Protein AF-A0A7C5F147-F1 (afdb_monomer)

Nearest PDB structures (foldseek):
  5com-assembly2_B  TM=8.396E-01  e=9.800E-02  Clostridioides difficile 630
  2nsf-assembly1_A  TM=7.096E-01  e=1.222E-01  Corynebacterium glutamicum
  2nsg-assembly1_A  TM=6.991E-01  e=1.395E-01  Corynebacterium glutamicum
  2p1a-assembly1_A  TM=7.253E-01  e=4.351E+00  Bacillus cereus ATCC 10987
  2p1a-assembly1_B  TM=6.935E-01  e=3.490E+00  Bacillus cereus ATCC 10987

pLDDT: mean 93.94, std 5.84, range [59.38, 98.75]

Solvent-accessible surface area (backbone atoms only — not comparable to full-atom values): 29530 Å² total; per-residue (Å²): 87,78,42,57,28,36,38,27,25,34,81,86,33,41,16,41,34,37,32,71,93,45,76,38,44,62,34,77,27,72,31,59,68,54,20,62,69,47,40,53,58,49,50,53,52,48,35,50,51,36,44,75,75,70,41,94,52,76,91,80,70,70,64,42,77,42,83,73,46,76,43,76,66,46,35,68,84,53,94,84,45,59,61,84,76,51,79,74,33,70,50,60,51,50,73,69,54,50,53,49,51,56,51,54,40,49,52,51,50,51,54,42,41,65,55,53,66,63,48,45,68,70,61,32,65,38,49,67,38,88,88,49,72,23,46,52,53,49,54,53,47,49,34,56,46,41,55,54,43,50,42,39,69,42,61,77,94,73,54,68,72,72,72,80,68,50,88,81,47,58,70,67,60,35,41,51,48,32,50,56,52,38,51,56,53,64,73,62,56,50,72,63,48,25,57,39,82,32,55,30,90,58,98,62,90,53,51,85,48,70,35,27,47,40,45,37,57,39,51,55,40,28,50,51,46,53,50,43,51,50,44,51,51,48,48,51,51,52,51,39,51,55,50,20,50,41,31,44,29,53,22,49,34,45,52,49,53,64,34,38,45,56,67,54,37,66,71,38,64,52,60,82,84,34,20,50,48,39,52,45,31,34,54,19,46,52,31,40,51,50,31,51,35,51,58,32,45,77,72,73,39,83,61,82,56,67,50,78,74,38,48,67,63,43,45,52,52,39,25,63,75,44,66,88,53,58,68,56,60,40,52,49,45,35,49,52,21,43,51,54,28,52,58,52,61,72,70,48,55,64,42,69,42,50,35,64,42,82,49,98,91,46,81,43,34,53,68,62,51,51,50,50,54,31,50,55,41,46,52,51,28,52,50,45,44,60,47,37,71,82,62,73,48,86,77,43,48,31,58,59,57,52,55,51,30,43,53,31,21,50,49,16,27,52,36,20,52,64,66,51,50,87,87,34,30,81,71,40,59,34,51,85,84,32,19,52,52,41,50,46,38,47,51,27,52,52,46,46,55,51,40,55,21,46,54,29,44,74,71,76,39,54,51,80,64,78,75,74,93,52,61,67,62,49,51,55,52,53,36,60,69,49,70,83,54,56,67,69,56,43,52,48,46,37,52,52,39,54,51,53,43,50,55,50,56,70,74,44,52,67,69,54,33,65,40,77,31,61,34,81,94,47,80,65,37,31,53,42,50,56,55,46,52,54,33,53,55,41,39,54,53,21,49,33,35,46,55,62,52,57,106

Sequence (551 aa):
MAYAVYLEVAPDGLTMAHVVDLPGCVVRAPTREEAIRRLPEAIRGYLAWLRRHGEPAPAEEEVSVEVAGESTGFGPFSSGDAAALFPPDRCPITPQEVERYLRLMAYSRADLLALAGDLPDEALDYRAFPQSRTIRQILRHIGNAEKWYVSRLLPPERLPLEWESDETLPLFEFLEMERRTAVACLRRLGEEERAGLFYPTHWTEHPEEPWTARKALRRFLEHEREHTEEIREVLSLQRRRLLAHLAAARSRLLETLLGLDEETLIGTAAVGEWTAKDVLAHVAAWDRWACEQTGRMAKGEEPDLSAAGDEDAFNALAVAAWRNRPLEEVLAELQEARAAWVGQLKRLPEEEFFRRRPLGGGEWDFPGWLKVYRRHEDEHAAALAEWRKAHLRVKSGSKALLSASLAAGREELLAAAELVSPEEQASRPVCGVWTLQDVLGHIADWEAYLLAGLRDMAAGRPPQVEYVPDEEAWNRTYALARRNQPWETVWADFQGVHQALLEVLEGMGQADLERAFPGVWEEETLPYAWFLLVLEHAREHADDLRRAYAV

Radius of gyration: 29.03 Å; Cα contacts (8 Å, |Δi|>4): 745; chains: 1; bounding box: 70×47×85 Å

Secondary structure (DSSP, 8-state):
-EEEEEEEE-TTS-EEEEETTSTT-EEEESSHHHHHHHHHHHHHHHHHHHHHTT----SS---EEEEEEEEES--S-STT------GGGGSPPPHHHHHHHHHHHHHHHHHHHHHHTT--HHHHT--SSTTSPPHHHHHHHHHHHHHHHHTTTS-GGGS-GGGGS-TTS-HHHHHHHHHHHHHHHHHT--HHHHH--B---SS-S-TT--B-HHHHHHHHHHHHHHHHHHHHHHHHHHHHHHHHHHHHHHHHHHHTTTT--HHHHHHSEEETTEEHHHHHHHHHHHHHHHHHHHHHHHTTPPP--HHHHSHHHHHHHHHHHHTTS-HHHHHHHHHHHHHHHHHHHHHS-HHHHH--EEETTEEE-HHHHHHHHHHHHHHHHHHHHHHHTTT---S---HHHHHHHHHHHHHHHHHHHTTS-TTTTTTS-SBTTB-HHHHHHHHHHHHHHHHHHHHHHHTTS---PPP-S-HHHHHHHHHHHHTTS-HHHHHHHHHHHHHHHHHHHHH--HHHHT--EE-SSSSEE-HHHHHHHHHHHHHHHHHHHHHHH--

Mean predicted aligned error: 5.36 Å

Foldseek 3Di:
DEFEKEWEAAPQAFIKIDRLVQFLQIATDSHPVVRQVCNVVSVLVSLVLCVVVPHDHDNDDDYHYDHPYYHYHFDPPDQQTFHDCDPVNLDQDDLVNLVVLLVLVVSLVVLLCLQPVQFDPCQQQDDQDPPGDGVLRLLVSLLVVLLVLLLQQDPPVPQDPVVVPLPPDDSVRSSVVSSVRSSVSSSPDDRCSRNDWGFHPPPHPGSVHIHHSSNSSRCSSNSSNVSSVVSQVSLLLVLLLLLLLLLLLQLLLLVLCFQAAQCQQLPPDQDVNDGVLLVLQLLLLVLQLLLVQLVCVLVVHHRDCVCVVCVPVSSVVSSVVCSPPGSLVSLVSSVVSNCSSVVSLNPDRSSQQRHWDDDPNRIDHNSVVSVVSSVVSNVSSVSSNVSCVVVHDPAHYDLSSLLSSLVSLLSSLVSLLVSADPVQQLPPDLFVNDGVLLLLLLLLVLLQLLLQQLVCLLVVHGRPRAQDPCVPVVSVVRSVVRSPPDSVVSVCSSVVSSVSLSVSSVSDDRVSQVDWDQDNVDRIHGSRVSSVVSSVSSNVSSVSSSVSRDD

Structure (mmCIF, N/CA/C/O backbone):
data_AF-A0A7C5F147-F1
#
_entry.id   AF-A0A7C5F147-F1
#
loop_
_atom_site.group_PDB
_atom_site.id
_atom_site.type_symbol
_atom_site.label_atom_id
_atom_site.label_alt_id
_atom_site.label_comp_id
_atom_site.label_asym_id
_atom_site.label_entity_id
_atom_site.label_seq_id
_atom_site.pdbx_PDB_ins_code
_atom_site.Cartn_x
_atom_site.Cartn_y
_atom_site.Cartn_z
_atom_site.occupancy
_atom_site.B_iso_or_equiv
_atom_site.auth_seq_id
_atom_site.auth_comp_id
_atom_site.auth_asym_id
_atom_site.auth_atom_id
_atom_site.pdbx_PDB_model_num
ATOM 1 N N . MET A 1 1 ? 16.090 -23.435 -17.910 1.00 78.50 1 MET A N 1
ATOM 2 C CA . MET A 1 1 ? 17.158 -22.850 -18.757 1.00 78.50 1 MET A CA 1
ATOM 3 C C . MET A 1 1 ? 18.065 -21.951 -17.924 1.00 78.50 1 MET A C 1
ATOM 5 O O . MET A 1 1 ? 17.563 -21.302 -17.010 1.00 78.50 1 MET A O 1
ATOM 9 N N . ALA A 1 2 ? 19.369 -21.927 -18.228 1.00 86.56 2 ALA A N 1
ATOM 10 C CA . ALA A 1 2 ? 20.329 -21.014 -17.604 1.00 86.56 2 ALA A CA 1
ATOM 11 C C . ALA A 1 2 ? 20.451 -19.730 -18.436 1.00 86.56 2 ALA A C 1
ATOM 13 O O . ALA A 1 2 ? 20.687 -19.817 -19.640 1.00 86.56 2 ALA A O 1
ATOM 14 N N . TYR A 1 3 ? 20.275 -18.570 -17.806 1.00 92.69 3 TYR A N 1
ATOM 15 C CA . TYR A 1 3 ? 20.389 -17.258 -18.447 1.00 92.69 3 TYR A CA 1
ATOM 16 C C . TYR A 1 3 ? 21.690 -16.569 -18.039 1.00 92.69 3 TYR A C 1
ATOM 18 O O . TYR A 1 3 ? 21.985 -16.458 -16.846 1.00 92.69 3 TYR A O 1
ATOM 26 N N . ALA A 1 4 ? 22.439 -16.073 -19.024 1.00 93.81 4 ALA A N 1
ATOM 27 C CA . ALA A 1 4 ? 23.618 -15.251 -18.783 1.00 93.81 4 ALA A CA 1
ATOM 28 C C . ALA A 1 4 ? 23.193 -13.850 -18.321 1.00 93.81 4 ALA A C 1
ATOM 30 O O . ALA A 1 4 ? 22.414 -13.169 -18.997 1.00 93.81 4 ALA A O 1
ATOM 31 N N . VAL A 1 5 ? 23.713 -13.414 -17.174 1.00 96.50 5 VAL A N 1
ATOM 32 C CA . VAL A 1 5 ? 23.401 -12.106 -16.587 1.00 96.50 5 VAL A CA 1
ATOM 33 C C . VAL A 1 5 ? 24.651 -11.250 -16.444 1.00 96.50 5 VAL A C 1
ATOM 35 O O . VAL A 1 5 ? 25.726 -11.748 -16.107 1.00 96.50 5 VAL A O 1
ATOM 38 N N . TYR A 1 6 ? 24.505 -9.954 -16.694 1.00 97.69 6 TYR A N 1
ATOM 39 C CA . TYR A 1 6 ? 25.565 -8.965 -16.520 1.00 97.69 6 TYR A CA 1
ATOM 40 C C . TYR A 1 6 ? 25.178 -7.980 -15.428 1.00 97.69 6 TYR A C 1
ATOM 42 O O . TYR A 1 6 ? 24.014 -7.593 -15.351 1.00 97.69 6 TYR A O 1
ATOM 50 N N . LEU A 1 7 ? 26.133 -7.585 -14.589 1.00 97.81 7 LEU A N 1
ATOM 51 C CA . LEU A 1 7 ? 25.885 -6.683 -13.464 1.00 97.81 7 LEU A CA 1
ATOM 52 C C . LEU A 1 7 ? 26.623 -5.356 -13.650 1.00 97.81 7 LEU A C 1
ATOM 54 O O . LEU A 1 7 ? 27.786 -5.342 -14.055 1.00 97.81 7 LEU A O 1
ATOM 58 N N . GLU A 1 8 ? 25.968 -4.257 -13.300 1.00 97.31 8 GLU A N 1
ATOM 59 C CA . GLU A 1 8 ? 26.579 -2.949 -13.060 1.00 97.31 8 GLU A CA 1
ATOM 60 C C . GLU A 1 8 ? 26.425 -2.639 -11.569 1.00 97.31 8 GLU A C 1
ATOM 62 O O . GLU A 1 8 ? 25.307 -2.640 -11.056 1.00 97.31 8 GLU A O 1
ATOM 67 N N . VAL A 1 9 ? 27.537 -2.435 -10.859 1.00 97.06 9 VAL A N 1
ATOM 68 C CA . VAL A 1 9 ? 27.575 -2.277 -9.397 1.00 97.06 9 VAL A CA 1
ATOM 69 C C . VAL A 1 9 ? 28.159 -0.912 -9.050 1.00 97.06 9 VAL A C 1
ATOM 71 O O . VAL A 1 9 ? 29.327 -0.636 -9.335 1.00 97.06 9 VAL A O 1
ATOM 74 N N . ALA A 1 10 ? 27.361 -0.060 -8.415 1.00 95.06 10 ALA A N 1
ATOM 75 C CA . ALA A 1 10 ? 27.766 1.243 -7.905 1.00 95.06 10 ALA A CA 1
ATOM 76 C C . ALA A 1 10 ? 28.794 1.126 -6.761 1.00 95.06 10 ALA A C 1
ATOM 78 O O . ALA A 1 10 ? 28.879 0.084 -6.105 1.00 95.06 10 ALA A O 1
ATOM 79 N N . PRO A 1 11 ? 29.547 2.200 -6.450 1.00 93.50 11 PRO A N 1
ATOM 80 C CA . PRO A 1 11 ? 30.463 2.219 -5.305 1.00 93.50 11 PRO A CA 1
ATOM 81 C C . PRO A 1 11 ? 29.802 1.934 -3.947 1.00 93.50 11 PRO A C 1
ATOM 83 O O . PRO A 1 11 ? 30.464 1.425 -3.047 1.00 93.50 11 PRO A O 1
ATOM 86 N N . ASP A 1 12 ? 28.520 2.269 -3.793 1.00 91.81 12 ASP A N 1
ATOM 87 C CA . ASP A 1 12 ? 27.727 2.041 -2.579 1.00 91.81 12 ASP A CA 1
ATOM 88 C C . ASP A 1 12 ? 27.033 0.663 -2.546 1.00 91.81 12 ASP A C 1
ATOM 90 O O . ASP A 1 12 ? 26.381 0.329 -1.559 1.00 91.81 12 ASP A O 1
ATOM 94 N N . GLY A 1 13 ? 27.211 -0.156 -3.590 1.00 92.50 13 GLY A N 1
ATOM 95 C CA . GLY A 1 13 ? 26.649 -1.502 -3.711 1.00 92.50 13 GLY A CA 1
ATOM 96 C C . GLY A 1 13 ? 25.343 -1.592 -4.503 1.00 92.50 13 GLY A C 1
ATOM 97 O O . GLY A 1 13 ? 24.954 -2.710 -4.866 1.00 92.50 13 GLY A O 1
ATOM 98 N N . LEU A 1 14 ? 24.703 -0.461 -4.841 1.00 94.62 14 LEU A N 1
ATOM 99 C CA . LEU A 1 14 ? 23.508 -0.446 -5.687 1.00 94.62 14 LEU A CA 1
ATOM 100 C C . LEU A 1 14 ? 23.806 -1.172 -7.003 1.00 94.62 14 LEU A C 1
ATOM 102 O O . LEU A 1 14 ? 24.779 -0.866 -7.688 1.00 94.62 14 LEU A O 1
ATOM 106 N N . THR A 1 15 ? 22.992 -2.166 -7.345 1.00 96.69 15 THR A N 1
ATOM 107 C CA . THR A 1 15 ? 23.271 -3.06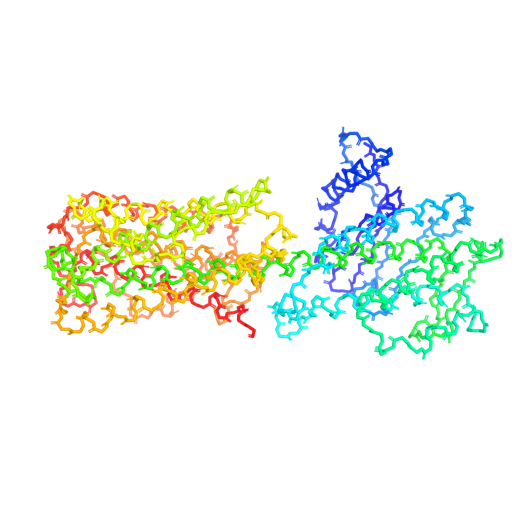5 -8.466 1.00 96.69 15 THR A CA 1
ATOM 108 C C . THR A 1 15 ? 22.125 -3.072 -9.464 1.00 96.69 15 THR A C 1
ATOM 110 O O . THR A 1 15 ? 20.961 -3.218 -9.086 1.00 96.69 15 THR A O 1
ATOM 113 N N . MET A 1 16 ? 22.469 -2.973 -10.748 1.00 96.75 16 MET A N 1
ATOM 114 C CA . MET A 1 16 ? 21.573 -3.252 -11.865 1.00 96.75 16 MET A CA 1
ATOM 115 C C . MET A 1 16 ? 22.021 -4.539 -12.564 1.00 96.75 16 MET A C 1
ATOM 117 O O . MET A 1 16 ? 23.162 -4.660 -13.003 1.00 96.75 16 MET A O 1
ATOM 121 N N . ALA A 1 17 ? 21.134 -5.526 -12.634 1.00 97.31 17 ALA A N 1
ATOM 122 C CA . ALA A 1 17 ? 21.351 -6.790 -13.322 1.00 97.31 17 ALA A CA 1
ATOM 123 C C . ALA A 1 17 ? 20.601 -6.802 -14.656 1.00 97.31 17 ALA A C 1
ATOM 125 O O . ALA A 1 17 ? 19.430 -6.432 -14.711 1.00 97.31 17 ALA A O 1
ATOM 126 N N . HIS A 1 18 ? 21.260 -7.277 -15.711 1.00 97.38 18 HIS A N 1
ATOM 127 C CA . HIS A 1 18 ? 20.763 -7.282 -17.085 1.00 97.38 18 HIS A CA 1
ATOM 128 C C . HIS A 1 18 ? 20.738 -8.704 -17.641 1.00 97.38 18 HIS A C 1
ATOM 130 O O . HIS A 1 18 ? 21.761 -9.393 -17.634 1.00 97.38 18 HIS A O 1
ATOM 136 N N . VAL A 1 19 ? 19.593 -9.130 -18.178 1.00 95.88 19 VAL A N 1
ATOM 137 C CA . VAL A 1 19 ? 19.451 -10.422 -18.864 1.00 95.88 19 VAL A CA 1
ATOM 138 C C . VAL A 1 19 ? 19.485 -10.182 -20.370 1.00 95.88 19 VAL A C 1
ATOM 140 O O . VAL A 1 19 ? 18.463 -9.916 -20.996 1.00 95.88 19 VAL A O 1
ATOM 143 N N . VAL A 1 20 ? 20.672 -10.242 -20.972 1.00 88.50 20 VAL A N 1
ATOM 144 C CA . VAL A 1 20 ? 20.881 -9.784 -22.361 1.00 88.50 20 VAL A CA 1
ATOM 145 C C . VAL A 1 20 ? 20.096 -10.612 -23.390 1.00 88.50 20 VAL A C 1
ATOM 147 O O . VAL A 1 20 ? 19.623 -10.060 -24.385 1.00 88.50 20 VAL A O 1
ATOM 150 N N . ASP A 1 21 ? 19.879 -11.903 -23.124 1.00 89.88 21 ASP A N 1
ATOM 151 C CA . ASP A 1 21 ? 19.065 -12.787 -23.976 1.00 89.88 21 ASP A CA 1
ATOM 152 C C . ASP A 1 21 ? 17.561 -12.449 -23.946 1.00 89.88 21 ASP A C 1
ATOM 154 O O . ASP A 1 21 ? 16.799 -12.864 -24.828 1.00 89.88 21 ASP A O 1
ATOM 158 N N . LEU A 1 22 ? 17.132 -11.662 -22.954 1.00 94.38 22 LEU A N 1
ATOM 159 C CA . LEU A 1 22 ? 15.767 -11.184 -22.750 1.00 94.38 22 LEU A CA 1
ATOM 160 C C . LEU A 1 22 ? 15.755 -9.643 -22.739 1.00 94.38 22 LEU A C 1
ATOM 162 O O . LEU A 1 22 ? 15.671 -9.032 -21.673 1.00 94.38 22 LEU A O 1
ATOM 166 N N . PRO A 1 23 ? 15.838 -8.981 -23.911 1.00 92.44 23 PRO A N 1
ATOM 167 C CA . PRO A 1 23 ? 15.999 -7.534 -23.992 1.00 92.44 23 PRO A CA 1
ATOM 168 C C . PRO A 1 23 ? 14.976 -6.739 -23.176 1.00 92.44 23 PRO A C 1
ATOM 170 O O . PRO A 1 23 ? 13.769 -6.864 -23.377 1.00 92.44 23 PRO A O 1
ATOM 173 N N . GLY A 1 24 ? 15.458 -5.884 -22.278 1.00 93.50 24 GLY A N 1
ATOM 174 C CA . GLY A 1 24 ? 14.605 -5.116 -21.373 1.00 93.50 24 GLY A CA 1
ATOM 175 C C . GLY A 1 24 ? 14.378 -5.768 -20.011 1.00 93.50 24 GLY A C 1
ATOM 176 O O . GLY A 1 24 ? 13.857 -5.094 -19.130 1.00 93.50 24 GLY A O 1
ATOM 177 N N . CYS A 1 25 ? 14.736 -7.042 -19.8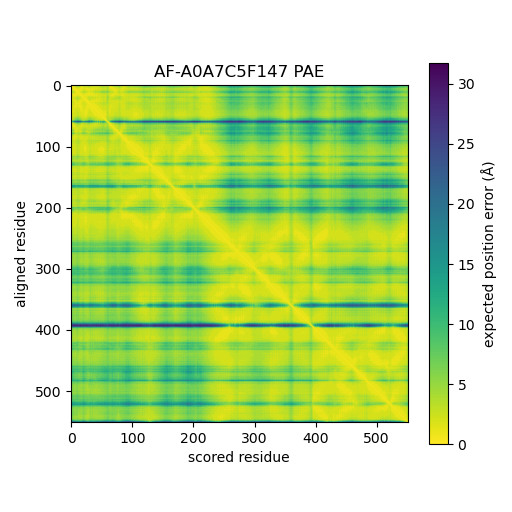09 1.00 96.25 25 CYS A N 1
ATOM 178 C CA . CYS A 1 25 ? 14.630 -7.720 -18.518 1.00 96.25 25 CYS A CA 1
ATOM 179 C C . CYS A 1 25 ? 15.796 -7.316 -17.609 1.00 96.25 25 CYS A C 1
ATOM 181 O O . CYS A 1 25 ? 16.925 -7.786 -17.776 1.00 96.25 25 CYS A O 1
ATOM 183 N N . VAL A 1 26 ? 15.500 -6.450 -16.641 1.00 96.44 26 VAL A N 1
ATOM 184 C CA . VAL A 1 26 ? 16.466 -5.917 -15.678 1.00 96.44 26 VAL A CA 1
ATOM 185 C C . VAL A 1 26 ? 15.947 -6.023 -14.254 1.00 96.44 26 VAL A C 1
ATOM 187 O O . VAL A 1 26 ? 14.740 -6.074 -14.026 1.00 96.44 26 VAL A O 1
ATOM 190 N N . VAL A 1 27 ? 16.872 -6.043 -13.302 1.00 95.94 27 VAL A N 1
ATOM 191 C CA . VAL A 1 27 ? 16.589 -5.938 -11.869 1.00 95.94 27 VAL A CA 1
ATOM 192 C C . VAL A 1 27 ? 17.485 -4.862 -11.290 1.00 95.94 27 VAL A C 1
ATOM 194 O O . VAL A 1 27 ? 18.700 -4.939 -11.437 1.00 95.94 27 VAL A O 1
ATOM 197 N N . ARG A 1 28 ? 16.899 -3.899 -10.585 1.00 93.94 28 ARG A N 1
ATOM 198 C CA . ARG A 1 28 ? 17.627 -2.936 -9.761 1.00 93.94 28 ARG A CA 1
ATOM 199 C C . ARG A 1 28 ? 17.418 -3.292 -8.294 1.00 93.94 28 ARG A C 1
ATOM 201 O O . ARG A 1 28 ? 16.283 -3.507 -7.876 1.00 93.94 28 ARG A O 1
ATOM 208 N N . ALA A 1 29 ? 18.495 -3.388 -7.522 1.00 92.94 29 ALA A N 1
ATOM 209 C CA . ALA A 1 29 ? 18.419 -3.720 -6.104 1.00 92.94 29 ALA A CA 1
ATOM 210 C C . ALA A 1 29 ? 19.545 -3.059 -5.294 1.00 92.94 29 ALA A C 1
ATOM 212 O O . ALA A 1 29 ? 20.617 -2.815 -5.852 1.00 92.94 29 ALA A O 1
ATOM 213 N N . PRO A 1 30 ? 19.352 -2.816 -3.981 1.00 91.12 30 PRO A N 1
ATOM 214 C CA . PRO A 1 30 ? 20.354 -2.161 -3.135 1.00 91.12 30 PRO A CA 1
ATOM 215 C C . PRO A 1 30 ? 21.698 -2.893 -3.045 1.00 91.12 30 PRO A C 1
ATOM 217 O O . PRO A 1 30 ? 22.702 -2.269 -2.724 1.00 91.12 30 PRO A O 1
ATOM 220 N N . THR A 1 31 ? 21.723 -4.206 -3.301 1.00 93.69 31 THR A N 1
ATOM 221 C CA . THR A 1 31 ? 22.944 -5.017 -3.266 1.00 93.69 31 THR A CA 1
ATOM 222 C C . THR A 1 31 ? 23.011 -5.992 -4.434 1.00 93.69 31 THR A C 1
ATOM 224 O O . THR A 1 31 ? 21.998 -6.366 -5.038 1.00 93.69 31 THR A O 1
ATOM 227 N N . ARG A 1 32 ? 24.230 -6.456 -4.711 1.00 95.19 32 ARG A N 1
ATOM 228 C CA . ARG A 1 32 ? 24.525 -7.472 -5.722 1.00 95.19 32 ARG A CA 1
ATOM 229 C C . ARG A 1 32 ? 23.773 -8.777 -5.462 1.00 95.19 32 ARG A C 1
ATOM 231 O O . ARG A 1 32 ? 23.162 -9.342 -6.367 1.00 95.19 32 ARG A O 1
ATOM 238 N N . GLU A 1 33 ? 23.808 -9.254 -4.225 1.00 94.81 33 GLU A N 1
ATOM 239 C CA . GLU A 1 33 ? 23.178 -10.507 -3.806 1.00 94.81 33 GLU A CA 1
ATOM 240 C C . GLU A 1 33 ? 21.659 -10.434 -3.969 1.00 94.81 33 GLU A C 1
ATOM 242 O O . GLU A 1 33 ? 21.036 -11.378 -4.457 1.00 94.81 33 GLU A O 1
ATOM 247 N N . GLU A 1 34 ? 21.074 -9.288 -3.624 1.00 93.38 34 GLU A N 1
ATOM 248 C CA . GLU A 1 34 ? 19.646 -9.043 -3.762 1.00 93.38 34 GLU A CA 1
ATOM 249 C C . GLU A 1 34 ? 19.217 -8.982 -5.232 1.00 93.38 34 GLU A C 1
ATOM 251 O O . GLU A 1 34 ? 18.204 -9.580 -5.604 1.00 93.38 34 GLU A O 1
ATOM 256 N N . ALA A 1 35 ? 20.015 -8.338 -6.092 1.00 95.56 35 ALA A N 1
ATOM 257 C CA . ALA A 1 35 ? 19.762 -8.315 -7.529 1.00 95.56 35 ALA A CA 1
ATOM 258 C C . ALA A 1 35 ? 19.733 -9.741 -8.106 1.00 95.56 35 ALA A C 1
ATOM 260 O O . ALA A 1 35 ? 18.783 -10.116 -8.794 1.00 95.56 35 ALA A O 1
ATOM 261 N N . ILE A 1 36 ? 20.724 -10.572 -7.763 1.00 95.88 36 ILE A N 1
ATOM 262 C CA . ILE A 1 36 ? 20.798 -11.976 -8.201 1.00 95.88 36 ILE A CA 1
ATOM 263 C C . ILE A 1 36 ? 19.607 -12.786 -7.678 1.00 95.88 36 ILE A C 1
ATOM 265 O O . ILE A 1 36 ? 19.020 -13.569 -8.427 1.00 95.88 36 ILE A O 1
ATOM 269 N N . ARG A 1 37 ? 19.211 -12.582 -6.417 1.00 95.06 37 ARG A N 1
ATOM 270 C CA . ARG A 1 37 ? 18.081 -13.284 -5.794 1.00 95.06 37 ARG A CA 1
ATOM 271 C C . ARG A 1 37 ? 16.746 -12.991 -6.487 1.00 95.06 37 ARG A C 1
ATOM 273 O O . ARG A 1 37 ? 15.915 -13.891 -6.589 1.00 95.06 37 ARG A O 1
ATOM 280 N N . ARG A 1 38 ? 16.546 -11.761 -6.974 1.00 94.88 38 ARG A N 1
ATOM 281 C CA . ARG A 1 38 ? 15.313 -11.314 -7.655 1.00 94.88 38 ARG A CA 1
ATOM 282 C C . ARG A 1 38 ? 15.239 -11.716 -9.136 1.00 94.88 38 ARG A C 1
ATOM 284 O O . ARG A 1 38 ? 14.143 -11.800 -9.690 1.00 94.88 38 ARG A O 1
ATOM 291 N N . LEU A 1 39 ? 16.371 -12.001 -9.790 1.00 95.25 39 LEU A N 1
ATOM 292 C CA . LEU A 1 39 ? 16.419 -12.312 -11.229 1.00 95.25 39 LEU A CA 1
ATOM 293 C C . LEU A 1 39 ? 15.493 -13.461 -11.675 1.00 95.25 39 LEU A C 1
ATOM 295 O O . LEU A 1 39 ? 14.816 -13.287 -12.689 1.00 95.25 39 LEU A O 1
ATOM 299 N N . PRO A 1 40 ? 15.395 -14.610 -10.973 1.00 94.38 40 PRO A N 1
ATOM 300 C CA . PRO A 1 40 ? 14.513 -15.693 -11.407 1.00 94.38 40 PRO A CA 1
ATOM 301 C C . PRO A 1 40 ? 13.041 -15.283 -11.516 1.00 94.38 40 PRO A C 1
ATOM 303 O O . PRO A 1 40 ? 12.341 -15.727 -12.426 1.00 94.38 40 PRO A O 1
ATOM 306 N N . GLU A 1 41 ? 12.564 -14.432 -10.607 1.00 93.44 41 GLU A N 1
ATOM 307 C CA . GLU A 1 41 ? 11.198 -13.910 -10.645 1.00 93.44 41 GLU A CA 1
ATOM 308 C C . GLU A 1 41 ? 11.019 -12.878 -11.760 1.00 93.44 41 GLU A C 1
ATOM 310 O O . GLU A 1 41 ? 10.068 -12.987 -12.535 1.00 93.44 41 GLU A O 1
ATOM 315 N N . ALA A 1 42 ? 11.976 -11.958 -11.923 1.00 94.62 42 ALA A N 1
ATOM 316 C CA . ALA A 1 42 ? 11.962 -10.981 -13.011 1.00 94.62 42 ALA A CA 1
ATOM 317 C C . ALA A 1 42 ? 11.941 -11.652 -14.397 1.00 94.62 42 ALA A C 1
ATOM 319 O O . ALA A 1 42 ? 11.169 -11.254 -15.271 1.00 94.62 42 ALA A O 1
ATOM 320 N N . ILE A 1 43 ? 12.717 -12.726 -14.581 1.00 95.56 43 ILE A N 1
ATOM 321 C CA . ILE A 1 43 ? 12.727 -13.530 -15.810 1.00 95.56 43 ILE A CA 1
ATOM 322 C C . ILE A 1 43 ? 11.361 -14.186 -16.034 1.00 95.56 43 ILE A C 1
ATOM 324 O O . ILE A 1 43 ? 10.812 -14.087 -17.130 1.00 95.56 43 ILE A O 1
ATOM 328 N N . ARG A 1 44 ? 10.765 -14.818 -15.011 1.00 94.06 44 ARG A N 1
ATOM 329 C CA . ARG A 1 44 ? 9.417 -15.407 -15.131 1.00 94.06 44 ARG A CA 1
ATOM 330 C C . ARG A 1 44 ? 8.371 -14.357 -15.510 1.00 94.06 44 ARG A C 1
ATOM 332 O O . ARG A 1 44 ? 7.571 -14.605 -16.414 1.00 94.06 44 ARG A O 1
ATOM 339 N N . GLY A 1 45 ? 8.419 -13.184 -14.878 1.00 93.81 45 GLY A N 1
ATOM 340 C CA . GLY A 1 45 ? 7.560 -12.046 -15.203 1.00 93.81 45 GLY A CA 1
ATOM 341 C C . GLY A 1 45 ? 7.743 -11.571 -16.647 1.00 93.81 45 GLY A C 1
ATOM 342 O O . GLY A 1 45 ? 6.761 -11.376 -17.361 1.00 93.81 45 GLY A O 1
ATOM 343 N N . TYR A 1 46 ? 8.985 -11.475 -17.124 1.00 95.62 46 TYR A N 1
ATOM 344 C CA . TYR A 1 46 ? 9.287 -11.096 -18.506 1.00 95.62 46 TYR A CA 1
ATOM 345 C C . TYR A 1 46 ? 8.794 -12.130 -19.531 1.00 95.62 46 TYR A C 1
ATOM 347 O O . TYR A 1 46 ? 8.225 -11.772 -20.560 1.00 95.62 46 TYR A O 1
ATOM 355 N N . LEU A 1 47 ? 8.956 -13.426 -19.258 1.00 95.38 47 LEU A N 1
ATOM 356 C CA . LEU A 1 47 ? 8.446 -14.483 -20.136 1.00 95.38 47 LEU A CA 1
ATOM 357 C C . LEU A 1 47 ? 6.911 -14.466 -20.203 1.00 95.38 47 LEU A C 1
ATOM 359 O O . LEU A 1 47 ? 6.341 -14.646 -21.279 1.00 95.38 47 LEU A O 1
ATOM 363 N N . ALA A 1 48 ? 6.235 -14.206 -19.081 1.00 94.62 48 ALA A N 1
ATOM 364 C CA . ALA A 1 48 ? 4.789 -14.002 -19.061 1.00 94.62 48 ALA A CA 1
ATOM 365 C C . ALA A 1 48 ? 4.372 -12.749 -19.848 1.00 94.62 48 ALA A C 1
ATOM 367 O O . ALA A 1 48 ? 3.398 -12.798 -20.601 1.00 94.62 48 ALA A O 1
ATOM 368 N N . TRP A 1 49 ? 5.137 -11.659 -19.731 1.00 95.94 49 TRP A N 1
ATOM 369 C CA . TRP A 1 49 ? 4.944 -10.427 -20.496 1.00 95.94 49 TRP A CA 1
ATOM 370 C C . TRP A 1 49 ? 5.036 -10.665 -22.010 1.00 95.94 49 TRP A C 1
ATOM 372 O O . TRP A 1 49 ? 4.138 -10.256 -22.746 1.00 95.94 49 TRP A O 1
ATOM 382 N N . LEU A 1 50 ? 6.047 -11.412 -22.467 1.00 96.31 50 LEU A N 1
ATOM 383 C CA . LEU A 1 50 ? 6.167 -11.828 -23.867 1.00 96.31 50 LEU A CA 1
ATOM 384 C C . LEU A 1 50 ? 4.920 -12.591 -24.337 1.00 96.31 50 LEU A C 1
ATOM 386 O O . LEU A 1 50 ? 4.321 -12.227 -25.348 1.00 96.31 50 LEU A O 1
ATOM 390 N N . ARG A 1 51 ? 4.472 -13.601 -23.577 1.00 95.25 51 ARG A N 1
ATOM 391 C CA . ARG A 1 51 ? 3.275 -14.388 -23.929 1.00 95.25 51 ARG A CA 1
ATOM 392 C C . ARG A 1 51 ? 2.007 -13.541 -23.986 1.00 95.25 51 ARG A C 1
ATOM 394 O O . ARG A 1 51 ? 1.191 -13.750 -24.879 1.00 95.25 51 ARG A O 1
ATOM 401 N N . ARG A 1 52 ? 1.838 -12.589 -23.060 1.00 95.44 52 ARG A N 1
ATOM 402 C CA . ARG A 1 52 ? 0.682 -11.674 -23.026 1.00 95.44 52 ARG A CA 1
ATOM 403 C C . ARG A 1 52 ? 0.573 -10.846 -24.306 1.00 95.44 52 ARG A C 1
ATOM 405 O O . ARG A 1 52 ? -0.531 -10.633 -24.791 1.00 95.44 52 ARG A O 1
ATOM 412 N N . HIS A 1 53 ? 1.710 -10.442 -24.867 1.00 96.50 53 HIS A N 1
ATOM 413 C CA . HIS A 1 53 ? 1.794 -9.725 -26.144 1.00 96.50 53 HIS A CA 1
ATOM 414 C C . HIS A 1 53 ? 1.849 -10.650 -27.372 1.00 96.50 53 HIS A C 1
ATOM 416 O O . HIS A 1 53 ? 1.992 -10.182 -28.498 1.00 96.50 53 HIS A O 1
ATOM 422 N N . GLY A 1 54 ? 1.711 -11.968 -27.183 1.00 94.94 54 GLY A N 1
ATOM 423 C CA . GLY A 1 54 ? 1.711 -12.956 -28.264 1.00 94.94 54 GLY A CA 1
ATOM 424 C C . GLY A 1 54 ? 3.099 -13.340 -28.790 1.00 94.94 54 GLY A C 1
ATOM 425 O O . GLY A 1 54 ? 3.189 -14.006 -29.822 1.00 94.94 54 GLY A O 1
ATOM 426 N N . GLU A 1 55 ? 4.182 -12.958 -28.107 1.00 94.38 55 GLU A N 1
ATOM 427 C CA . GLU A 1 55 ? 5.532 -13.406 -28.456 1.00 94.38 55 GLU A CA 1
ATOM 428 C C . GLU A 1 55 ? 5.770 -14.861 -28.013 1.00 94.38 55 GLU A C 1
ATOM 430 O O . GLU A 1 55 ? 5.329 -15.275 -26.933 1.00 94.38 55 GLU A O 1
ATOM 435 N N . PRO A 1 56 ? 6.525 -15.648 -28.800 1.00 91.19 56 PRO A N 1
ATOM 436 C CA . PRO A 1 56 ? 6.957 -16.973 -28.381 1.00 91.19 56 PRO A CA 1
ATOM 437 C C . PRO A 1 56 ? 7.846 -16.894 -27.133 1.00 91.19 56 PRO A C 1
ATOM 439 O O . PRO A 1 56 ? 8.939 -16.328 -27.170 1.00 91.19 56 PRO A O 1
ATOM 442 N N . ALA A 1 57 ? 7.400 -17.510 -26.040 1.00 91.19 57 ALA A N 1
ATOM 443 C CA . ALA A 1 57 ? 8.180 -17.663 -24.818 1.00 91.19 57 ALA A CA 1
ATOM 444 C C . ALA A 1 57 ? 7.814 -18.979 -24.105 1.00 91.19 57 ALA A C 1
ATOM 446 O O . ALA A 1 57 ? 6.639 -19.363 -24.109 1.00 91.19 57 ALA A O 1
ATOM 447 N N . PRO A 1 58 ? 8.789 -19.679 -23.493 1.00 86.94 58 PRO A N 1
ATOM 448 C CA . PRO A 1 58 ? 8.541 -20.926 -22.769 1.00 86.94 58 PRO A CA 1
ATOM 449 C C . PRO A 1 58 ? 7.552 -20.702 -21.619 1.00 86.94 58 PRO A C 1
ATOM 451 O O . PRO A 1 58 ? 7.610 -19.671 -20.951 1.00 86.94 58 PRO A O 1
ATOM 454 N N . ALA A 1 59 ? 6.627 -21.647 -21.412 1.00 75.25 59 ALA A N 1
ATOM 455 C CA . ALA A 1 59 ? 5.489 -21.472 -20.507 1.00 75.25 59 ALA A CA 1
ATOM 456 C C . ALA A 1 59 ? 5.907 -21.376 -19.032 1.00 75.25 59 ALA A C 1
ATOM 458 O O . ALA A 1 59 ? 5.438 -20.473 -18.353 1.00 75.25 59 ALA A O 1
ATOM 459 N N . GLU A 1 60 ? 6.821 -22.232 -18.574 1.00 66.62 60 GLU A N 1
ATOM 460 C CA . GLU A 1 60 ? 7.312 -22.298 -17.193 1.00 66.62 60 GLU A CA 1
ATOM 461 C C . GLU A 1 60 ? 8.515 -23.250 -17.157 1.00 66.62 60 GLU A C 1
ATOM 463 O O . GLU A 1 60 ? 8.376 -24.447 -17.398 1.00 66.62 60 GLU A O 1
ATOM 468 N N . GLU A 1 61 ? 9.705 -22.718 -16.885 1.00 66.44 61 GLU A N 1
ATOM 469 C CA . GLU A 1 61 ? 10.918 -23.513 -16.700 1.00 66.44 61 GLU A CA 1
ATOM 470 C C . GLU A 1 61 ? 11.557 -23.209 -15.348 1.00 66.44 61 GLU A C 1
ATOM 472 O O . GLU A 1 61 ? 11.406 -22.117 -14.796 1.00 66.44 61 GLU A O 1
ATOM 477 N N . GLU A 1 62 ? 12.344 -24.162 -14.854 1.00 81.25 62 GLU A N 1
ATOM 478 C CA . GLU A 1 62 ? 13.338 -23.906 -13.820 1.00 81.25 62 GLU A CA 1
ATOM 479 C C . GLU A 1 62 ? 14.343 -22.873 -14.363 1.00 81.25 62 GLU A C 1
ATOM 481 O O . GLU A 1 62 ? 15.116 -23.140 -15.292 1.00 81.25 62 GLU A O 1
ATOM 486 N N . VAL A 1 63 ? 14.249 -21.646 -13.846 1.00 88.88 63 VAL A N 1
ATOM 487 C CA . VAL A 1 63 ? 15.120 -20.526 -14.212 1.00 88.88 63 VAL A CA 1
ATOM 488 C C . VAL A 1 63 ? 16.362 -20.587 -13.337 1.00 88.88 63 VAL A C 1
ATOM 490 O O . VAL A 1 63 ? 16.267 -20.430 -12.120 1.00 88.88 63 VAL A O 1
ATOM 493 N N . SER A 1 64 ? 17.522 -20.766 -13.960 1.00 89.44 64 SER A N 1
ATOM 494 C CA . SER A 1 64 ? 18.816 -20.550 -13.320 1.00 89.44 64 SER A CA 1
ATOM 495 C C . SER A 1 64 ? 19.524 -19.365 -13.969 1.00 89.44 64 SER A C 1
ATOM 497 O O . SER A 1 64 ? 19.272 -19.022 -15.125 1.00 89.44 64 SER A O 1
ATOM 499 N N . VAL A 1 65 ? 20.386 -18.704 -13.203 1.00 92.88 65 VAL A N 1
ATOM 500 C CA . VAL A 1 65 ? 21.138 -17.530 -13.654 1.00 92.88 65 VAL A CA 1
ATOM 501 C C . VAL A 1 65 ? 22.627 -17.779 -13.480 1.00 92.88 65 VAL A C 1
ATOM 503 O O . VAL A 1 65 ? 23.051 -18.350 -12.476 1.00 92.88 65 VAL A O 1
ATOM 506 N N . GLU A 1 66 ? 23.412 -17.350 -14.461 1.00 94.94 66 GLU A N 1
ATOM 507 C CA . GLU A 1 66 ? 24.871 -17.406 -14.437 1.00 94.94 66 GLU A CA 1
ATOM 508 C C . GLU A 1 66 ? 25.420 -15.999 -14.663 1.00 94.94 66 GLU A C 1
ATOM 510 O O . GLU A 1 66 ? 25.135 -15.371 -15.683 1.00 94.94 66 GLU A O 1
ATOM 515 N N . VAL A 1 67 ? 26.199 -15.485 -13.708 1.00 96.31 67 VAL A N 1
ATOM 516 C CA . VAL A 1 67 ? 26.821 -14.163 -13.842 1.00 96.31 67 VAL A CA 1
ATOM 517 C C . VAL A 1 67 ? 27.961 -14.248 -14.855 1.00 96.31 67 VAL A C 1
ATOM 519 O O . VAL A 1 67 ? 29.028 -14.784 -14.564 1.00 96.31 67 VAL A O 1
ATOM 522 N N . ALA A 1 68 ? 27.722 -13.712 -16.049 1.00 96.12 68 ALA A N 1
ATOM 523 C CA . ALA A 1 68 ? 28.636 -13.755 -17.186 1.00 96.12 68 ALA A CA 1
ATOM 524 C C . ALA A 1 68 ? 29.633 -12.583 -17.210 1.00 96.12 68 ALA A C 1
ATOM 526 O O . ALA A 1 68 ? 30.652 -12.648 -17.901 1.00 96.12 68 ALA A O 1
ATOM 527 N N . GLY A 1 69 ? 29.360 -11.502 -16.477 1.00 95.25 69 GLY A N 1
ATOM 528 C CA . GLY A 1 69 ? 30.280 -10.376 -16.342 1.00 95.25 69 GLY A CA 1
ATOM 529 C C . GLY A 1 69 ? 29.768 -9.294 -15.398 1.00 95.25 69 GLY A C 1
ATOM 530 O O . GLY A 1 69 ? 28.566 -9.154 -15.191 1.00 95.25 69 GLY A O 1
ATOM 531 N N . GLU A 1 70 ? 30.691 -8.513 -14.845 1.00 95.75 70 GLU A N 1
ATOM 532 C CA . GLU A 1 70 ? 30.388 -7.434 -13.903 1.00 95.75 70 GLU A CA 1
ATOM 533 C C . GLU A 1 70 ? 31.194 -6.177 -14.260 1.00 95.75 70 GLU A C 1
ATOM 535 O O . GLU A 1 70 ? 32.371 -6.263 -14.614 1.00 95.75 70 GLU A O 1
ATOM 540 N N . SER A 1 71 ? 30.554 -5.011 -14.177 1.00 95.12 71 SER A N 1
ATOM 541 C CA . SER A 1 71 ? 31.177 -3.685 -14.228 1.00 95.12 71 SER A CA 1
ATOM 542 C C . SER A 1 71 ? 31.002 -3.019 -12.868 1.00 95.12 71 SER A C 1
ATOM 544 O O . SER A 1 71 ? 29.897 -2.985 -12.339 1.00 95.12 71 SER A O 1
ATOM 546 N N . THR A 1 72 ? 32.087 -2.519 -12.278 1.00 94.56 72 THR A N 1
ATOM 547 C CA . THR A 1 72 ? 32.088 -1.990 -10.904 1.00 94.56 72 THR A CA 1
ATOM 548 C C . THR A 1 72 ? 32.483 -0.520 -10.868 1.00 94.56 72 THR A C 1
ATOM 550 O O . THR A 1 72 ? 33.404 -0.111 -11.575 1.00 94.56 72 THR A O 1
ATOM 553 N N . GLY A 1 73 ? 31.864 0.246 -9.975 1.00 92.31 73 GLY A N 1
ATOM 554 C CA . GLY A 1 73 ? 32.173 1.650 -9.704 1.00 92.31 73 GLY A CA 1
ATOM 555 C C . GLY A 1 73 ? 31.368 2.657 -10.528 1.00 92.31 73 GLY A C 1
ATOM 556 O O . GLY A 1 73 ? 31.494 3.853 -10.282 1.00 92.31 73 GLY A O 1
ATOM 557 N N . PHE A 1 74 ? 30.543 2.198 -11.469 1.00 92.00 74 PHE A N 1
ATOM 558 C CA . PHE A 1 74 ? 29.646 3.023 -12.277 1.00 92.00 74 PHE A CA 1
ATOM 559 C C . PHE A 1 74 ? 28.468 2.181 -12.784 1.00 92.00 74 PHE A C 1
ATOM 561 O O . PHE A 1 74 ? 28.498 0.952 -12.704 1.00 92.00 74 PHE A O 1
ATOM 568 N N . GLY A 1 75 ? 27.444 2.852 -13.299 1.00 90.94 75 GLY A N 1
ATOM 569 C CA . GLY A 1 75 ? 26.275 2.238 -13.915 1.00 90.94 75 GLY A CA 1
ATOM 570 C C . GLY A 1 75 ? 25.137 3.251 -14.040 1.00 90.94 75 GLY A C 1
ATOM 571 O O . GLY A 1 75 ? 25.247 4.354 -13.501 1.00 90.94 75 GLY A O 1
ATOM 572 N N . PRO A 1 76 ? 24.040 2.902 -14.727 1.00 90.12 76 PRO A N 1
ATOM 573 C CA . PRO A 1 76 ? 22.987 3.842 -15.088 1.00 90.12 76 PRO A CA 1
ATOM 574 C C . PRO A 1 76 ? 21.984 4.054 -13.942 1.00 90.12 76 PRO A C 1
ATOM 576 O O . PRO A 1 76 ? 20.805 3.723 -14.062 1.00 90.12 76 PRO A O 1
ATOM 579 N N . PHE A 1 77 ? 22.450 4.572 -12.806 1.00 89.62 77 PHE A N 1
ATOM 580 C CA . PHE A 1 77 ? 21.641 4.699 -11.588 1.00 89.62 77 PHE A CA 1
ATOM 581 C C . PHE A 1 77 ? 20.850 6.010 -11.526 1.00 89.62 77 PHE A C 1
ATOM 583 O O . PHE A 1 77 ? 19.793 6.067 -10.884 1.00 89.62 77 PHE A O 1
ATOM 590 N N . SER A 1 78 ? 21.344 7.034 -12.217 1.00 86.31 78 SER A N 1
ATOM 591 C CA . SER A 1 78 ? 20.774 8.371 -12.336 1.00 86.31 78 SER A CA 1
ATOM 592 C C . SER A 1 78 ? 20.650 8.793 -13.800 1.00 86.31 78 SER A C 1
ATOM 594 O O . SER A 1 78 ? 21.219 8.201 -14.718 1.00 86.31 78 SER A O 1
ATOM 596 N N . SER A 1 79 ? 19.860 9.840 -14.040 1.00 83.69 79 SER A N 1
ATOM 597 C CA . SER A 1 79 ? 19.684 10.401 -15.381 1.00 83.69 79 SER A CA 1
ATOM 598 C C . SER A 1 79 ?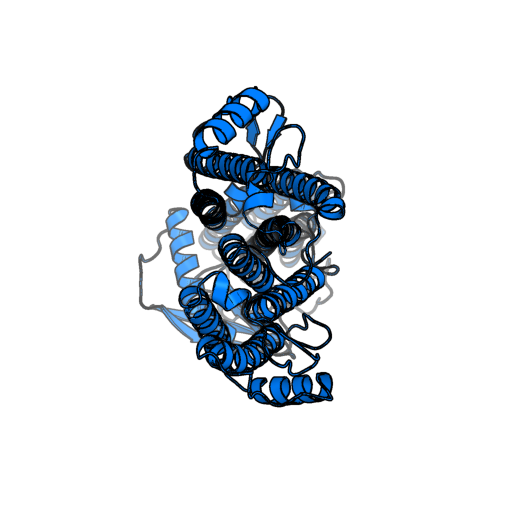 21.011 10.924 -15.932 1.00 83.69 79 SER A C 1
ATOM 600 O O . SER A 1 79 ? 21.569 11.860 -15.374 1.00 83.69 79 SER A O 1
ATOM 602 N N . GLY A 1 80 ? 21.462 10.363 -17.055 1.00 82.69 80 GLY A N 1
ATOM 603 C CA . GLY A 1 80 ? 22.693 10.782 -17.732 1.00 82.69 80 GLY A CA 1
ATOM 604 C C . GLY A 1 80 ? 23.948 10.000 -17.339 1.00 82.69 80 GLY A C 1
ATOM 605 O O . GLY A 1 80 ? 24.970 10.186 -17.996 1.00 82.69 80 GLY A O 1
ATOM 606 N N . ASP A 1 81 ? 23.862 9.105 -16.350 1.00 88.31 81 ASP A N 1
ATOM 607 C CA . ASP A 1 81 ? 24.983 8.254 -15.944 1.00 88.31 81 ASP A CA 1
ATOM 608 C C . ASP A 1 81 ? 25.466 7.353 -17.094 1.00 88.31 81 ASP A C 1
ATOM 610 O O . ASP A 1 81 ? 24.679 6.862 -17.915 1.00 88.31 81 ASP A O 1
ATOM 614 N N . ALA A 1 82 ? 26.773 7.086 -17.111 1.00 90.19 82 ALA A N 1
ATOM 615 C CA . ALA A 1 82 ? 27.374 6.109 -18.011 1.00 90.19 82 ALA A CA 1
ATOM 616 C C . ALA A 1 82 ? 26.830 4.689 -17.763 1.00 90.19 82 ALA A C 1
ATOM 618 O O . ALA A 1 82 ? 26.599 4.276 -16.626 1.00 90.19 82 ALA A O 1
ATOM 619 N N . ALA A 1 83 ? 26.706 3.909 -18.837 1.00 93.06 83 ALA A N 1
ATOM 620 C CA . ALA A 1 83 ? 26.295 2.510 -18.804 1.00 93.06 83 ALA A CA 1
ATOM 621 C C . ALA A 1 83 ? 27.378 1.591 -19.385 1.00 93.06 83 ALA A C 1
ATOM 623 O O . ALA A 1 83 ? 28.102 1.929 -20.330 1.00 93.06 83 ALA A O 1
ATOM 624 N N . ALA A 1 84 ? 27.478 0.375 -18.870 1.00 94.62 84 ALA A N 1
ATOM 625 C CA . ALA A 1 84 ? 28.453 -0.597 -19.326 1.00 94.62 84 ALA A CA 1
ATOM 626 C C . ALA A 1 84 ? 28.202 -1.028 -20.782 1.00 94.62 84 ALA A C 1
ATOM 628 O O . ALA A 1 84 ? 27.067 -1.168 -21.250 1.00 94.62 84 ALA A O 1
ATOM 629 N N . LEU A 1 85 ? 29.298 -1.258 -21.512 1.00 96.12 85 LEU A N 1
ATOM 630 C CA . LEU A 1 85 ? 29.288 -1.913 -22.820 1.00 96.12 85 LEU A CA 1
ATOM 631 C C . LEU A 1 85 ? 29.659 -3.386 -22.634 1.00 96.12 85 LEU A C 1
ATOM 633 O O . LEU A 1 85 ? 30.845 -3.727 -22.550 1.00 96.12 85 LEU A O 1
ATOM 637 N N . PHE A 1 86 ? 28.655 -4.260 -22.578 1.00 95.75 86 PHE A N 1
ATOM 638 C CA . PHE A 1 86 ? 28.880 -5.685 -22.348 1.00 95.75 86 PHE A CA 1
ATOM 639 C C . PHE A 1 86 ? 29.453 -6.381 -23.592 1.00 95.75 86 PHE A C 1
ATOM 641 O O . PHE A 1 86 ? 29.275 -5.900 -24.713 1.00 95.75 86 PHE A O 1
ATOM 648 N N . PRO A 1 87 ? 30.133 -7.535 -23.449 1.00 95.62 87 PRO A N 1
ATOM 649 C CA . PRO A 1 87 ? 30.649 -8.278 -24.596 1.00 95.62 87 PRO A CA 1
ATOM 650 C C . PRO A 1 87 ? 29.608 -8.546 -25.704 1.00 95.62 87 PRO A C 1
ATOM 652 O O . PRO A 1 87 ? 29.948 -8.300 -26.863 1.00 95.62 87 PRO A O 1
ATOM 655 N N . PRO A 1 88 ? 28.347 -8.938 -25.409 1.00 94.62 88 PRO A N 1
ATOM 656 C CA . PRO A 1 88 ? 27.331 -9.115 -26.448 1.00 94.62 88 PRO A CA 1
ATOM 657 C C . PRO A 1 88 ? 26.957 -7.816 -27.171 1.00 94.62 88 PRO A C 1
ATOM 659 O O . PRO A 1 88 ? 26.649 -7.858 -28.359 1.00 94.62 88 PRO A O 1
ATOM 662 N N . ASP A 1 89 ? 27.035 -6.657 -26.501 1.00 96.44 89 ASP A N 1
ATOM 663 C CA . ASP A 1 89 ? 26.711 -5.346 -27.085 1.00 96.44 89 ASP A CA 1
ATOM 664 C C . ASP A 1 89 ? 27.654 -4.968 -28.245 1.00 96.44 89 ASP A C 1
ATOM 666 O O . ASP A 1 89 ? 27.330 -4.099 -29.056 1.00 96.44 89 ASP A O 1
ATOM 670 N N . ARG A 1 90 ? 28.824 -5.615 -28.346 1.00 95.88 90 ARG A N 1
ATOM 671 C CA . ARG A 1 90 ? 29.821 -5.373 -29.403 1.00 95.88 90 ARG A CA 1
ATOM 672 C C . ARG A 1 90 ? 29.499 -6.089 -30.712 1.00 95.88 90 ARG A C 1
ATOM 674 O O . ARG A 1 90 ? 30.090 -5.761 -31.738 1.00 95.88 90 ARG A O 1
ATOM 681 N N . CYS A 1 91 ? 28.599 -7.069 -30.695 1.00 95.62 91 CYS A N 1
ATOM 682 C CA . CYS A 1 91 ? 28.185 -7.759 -31.909 1.00 95.62 91 CYS A CA 1
ATOM 683 C C . CYS A 1 91 ? 27.311 -6.828 -32.765 1.00 95.62 91 CYS A C 1
ATOM 685 O O . CYS A 1 91 ? 26.301 -6.331 -32.248 1.00 95.62 91 CYS A O 1
ATOM 687 N N . PRO A 1 92 ? 27.626 -6.636 -34.064 1.00 96.69 92 PRO A N 1
ATOM 688 C CA . PRO A 1 92 ? 26.777 -5.866 -34.966 1.00 96.69 92 PRO A CA 1
ATOM 689 C C . PRO A 1 92 ? 25.328 -6.341 -34.901 1.00 96.69 92 PRO A C 1
ATOM 691 O O . PRO A 1 92 ? 25.063 -7.546 -34.833 1.00 96.69 92 PRO A O 1
ATOM 694 N N . ILE A 1 93 ? 24.385 -5.404 -34.887 1.00 97.38 93 ILE A N 1
ATOM 695 C CA . ILE A 1 93 ? 22.965 -5.750 -34.830 1.00 97.38 93 ILE A CA 1
ATOM 696 C C . ILE A 1 93 ? 22.395 -5.941 -36.234 1.00 97.38 93 ILE A C 1
ATOM 698 O O . ILE A 1 93 ? 22.587 -5.116 -37.129 1.00 97.38 93 ILE A O 1
ATOM 702 N N . THR A 1 94 ? 21.701 -7.052 -36.466 1.00 97.75 94 THR A N 1
ATOM 703 C CA . THR A 1 94 ? 21.058 -7.338 -37.757 1.00 97.75 94 THR A CA 1
ATOM 704 C C . THR A 1 94 ? 19.769 -6.526 -37.928 1.00 97.75 94 THR A C 1
ATOM 706 O O . THR A 1 94 ? 19.166 -6.122 -36.932 1.00 97.75 94 THR A O 1
ATOM 709 N N . PRO A 1 95 ? 19.277 -6.296 -39.162 1.00 97.75 95 PRO A N 1
ATOM 710 C CA . PRO A 1 95 ? 18.011 -5.588 -39.357 1.00 97.75 95 PRO A CA 1
ATOM 711 C C . PRO A 1 95 ? 16.827 -6.326 -38.713 1.00 97.75 95 PRO A C 1
ATOM 713 O O . PRO A 1 95 ? 15.913 -5.695 -38.191 1.00 97.75 95 PRO A O 1
ATOM 716 N N . GLN A 1 96 ? 16.856 -7.665 -38.699 1.00 97.12 96 GLN A N 1
ATOM 717 C CA . GLN A 1 96 ? 15.824 -8.481 -38.055 1.00 97.12 96 GLN A CA 1
ATOM 718 C C . GLN A 1 96 ? 15.823 -8.307 -36.532 1.00 97.12 96 GLN A C 1
ATOM 720 O O . GLN A 1 96 ? 14.755 -8.244 -35.924 1.00 97.12 96 GLN A O 1
ATOM 725 N N . GLU A 1 97 ? 17.001 -8.213 -35.912 1.00 97.00 97 GLU A N 1
ATOM 726 C CA . GLU A 1 97 ? 17.105 -7.907 -34.485 1.00 97.00 97 GLU A CA 1
ATOM 727 C C . GLU A 1 97 ? 16.614 -6.492 -34.183 1.00 97.00 97 GLU A C 1
ATOM 729 O O . GLU A 1 97 ? 15.857 -6.331 -33.231 1.00 97.00 97 GLU A O 1
ATOM 734 N N . VAL A 1 98 ? 16.956 -5.490 -35.006 1.00 98.19 98 VAL A N 1
ATOM 735 C CA . VAL A 1 98 ? 16.414 -4.127 -34.852 1.00 98.19 98 VAL A CA 1
ATOM 736 C C . VAL A 1 98 ? 14.884 -4.159 -34.852 1.00 98.19 98 VAL A C 1
ATOM 738 O O . VAL A 1 98 ? 14.275 -3.674 -33.905 1.00 98.19 98 VAL A O 1
ATOM 741 N N . GLU A 1 99 ? 14.244 -4.800 -35.835 1.00 98.00 99 GLU A N 1
ATOM 742 C CA . GLU A 1 99 ? 12.775 -4.904 -35.864 1.00 98.00 99 GLU A CA 1
ATOM 743 C C . GLU A 1 99 ? 12.200 -5.678 -34.666 1.00 98.00 99 GLU A C 1
ATOM 745 O O . GLU A 1 99 ? 11.105 -5.361 -34.197 1.00 98.00 99 GLU A O 1
ATOM 750 N N . ARG A 1 100 ? 12.927 -6.663 -34.119 1.00 96.88 100 ARG A N 1
ATOM 751 C CA . ARG A 1 100 ? 12.534 -7.317 -32.861 1.00 96.88 100 ARG A CA 1
ATOM 752 C C . ARG A 1 100 ? 12.554 -6.324 -31.697 1.00 96.88 100 ARG A C 1
ATOM 754 O O . ARG A 1 100 ? 11.562 -6.253 -30.982 1.00 96.88 100 ARG A O 1
ATOM 761 N N . TYR A 1 101 ? 13.622 -5.545 -31.522 1.00 97.88 101 TYR A N 1
ATOM 762 C CA . TYR A 1 101 ? 13.684 -4.512 -30.480 1.00 97.88 101 TYR A CA 1
ATOM 763 C C . TYR A 1 101 ? 12.568 -3.477 -30.639 1.00 97.88 101 TYR A C 1
ATOM 765 O O . TYR A 1 101 ? 11.871 -3.196 -29.670 1.00 97.88 101 TYR A O 1
ATOM 773 N N . LEU A 1 102 ? 12.341 -2.967 -31.855 1.00 98.38 102 LEU A N 1
ATOM 774 C CA . LEU A 1 102 ? 11.282 -1.987 -32.123 1.00 98.38 102 LEU A CA 1
ATOM 775 C C . LEU A 1 102 ? 9.887 -2.533 -31.784 1.00 98.38 102 LEU A C 1
ATOM 777 O O . LEU A 1 102 ? 9.042 -1.799 -31.274 1.00 98.38 102 LEU A O 1
ATOM 781 N N . ARG A 1 103 ? 9.646 -3.828 -32.018 1.00 98.12 103 ARG A N 1
ATOM 782 C CA . ARG A 1 103 ? 8.394 -4.487 -31.634 1.00 98.12 103 ARG A CA 1
ATOM 783 C C . ARG A 1 103 ? 8.243 -4.611 -30.115 1.00 98.12 103 ARG A C 1
ATOM 785 O O . ARG A 1 103 ? 7.189 -4.270 -29.591 1.00 98.12 103 ARG A O 1
ATOM 792 N N . LEU A 1 104 ? 9.298 -5.010 -29.402 1.00 98.38 104 LEU A N 1
ATOM 793 C CA . LEU A 1 104 ? 9.291 -5.049 -27.933 1.00 98.38 104 LEU A CA 1
ATOM 794 C C . LEU A 1 104 ? 9.109 -3.651 -27.319 1.00 98.38 104 LEU A C 1
ATOM 796 O O . LEU A 1 104 ? 8.377 -3.497 -26.345 1.00 98.38 104 LEU A O 1
ATOM 800 N N . MET A 1 105 ? 9.715 -2.622 -27.918 1.00 98.19 105 MET A N 1
ATOM 801 C CA . MET A 1 105 ? 9.494 -1.224 -27.541 1.00 98.19 105 MET A CA 1
ATOM 802 C C . MET A 1 105 ? 8.030 -0.821 -27.739 1.00 98.19 105 MET A C 1
ATOM 804 O O . MET A 1 105 ? 7.469 -0.144 -26.881 1.00 98.19 105 MET A O 1
ATOM 808 N N . ALA A 1 106 ? 7.386 -1.242 -28.832 1.00 98.38 106 ALA A N 1
ATOM 809 C CA . ALA A 1 106 ? 5.967 -0.970 -29.055 1.00 98.38 106 ALA A CA 1
ATOM 810 C C . ALA A 1 106 ? 5.082 -1.587 -27.959 1.00 98.38 106 ALA A C 1
ATOM 812 O O . ALA A 1 106 ? 4.199 -0.900 -27.450 1.00 98.38 106 ALA A O 1
ATOM 813 N N . TYR A 1 107 ? 5.356 -2.828 -27.540 1.00 98.38 107 TYR A N 1
ATOM 814 C CA . TYR A 1 107 ? 4.660 -3.450 -26.406 1.00 98.38 107 TYR A CA 1
ATOM 815 C C . TYR A 1 107 ? 4.900 -2.699 -25.092 1.00 98.38 107 TYR A C 1
ATOM 817 O O . TYR A 1 107 ? 3.955 -2.433 -24.357 1.00 98.38 107 TYR A O 1
ATOM 825 N N . SER A 1 108 ? 6.151 -2.310 -24.823 1.00 98.12 108 SER A N 1
ATOM 826 C CA . SER A 1 108 ? 6.520 -1.527 -23.636 1.00 98.12 108 SER A CA 1
ATOM 827 C C . SER A 1 108 ? 5.752 -0.200 -23.574 1.00 98.12 108 SER A C 1
ATOM 829 O O . SER A 1 108 ? 5.159 0.126 -22.548 1.00 98.12 108 SER A O 1
ATOM 831 N N . ARG A 1 109 ? 5.649 0.522 -24.697 1.00 98.19 109 ARG A N 1
ATOM 832 C CA . ARG A 1 109 ? 4.884 1.776 -24.760 1.00 98.19 109 ARG A CA 1
ATOM 833 C C . ARG A 1 109 ? 3.384 1.558 -24.631 1.00 98.19 109 ARG A C 1
ATOM 835 O O . ARG A 1 109 ? 2.721 2.381 -24.009 1.00 98.19 109 ARG A O 1
ATOM 842 N N . ALA A 1 110 ? 2.848 0.487 -25.210 1.00 97.94 110 ALA A N 1
ATOM 843 C CA . ALA A 1 110 ? 1.439 0.147 -25.044 1.00 97.94 110 ALA A CA 1
ATOM 844 C C . ALA A 1 110 ? 1.103 -0.093 -23.564 1.00 97.94 110 ALA A C 1
ATOM 846 O O . ALA A 1 110 ? 0.113 0.443 -23.078 1.00 97.94 110 ALA A O 1
ATOM 847 N N . ASP A 1 111 ? 1.962 -0.810 -22.835 1.00 97.25 111 ASP A N 1
ATOM 848 C CA . ASP A 1 111 ? 1.784 -1.055 -21.401 1.00 97.25 111 ASP A CA 1
ATOM 849 C C . ASP A 1 111 ? 1.946 0.224 -20.563 1.00 97.25 111 ASP A C 1
ATOM 851 O O . ASP A 1 111 ? 1.140 0.470 -19.665 1.00 97.25 111 ASP A O 1
ATOM 855 N N . LEU A 1 112 ? 2.931 1.076 -20.880 1.00 98.19 112 LEU A N 1
ATOM 856 C CA . LEU A 1 112 ? 3.103 2.381 -20.230 1.00 98.19 112 LEU A CA 1
ATOM 857 C C . LEU A 1 112 ? 1.856 3.262 -20.397 1.00 98.19 112 LEU A C 1
ATOM 859 O O . LEU A 1 112 ? 1.394 3.873 -19.436 1.00 98.19 112 LEU A O 1
ATOM 863 N N . LEU A 1 113 ? 1.299 3.329 -21.610 1.00 97.25 113 LEU A N 1
ATOM 864 C CA . LEU A 1 113 ? 0.100 4.121 -21.886 1.00 97.25 113 LEU A CA 1
ATOM 865 C C . LEU A 1 113 ? -1.161 3.495 -21.286 1.00 97.25 113 LEU A C 1
ATOM 867 O O . LEU A 1 113 ? -2.024 4.234 -20.832 1.00 97.25 113 LEU A O 1
ATOM 871 N N . ALA A 1 114 ? -1.260 2.166 -21.217 1.00 95.19 114 ALA A N 1
ATOM 872 C CA . ALA A 1 114 ? -2.351 1.506 -20.502 1.00 95.19 114 ALA A CA 1
ATOM 873 C C . ALA A 1 114 ? -2.327 1.822 -18.995 1.00 95.19 114 ALA A C 1
ATOM 875 O O . ALA A 1 114 ? -3.380 1.933 -18.376 1.00 95.19 114 ALA A O 1
ATOM 876 N N . LEU A 1 115 ? -1.134 1.999 -18.416 1.00 96.62 115 LEU A N 1
ATOM 877 C CA . LEU A 1 115 ? -0.964 2.377 -17.013 1.00 96.62 115 LEU A CA 1
ATOM 878 C C . LEU A 1 115 ? -1.198 3.874 -16.764 1.00 96.62 115 LEU A C 1
ATOM 880 O O . LEU A 1 115 ? -1.797 4.237 -15.755 1.00 96.62 115 LEU A O 1
ATOM 884 N N . ALA A 1 116 ? -0.689 4.739 -17.649 1.00 96.25 116 ALA A N 1
ATOM 885 C CA . ALA A 1 116 ? -0.555 6.169 -17.373 1.00 96.25 116 ALA A CA 1
ATOM 886 C C . ALA A 1 116 ? -1.397 7.101 -18.261 1.00 96.25 116 ALA A C 1
ATOM 888 O O . ALA A 1 116 ? -1.562 8.269 -17.917 1.00 96.25 116 ALA A O 1
ATOM 889 N N . GLY A 1 117 ? -1.899 6.616 -19.400 1.00 93.56 117 GLY A N 1
ATOM 890 C CA . GLY A 1 117 ? -2.511 7.434 -20.453 1.00 93.56 117 GLY A CA 1
ATOM 891 C C . GLY A 1 117 ? -3.794 8.148 -20.034 1.00 93.56 117 GLY A C 1
ATOM 892 O O . GLY A 1 117 ? -4.001 9.292 -20.426 1.00 93.56 117 GLY A O 1
ATOM 893 N N . ASP A 1 118 ? -4.598 7.501 -19.189 1.00 89.62 118 ASP A N 1
ATOM 894 C CA . ASP A 1 118 ? -5.895 8.010 -18.719 1.00 89.62 118 ASP A CA 1
ATOM 895 C C . ASP A 1 118 ? -5.861 8.447 -17.241 1.00 89.62 118 ASP A C 1
ATOM 897 O O . ASP A 1 118 ? -6.905 8.579 -16.592 1.00 89.62 118 ASP A O 1
ATOM 901 N N . LEU A 1 119 ? -4.664 8.638 -16.672 1.00 92.75 119 LEU A N 1
ATOM 902 C CA . LEU A 1 119 ? -4.539 9.053 -15.279 1.00 92.75 119 LEU A CA 1
ATOM 903 C C . LEU A 1 119 ? -5.048 10.490 -15.073 1.00 92.75 119 LEU A C 1
ATOM 905 O O . LEU A 1 119 ? -4.749 11.376 -15.879 1.00 92.75 119 LEU A O 1
ATOM 909 N N . PRO A 1 120 ? -5.746 10.765 -13.955 1.00 90.31 120 PRO A N 1
ATOM 910 C CA . PRO A 1 120 ? -6.074 12.128 -13.557 1.00 90.31 120 PRO A CA 1
ATOM 911 C C . PRO A 1 120 ? -4.808 12.965 -13.332 1.00 90.31 120 PRO A C 1
ATOM 913 O O . PRO A 1 120 ? -3.811 12.447 -12.828 1.00 90.31 120 PRO A O 1
ATOM 916 N N . ASP A 1 121 ? -4.882 14.282 -13.567 1.00 91.81 121 ASP A N 1
ATOM 917 C CA . ASP A 1 121 ? -3.781 15.213 -13.253 1.00 91.81 121 ASP A CA 1
ATOM 918 C C . ASP A 1 121 ? -3.297 15.075 -11.805 1.00 91.81 121 ASP A C 1
ATOM 920 O O . ASP A 1 121 ? -2.101 15.103 -11.542 1.00 91.81 121 ASP A O 1
ATOM 924 N N . GLU A 1 122 ? -4.213 14.835 -10.865 1.00 90.56 122 GLU A N 1
ATOM 925 C CA . GLU A 1 122 ? -3.850 14.606 -9.470 1.00 90.56 122 GLU A CA 1
ATOM 926 C C . GLU A 1 122 ? -2.964 13.363 -9.269 1.00 90.56 122 GLU A C 1
ATOM 928 O O . GLU A 1 122 ? -2.064 13.397 -8.435 1.00 90.56 122 GLU A O 1
ATOM 933 N N . ALA A 1 123 ? -3.177 12.276 -10.020 1.00 93.19 123 ALA A N 1
ATOM 934 C CA . ALA A 1 123 ? -2.283 11.116 -9.977 1.00 93.19 123 ALA A CA 1
ATOM 935 C C . ALA A 1 123 ? -0.977 11.398 -10.732 1.00 93.19 123 ALA A C 1
ATOM 937 O O . ALA A 1 123 ? 0.096 11.046 -10.250 1.00 93.19 123 ALA A O 1
ATOM 938 N N . LEU A 1 124 ? -1.038 12.093 -11.875 1.00 95.62 124 LEU A N 1
ATOM 939 C CA . LEU A 1 124 ? 0.158 12.477 -12.634 1.00 95.62 124 LEU A CA 1
ATOM 940 C C . LEU A 1 124 ? 1.109 13.367 -11.822 1.00 95.62 124 LEU A C 1
ATOM 942 O O . LEU A 1 124 ? 2.330 13.229 -11.932 1.00 95.62 124 LEU A O 1
ATOM 946 N N . ASP A 1 125 ? 0.554 14.260 -11.006 1.00 95.31 125 ASP A N 1
ATOM 947 C CA . ASP A 1 125 ? 1.286 15.217 -10.177 1.00 95.31 125 ASP A CA 1
ATOM 948 C C . ASP A 1 125 ? 1.471 14.751 -8.728 1.00 95.31 125 ASP A C 1
ATOM 950 O O . ASP A 1 125 ? 2.127 15.436 -7.935 1.00 95.31 125 ASP A O 1
ATOM 954 N N . TYR A 1 126 ? 0.966 13.560 -8.389 1.00 93.00 126 TYR A N 1
ATOM 955 C CA . TYR A 1 126 ? 1.204 12.949 -7.092 1.00 93.00 126 TYR A CA 1
ATOM 956 C C . TYR A 1 126 ? 2.702 12.727 -6.873 1.00 93.00 126 TYR A C 1
ATOM 958 O O . TYR A 1 126 ? 3.458 12.293 -7.749 1.00 93.00 126 TYR A O 1
ATOM 966 N N . ARG A 1 127 ? 3.127 13.038 -5.652 1.00 91.38 127 ARG A N 1
ATOM 967 C CA . ARG A 1 127 ? 4.508 12.967 -5.205 1.00 91.38 127 ARG A CA 1
ATOM 968 C C . ARG A 1 127 ? 4.561 12.016 -4.014 1.00 91.38 127 ARG A C 1
ATOM 970 O O . ARG A 1 127 ? 3.909 12.252 -3.002 1.00 91.38 127 ARG A O 1
ATOM 977 N N . ALA A 1 128 ? 5.314 10.927 -4.159 1.00 85.62 128 ALA A N 1
ATOM 978 C CA . ALA A 1 128 ? 5.459 9.902 -3.128 1.00 85.62 128 ALA A CA 1
ATOM 979 C C . ALA A 1 128 ? 6.230 10.424 -1.907 1.00 85.62 128 ALA A C 1
ATOM 981 O O . ALA A 1 128 ? 5.810 10.186 -0.778 1.00 85.62 128 ALA A O 1
ATOM 982 N N . PHE A 1 129 ? 7.298 11.190 -2.151 1.00 82.06 129 PHE A N 1
ATOM 983 C CA . PHE A 1 129 ? 8.142 11.841 -1.145 1.00 82.06 129 PHE A CA 1
ATOM 984 C C . PHE A 1 129 ? 8.584 13.222 -1.640 1.00 82.06 129 PHE A C 1
ATOM 986 O O . PHE A 1 129 ? 8.675 13.413 -2.852 1.00 82.06 129 PHE A O 1
ATOM 993 N N . PRO A 1 130 ? 8.951 14.181 -0.772 1.00 81.00 130 PRO A N 1
ATOM 994 C CA . PRO A 1 130 ? 9.310 15.535 -1.207 1.00 81.00 130 PRO A CA 1
ATOM 995 C C . PRO A 1 130 ? 10.334 15.588 -2.360 1.00 81.00 130 PRO A C 1
ATOM 997 O O . PRO A 1 130 ? 10.178 16.387 -3.286 1.00 81.00 130 PRO A O 1
ATOM 1000 N N . GLN A 1 131 ? 11.328 14.692 -2.372 1.00 84.38 131 GLN A N 1
ATOM 1001 C CA . GLN A 1 131 ? 12.359 14.629 -3.417 1.00 84.38 131 GLN A CA 1
ATOM 1002 C C . GLN A 1 131 ? 12.036 13.685 -4.594 1.00 84.38 131 GLN A C 1
ATOM 1004 O O . GLN A 1 131 ? 12.785 13.674 -5.569 1.00 84.38 131 GLN A O 1
ATOM 1009 N N . SER A 1 132 ? 10.953 12.898 -4.551 1.00 88.06 132 SER A N 1
ATOM 1010 C CA . SER A 1 132 ? 10.627 11.948 -5.627 1.00 88.06 132 SER A CA 1
ATOM 1011 C C . SER A 1 132 ? 10.132 12.663 -6.887 1.00 88.06 132 SER A C 1
ATOM 1013 O O . SER A 1 132 ? 9.477 13.705 -6.807 1.00 88.06 132 SER A O 1
ATOM 1015 N N . ARG A 1 133 ? 10.369 12.082 -8.066 1.00 93.19 133 ARG A N 1
ATOM 1016 C CA . ARG A 1 133 ? 9.719 12.542 -9.303 1.00 93.19 133 ARG A CA 1
ATOM 1017 C C . ARG A 1 133 ? 8.216 12.252 -9.244 1.00 93.19 133 ARG A C 1
ATOM 1019 O O . ARG A 1 133 ? 7.805 11.252 -8.661 1.00 93.19 133 ARG A O 1
ATOM 1026 N N . THR A 1 134 ? 7.402 13.126 -9.829 1.00 96.75 134 THR A N 1
ATOM 1027 C CA . THR A 1 134 ? 5.994 12.802 -10.115 1.00 96.75 134 THR A CA 1
ATOM 1028 C C . THR A 1 134 ? 5.907 11.899 -11.343 1.00 96.75 134 THR A C 1
ATOM 1030 O O . THR A 1 134 ? 6.839 11.861 -12.151 1.00 96.75 134 THR A O 1
ATOM 1033 N N . ILE A 1 135 ? 4.776 11.220 -11.542 1.00 97.50 135 ILE A N 1
ATOM 1034 C CA . ILE A 1 135 ? 4.544 10.409 -12.750 1.00 97.50 135 ILE A CA 1
ATOM 1035 C C . ILE A 1 135 ? 4.698 11.272 -14.009 1.00 97.50 135 ILE A C 1
ATOM 1037 O O . ILE A 1 135 ? 5.356 10.860 -14.962 1.00 97.50 135 ILE A O 1
ATOM 1041 N N . ARG A 1 136 ? 4.206 12.518 -13.991 1.00 97.56 136 ARG A N 1
ATOM 1042 C CA . ARG A 1 136 ? 4.396 13.492 -15.078 1.00 97.56 136 ARG A CA 1
ATOM 1043 C C . ARG A 1 136 ? 5.874 13.711 -15.410 1.00 97.56 136 ARG A C 1
ATOM 1045 O O . ARG A 1 136 ? 6.257 13.741 -16.580 1.00 97.56 136 ARG A O 1
ATOM 1052 N N . GLN A 1 137 ? 6.709 13.863 -14.383 1.00 97.12 137 GLN A N 1
ATOM 1053 C CA . GLN A 1 137 ? 8.152 14.053 -14.537 1.00 97.12 137 GLN A CA 1
ATOM 1054 C C . GLN A 1 137 ? 8.844 12.780 -15.040 1.00 97.12 137 GLN A C 1
ATOM 1056 O O . GLN A 1 137 ? 9.742 12.881 -15.874 1.00 97.12 137 GLN A O 1
ATOM 1061 N N . ILE A 1 138 ? 8.412 11.598 -14.586 1.00 97.50 138 ILE A N 1
ATOM 1062 C CA . ILE A 1 138 ? 8.917 10.304 -15.070 1.00 97.50 138 ILE A CA 1
ATOM 1063 C C . ILE A 1 138 ? 8.586 10.128 -16.557 1.00 97.50 138 ILE A C 1
ATOM 1065 O O . ILE A 1 138 ? 9.476 9.852 -17.354 1.00 97.50 138 ILE A O 1
ATOM 1069 N N . LEU A 1 139 ? 7.342 10.379 -16.967 1.00 98.12 139 LEU A N 1
ATOM 1070 C CA . LEU A 1 139 ? 6.917 10.305 -18.368 1.00 98.12 139 LEU A CA 1
ATOM 1071 C C . LEU A 1 139 ? 7.713 11.264 -19.265 1.00 98.12 139 LEU A C 1
ATOM 1073 O O . LEU A 1 139 ? 8.210 10.873 -20.321 1.00 98.12 139 LEU A O 1
ATOM 1077 N N . ARG A 1 140 ? 7.911 12.513 -18.826 1.00 96.75 140 ARG A N 1
ATOM 1078 C CA . ARG A 1 140 ? 8.757 13.474 -19.551 1.00 96.75 140 ARG A CA 1
ATOM 1079 C C . ARG A 1 140 ? 10.204 12.985 -19.656 1.00 96.75 140 ARG A C 1
ATOM 1081 O O . ARG A 1 140 ? 10.835 13.154 -20.697 1.00 96.75 140 ARG A O 1
ATOM 1088 N N . HIS A 1 141 ? 10.723 12.377 -18.593 1.00 96.56 141 HIS A N 1
ATOM 1089 C CA . HIS A 1 141 ? 12.060 11.798 -18.575 1.00 96.56 141 HIS A CA 1
ATOM 1090 C C . HIS A 1 141 ? 12.207 10.627 -19.559 1.00 96.56 141 HIS A C 1
ATOM 1092 O O . HIS A 1 141 ? 13.205 10.589 -20.274 1.00 96.56 141 HIS A O 1
ATOM 1098 N N . ILE A 1 142 ? 11.211 9.736 -19.652 1.00 97.38 142 ILE A N 1
ATOM 1099 C CA . ILE A 1 142 ? 11.182 8.647 -20.642 1.00 97.38 142 ILE A CA 1
ATOM 1100 C C . ILE A 1 142 ? 11.320 9.217 -22.054 1.00 97.38 142 ILE A C 1
ATOM 1102 O O . ILE A 1 142 ? 12.251 8.842 -22.757 1.00 97.38 142 ILE A O 1
ATOM 1106 N N . GLY A 1 143 ? 10.463 10.166 -22.450 1.00 95.75 143 GLY A N 1
ATOM 1107 C CA . GLY A 1 143 ? 10.529 10.755 -23.794 1.00 95.75 143 GLY A CA 1
ATOM 1108 C C . GLY A 1 143 ? 11.877 11.426 -24.085 1.00 95.75 143 GLY A C 1
ATOM 1109 O O . GLY A 1 143 ? 12.485 11.169 -25.118 1.00 95.75 143 GLY A O 1
ATOM 1110 N N . ASN A 1 144 ? 12.418 12.191 -23.130 1.00 94.56 144 ASN A N 1
ATOM 1111 C CA . ASN A 1 144 ? 13.738 12.812 -23.284 1.00 94.56 144 ASN A CA 1
ATOM 1112 C C . ASN A 1 144 ? 14.877 11.793 -23.464 1.00 94.56 144 ASN A C 1
ATOM 1114 O O . ASN A 1 144 ? 15.867 12.089 -24.138 1.00 94.56 144 ASN A O 1
ATOM 1118 N N . ALA A 1 145 ? 14.766 10.607 -22.863 1.00 94.62 145 ALA A N 1
ATOM 1119 C CA . ALA A 1 145 ? 15.758 9.555 -23.031 1.00 94.62 145 ALA A CA 1
ATOM 1120 C C . ALA A 1 145 ? 15.736 8.956 -24.449 1.00 94.62 145 ALA A C 1
ATOM 1122 O O . ALA A 1 145 ? 16.780 8.538 -24.948 1.00 94.62 145 ALA A O 1
ATOM 1123 N N . GLU A 1 146 ? 14.591 8.962 -25.140 1.00 94.56 146 GLU A N 1
ATOM 1124 C CA . GLU A 1 146 ? 14.464 8.377 -26.482 1.00 94.56 146 GLU A CA 1
ATOM 1125 C C . GLU A 1 146 ? 15.333 9.119 -27.505 1.00 94.56 146 GLU A C 1
ATOM 1127 O O . GLU A 1 146 ? 16.167 8.496 -28.175 1.00 94.56 146 GLU A O 1
ATOM 1132 N N . LYS A 1 147 ? 15.231 10.454 -27.558 1.00 93.19 147 LYS A N 1
ATOM 1133 C CA . LYS A 1 147 ? 16.146 11.287 -28.356 1.00 93.19 147 LYS A CA 1
ATOM 1134 C C . LYS A 1 147 ? 17.600 11.173 -27.897 1.00 93.19 147 LYS A C 1
ATOM 1136 O O . LYS A 1 147 ? 18.509 11.134 -28.730 1.00 93.19 147 LYS A O 1
ATOM 1141 N N . TRP A 1 148 ? 17.835 11.058 -26.588 1.00 93.88 148 TRP A N 1
ATOM 1142 C CA . TRP A 1 148 ? 19.181 10.936 -26.023 1.00 93.88 148 TRP A CA 1
ATOM 1143 C C . TRP A 1 148 ? 19.890 9.651 -26.474 1.00 93.88 148 TRP A C 1
ATOM 1145 O O . TRP A 1 148 ? 21.076 9.697 -26.806 1.00 93.88 148 TRP A O 1
ATOM 1155 N N . TYR A 1 149 ? 19.184 8.517 -26.544 1.00 95.75 149 TYR A N 1
ATOM 1156 C CA . TYR A 1 149 ? 19.749 7.255 -27.034 1.00 95.75 149 TYR A CA 1
ATOM 1157 C C . TYR A 1 149 ? 20.034 7.294 -28.537 1.00 95.75 149 TYR A C 1
ATOM 1159 O O . TYR A 1 149 ? 21.059 6.773 -28.979 1.00 95.75 149 TYR A O 1
ATOM 1167 N N . VAL A 1 150 ? 19.177 7.941 -29.333 1.00 95.94 150 VAL A N 1
ATOM 1168 C CA . VAL A 1 150 ? 19.428 8.109 -30.774 1.00 95.94 150 VAL A CA 1
ATOM 1169 C C . VAL A 1 150 ? 20.638 9.011 -31.026 1.00 95.94 150 VAL A C 1
ATOM 1171 O O . VAL A 1 150 ? 21.443 8.707 -31.910 1.00 95.94 150 VAL A O 1
ATOM 1174 N N . SER A 1 151 ? 20.839 10.058 -30.217 1.00 94.38 151 SER A N 1
ATOM 1175 C CA . SER A 1 151 ? 22.017 10.931 -30.335 1.00 94.38 151 SER A CA 1
ATOM 1176 C C . SER A 1 151 ? 23.345 10.238 -30.011 1.00 94.38 151 SER A C 1
ATOM 1178 O O . SER A 1 151 ? 24.401 10.751 -30.373 1.00 94.38 151 SER A O 1
ATOM 1180 N N . ARG A 1 152 ? 23.321 9.045 -29.393 1.00 95.06 152 ARG A N 1
ATOM 1181 C CA . ARG A 1 152 ? 24.522 8.207 -29.222 1.00 95.06 152 ARG A CA 1
ATOM 1182 C C . ARG A 1 152 ? 24.984 7.547 -30.523 1.00 95.06 152 ARG A C 1
ATOM 1184 O O . ARG A 1 152 ? 26.126 7.107 -30.598 1.00 95.06 152 ARG A O 1
ATOM 1191 N N . LEU A 1 153 ? 24.095 7.420 -31.511 1.00 95.50 153 LEU A N 1
ATOM 1192 C CA . LEU A 1 153 ? 24.335 6.673 -32.753 1.00 95.50 153 LEU A CA 1
ATOM 1193 C C . LEU A 1 153 ? 24.479 7.574 -33.978 1.00 95.50 153 LEU A C 1
ATOM 1195 O O . LEU A 1 153 ? 25.090 7.172 -34.966 1.00 95.50 153 LEU A O 1
ATOM 1199 N N . LEU A 1 154 ? 23.879 8.764 -33.941 1.00 94.00 154 LEU A N 1
ATOM 1200 C CA . LEU A 1 154 ? 23.824 9.681 -35.073 1.00 94.00 154 LEU A CA 1
ATOM 1201 C C . LEU A 1 154 ? 24.526 11.002 -34.741 1.00 94.00 154 LEU A C 1
ATOM 1203 O O . LEU A 1 154 ? 24.373 11.508 -33.629 1.00 94.00 154 LEU A O 1
ATOM 1207 N N . PRO A 1 155 ? 25.254 11.596 -35.702 1.00 91.31 155 PRO A N 1
ATOM 1208 C CA . PRO A 1 155 ? 25.824 12.921 -35.521 1.00 91.31 155 PRO A CA 1
ATOM 1209 C C . PRO A 1 155 ? 24.715 13.995 -35.497 1.00 91.31 155 PRO A C 1
ATOM 1211 O O . PRO A 1 155 ? 23.646 13.769 -36.080 1.00 91.31 155 PRO A O 1
ATOM 1214 N N . PRO A 1 156 ? 24.953 15.166 -34.870 1.00 89.62 156 PRO A N 1
ATOM 1215 C CA . PRO A 1 156 ? 23.939 16.208 -34.681 1.00 89.62 156 PRO A CA 1
ATOM 1216 C C . PRO A 1 156 ? 23.214 16.634 -35.962 1.00 89.62 156 PRO A C 1
ATOM 1218 O O . PRO A 1 156 ? 22.005 16.828 -35.949 1.00 89.62 156 PRO A O 1
ATOM 1221 N N . GLU A 1 157 ? 23.916 16.697 -37.095 1.00 91.25 157 GLU A N 1
ATOM 1222 C CA . GLU A 1 157 ? 23.365 17.139 -38.384 1.00 91.25 157 GLU A CA 1
ATOM 1223 C C . GLU A 1 157 ? 22.335 16.158 -38.969 1.00 91.25 157 GLU A C 1
ATOM 1225 O O . GLU A 1 157 ? 21.635 16.481 -39.929 1.00 91.25 157 GLU A O 1
ATOM 1230 N N . ARG A 1 158 ? 22.268 14.939 -38.424 1.00 91.69 158 ARG A N 1
ATOM 1231 C CA . ARG A 1 158 ? 21.322 13.891 -38.822 1.00 91.69 158 ARG A CA 1
ATOM 1232 C C . ARG A 1 158 ? 20.197 13.693 -37.811 1.00 91.69 158 ARG A C 1
ATOM 1234 O O . ARG A 1 158 ? 19.327 12.856 -38.060 1.00 91.69 158 ARG A O 1
ATOM 1241 N N 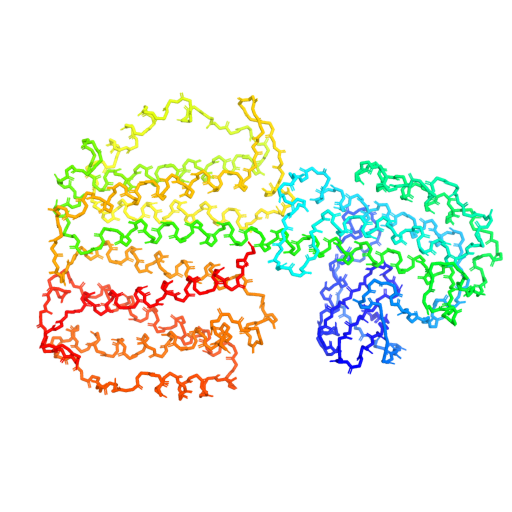. LEU A 1 159 ? 20.207 14.426 -36.697 1.00 92.75 159 LEU A N 1
ATOM 1242 C CA . LEU A 1 159 ? 19.114 14.388 -35.733 1.00 92.75 159 LEU A CA 1
ATOM 1243 C C . LEU A 1 159 ? 17.894 15.146 -36.299 1.00 92.75 159 LEU A C 1
ATOM 1245 O O . LEU A 1 159 ? 18.055 16.175 -36.956 1.00 92.75 159 LEU A O 1
ATOM 1249 N N . PRO A 1 160 ? 16.670 14.634 -36.098 1.00 93.31 160 PRO A N 1
ATOM 1250 C CA . PRO A 1 160 ? 15.440 15.309 -36.503 1.00 93.31 160 PRO A CA 1
ATOM 1251 C C . PRO A 1 160 ? 15.266 16.694 -35.867 1.00 93.31 160 PRO A C 1
ATOM 1253 O O . PRO A 1 160 ? 15.318 16.835 -34.649 1.00 93.31 160 PRO A O 1
ATOM 1256 N N . LEU A 1 161 ? 14.957 17.696 -36.698 1.00 89.75 161 LEU A N 1
ATOM 1257 C CA . LEU A 1 161 ? 14.697 19.075 -36.257 1.00 89.75 161 LEU A CA 1
ATOM 1258 C C . LEU A 1 161 ? 13.498 19.188 -35.302 1.00 89.75 161 LEU A C 1
ATOM 1260 O O . LEU A 1 161 ? 13.423 20.130 -34.524 1.00 89.75 161 LEU A O 1
ATOM 1264 N N . GLU A 1 162 ? 12.551 18.244 -35.346 1.00 90.38 162 GLU A N 1
ATOM 1265 C CA . GLU A 1 162 ? 11.376 18.264 -34.460 1.00 90.38 162 GLU A CA 1
ATOM 1266 C C . GLU A 1 162 ? 11.736 18.125 -32.966 1.00 90.38 162 GLU A C 1
ATOM 1268 O O . GLU A 1 162 ? 10.966 18.576 -32.122 1.00 90.38 162 GLU A O 1
ATOM 1273 N N . TRP A 1 163 ? 12.934 17.622 -32.635 1.00 89.31 163 TRP A N 1
ATOM 1274 C CA . TRP A 1 163 ? 13.466 17.575 -31.264 1.00 89.31 163 TRP A CA 1
ATOM 1275 C C . TRP A 1 163 ? 14.038 18.907 -30.752 1.00 89.31 163 TRP A C 1
ATOM 1277 O O . TRP A 1 163 ? 14.384 19.013 -29.579 1.00 89.31 163 TRP A O 1
ATOM 1287 N N . GLU A 1 164 ? 14.141 19.941 -31.592 1.00 83.19 164 GLU A N 1
ATOM 1288 C CA . GLU A 1 164 ? 14.605 21.269 -31.161 1.00 83.19 164 GLU A CA 1
ATOM 1289 C C . GLU A 1 164 ? 13.492 22.106 -30.501 1.00 83.19 164 GLU A C 1
ATOM 1291 O O . GLU A 1 164 ? 13.757 23.189 -29.982 1.00 83.19 164 GLU A O 1
ATOM 1296 N N . SER A 1 165 ? 12.228 21.670 -30.550 1.00 79.00 165 SER A N 1
ATOM 1297 C CA . SER A 1 165 ? 11.066 22.465 -30.105 1.00 79.00 165 SER A CA 1
ATOM 1298 C C . SER A 1 165 ? 9.992 21.632 -29.397 1.00 79.00 165 SER A C 1
ATOM 1300 O O . SER A 1 165 ? 8.798 21.879 -29.548 1.00 79.00 165 SER A O 1
ATOM 1302 N N . ASP A 1 166 ? 10.407 20.638 -28.618 1.00 82.19 166 ASP A N 1
ATOM 1303 C CA . ASP A 1 166 ? 9.507 19.686 -27.957 1.00 82.19 166 ASP A CA 1
ATOM 1304 C C . ASP A 1 166 ? 9.007 20.132 -26.564 1.00 82.19 166 ASP A C 1
ATOM 1306 O O . ASP A 1 166 ? 8.041 19.579 -26.025 1.00 82.19 166 ASP A O 1
ATOM 1310 N N . GLU A 1 167 ? 9.614 21.177 -25.993 1.00 80.81 167 GLU A N 1
ATOM 1311 C CA . GLU A 1 167 ? 9.355 21.630 -24.623 1.00 80.81 167 GLU A CA 1
ATOM 1312 C C . GLU A 1 167 ? 7.915 22.117 -24.401 1.00 80.81 167 GLU A C 1
ATOM 1314 O O . GLU A 1 167 ? 7.392 22.017 -23.289 1.00 80.81 167 GLU A O 1
ATOM 1319 N N . THR A 1 168 ? 7.249 22.617 -25.442 1.00 85.56 168 THR A N 1
ATOM 1320 C CA . THR A 1 168 ? 5.895 23.190 -25.350 1.00 85.56 168 THR A CA 1
ATOM 1321 C C . THR A 1 168 ? 4.781 22.194 -25.662 1.00 85.56 168 THR A C 1
ATOM 1323 O O . THR A 1 168 ? 3.610 22.518 -25.460 1.00 85.56 168 THR A O 1
ATOM 1326 N N . LEU A 1 169 ? 5.119 20.988 -26.129 1.00 92.62 169 LEU A N 1
ATOM 1327 C CA . LEU A 1 169 ? 4.128 19.978 -26.485 1.00 92.62 169 LEU A CA 1
ATOM 1328 C C . LEU A 1 169 ? 3.400 19.441 -25.240 1.00 92.62 169 LEU A C 1
ATOM 1330 O O . LEU A 1 169 ? 4.055 19.166 -24.222 1.00 92.62 169 LEU A O 1
ATOM 1334 N N . PRO A 1 170 ? 2.070 19.222 -25.318 1.00 95.31 170 PRO A N 1
ATOM 1335 C CA . PRO A 1 170 ? 1.336 18.447 -24.323 1.00 95.31 170 PRO A CA 1
ATOM 1336 C C . PRO A 1 170 ? 2.008 17.093 -24.078 1.00 95.31 170 PRO A C 1
ATOM 1338 O O . PRO A 1 170 ? 2.497 16.465 -25.011 1.00 95.31 170 PRO A O 1
ATOM 1341 N N . LEU A 1 171 ? 2.031 16.619 -22.828 1.00 95.69 171 LEU A N 1
ATOM 1342 C CA . LEU A 1 171 ? 2.865 15.476 -22.421 1.00 95.69 171 LEU A CA 1
ATOM 1343 C C . LEU A 1 171 ? 2.693 14.226 -23.297 1.00 95.69 171 LEU A C 1
ATOM 1345 O O . LEU A 1 171 ? 3.682 13.597 -23.667 1.00 95.69 171 LEU A O 1
ATOM 1349 N N . PHE A 1 172 ? 1.456 13.847 -23.612 1.00 96.25 172 PHE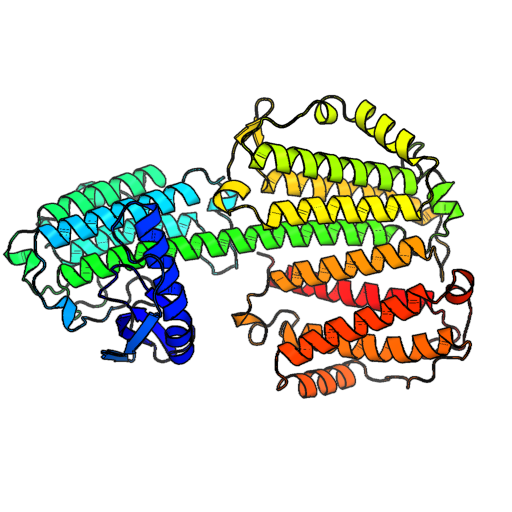 A N 1
ATOM 1350 C CA . PHE A 1 172 ? 1.198 12.636 -24.392 1.00 96.25 172 PHE A CA 1
ATOM 1351 C C . PHE A 1 172 ? 1.450 12.833 -25.892 1.00 96.25 172 PHE A C 1
ATOM 1353 O O . PHE A 1 172 ? 1.887 11.893 -26.552 1.00 96.25 172 PHE A O 1
ATOM 1360 N N . GLU A 1 173 ? 1.276 14.052 -26.413 1.00 96.62 173 GLU A N 1
ATOM 1361 C CA . GLU A 1 173 ? 1.708 14.407 -27.773 1.00 96.62 173 GLU A CA 1
ATOM 1362 C C . GLU A 1 173 ? 3.238 14.387 -27.880 1.00 96.62 173 GLU A C 1
ATOM 1364 O O . GLU A 1 173 ? 3.788 13.850 -28.836 1.00 96.62 173 GLU A O 1
ATOM 1369 N N . PHE A 1 174 ? 3.931 14.895 -26.856 1.00 96.75 174 PHE A N 1
ATOM 1370 C CA . PHE A 1 174 ? 5.381 14.799 -26.716 1.00 96.75 174 PHE A CA 1
ATOM 1371 C C . PHE A 1 174 ? 5.849 13.339 -26.720 1.00 96.75 174 PHE A C 1
ATOM 1373 O O . PHE A 1 174 ? 6.732 12.984 -27.492 1.00 96.75 174 PHE A O 1
ATOM 1380 N N . LEU A 1 175 ? 5.236 12.477 -25.903 1.00 97.06 175 LEU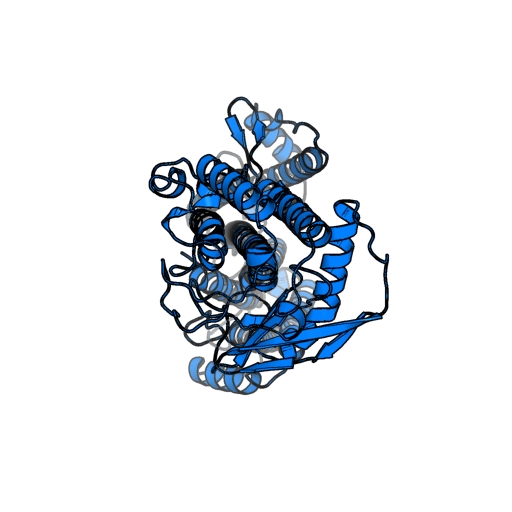 A N 1
ATOM 1381 C CA . LEU A 1 175 ? 5.581 11.056 -25.854 1.00 97.06 175 LEU A CA 1
ATOM 1382 C C . LEU A 1 175 ? 5.359 10.349 -27.197 1.00 97.06 175 LEU A C 1
ATOM 1384 O O . LEU A 1 175 ? 6.197 9.538 -27.597 1.00 97.06 175 LEU A O 1
ATOM 1388 N N . GLU A 1 176 ? 4.238 10.611 -27.874 1.00 97.19 176 GLU A N 1
ATOM 1389 C CA . GLU A 1 176 ? 3.960 10.056 -29.206 1.00 97.19 176 GLU A CA 1
ATOM 1390 C C . GLU A 1 176 ? 5.034 10.482 -30.206 1.00 97.19 176 GLU A C 1
ATOM 1392 O O . GLU A 1 176 ? 5.627 9.624 -30.868 1.00 97.19 176 GLU A O 1
ATOM 1397 N N . MET A 1 177 ? 5.324 11.785 -30.247 1.00 96.88 177 MET A N 1
ATOM 1398 C CA . MET A 1 177 ? 6.303 12.379 -31.146 1.00 96.88 177 MET A CA 1
ATOM 1399 C C . MET A 1 177 ? 7.693 11.788 -30.903 1.00 96.88 177 MET A C 1
ATOM 1401 O O . MET A 1 177 ? 8.294 11.281 -31.850 1.00 96.88 177 MET A O 1
ATOM 1405 N N . GLU A 1 178 ? 8.169 11.755 -29.653 1.00 96.81 178 GLU A N 1
ATOM 1406 C CA . GLU A 1 178 ? 9.473 11.182 -29.292 1.00 96.81 178 GLU A CA 1
ATOM 1407 C C . GLU A 1 178 ? 9.613 9.747 -29.803 1.00 96.81 178 GLU A C 1
ATOM 1409 O O . GLU A 1 178 ? 10.566 9.407 -30.518 1.00 96.81 178 GLU A O 1
ATOM 1414 N N . ARG A 1 179 ? 8.596 8.917 -29.545 1.00 97.56 179 ARG A N 1
ATOM 1415 C CA . ARG A 1 179 ? 8.627 7.507 -29.929 1.00 97.56 179 ARG A CA 1
ATOM 1416 C C . ARG A 1 179 ? 8.608 7.329 -31.436 1.00 97.56 179 ARG A C 1
ATOM 1418 O O . ARG A 1 179 ? 9.399 6.549 -31.975 1.00 97.56 179 ARG A O 1
ATOM 1425 N N . ARG A 1 180 ? 7.695 8.012 -32.129 1.00 97.69 180 ARG A N 1
ATOM 1426 C CA . ARG A 1 180 ? 7.567 7.942 -33.590 1.00 97.69 180 ARG A CA 1
ATOM 1427 C C . ARG A 1 180 ? 8.891 8.310 -34.257 1.00 97.69 180 ARG A C 1
ATOM 1429 O O . ARG A 1 180 ? 9.346 7.602 -35.160 1.00 97.69 180 ARG A O 1
ATOM 1436 N N . THR A 1 181 ? 9.509 9.390 -33.796 1.00 97.38 181 THR A N 1
ATOM 1437 C CA . THR A 1 181 ? 10.757 9.936 -34.332 1.00 97.38 181 THR A CA 1
ATOM 1438 C C . THR A 1 181 ? 11.939 9.013 -34.053 1.00 97.38 181 THR A C 1
ATOM 1440 O O . THR A 1 181 ? 12.664 8.645 -34.982 1.00 97.38 181 THR A O 1
ATOM 1443 N N . ALA A 1 182 ? 12.087 8.536 -32.813 1.00 97.75 182 ALA A N 1
ATOM 1444 C CA . ALA A 1 182 ? 13.149 7.605 -32.444 1.00 97.75 182 ALA A CA 1
ATOM 1445 C C . ALA A 1 182 ? 13.068 6.298 -33.250 1.00 97.75 182 ALA A C 1
ATOM 1447 O O . ALA A 1 182 ? 14.066 5.859 -33.826 1.00 97.75 182 ALA A O 1
ATOM 1448 N N . VAL A 1 183 ? 11.873 5.710 -33.385 1.00 98.31 183 VAL A N 1
ATOM 1449 C CA . VAL A 1 183 ? 11.649 4.495 -34.189 1.00 98.31 183 VAL A CA 1
ATOM 1450 C C . VAL A 1 183 ? 12.000 4.727 -35.661 1.00 98.31 183 VAL A C 1
ATOM 1452 O O . VAL A 1 183 ? 12.616 3.861 -36.289 1.00 98.31 183 VAL A O 1
ATOM 1455 N N . ALA A 1 184 ? 11.642 5.883 -36.228 1.00 97.81 184 ALA A N 1
ATOM 1456 C CA . ALA A 1 184 ? 11.976 6.218 -37.610 1.00 97.81 184 ALA A CA 1
ATOM 1457 C C . ALA A 1 184 ? 13.495 6.315 -37.835 1.00 97.81 184 ALA A C 1
ATOM 1459 O O . ALA A 1 184 ? 13.988 5.827 -38.855 1.00 97.81 184 ALA A O 1
ATOM 1460 N N . CYS A 1 185 ? 14.235 6.891 -36.884 1.00 97.75 185 CYS A N 1
ATOM 1461 C CA . CYS A 1 185 ? 15.698 6.945 -36.912 1.00 97.75 185 CYS A CA 1
ATOM 1462 C C . CYS A 1 185 ? 16.323 5.550 -36.785 1.00 97.75 185 CYS A C 1
ATOM 1464 O O . CYS A 1 185 ? 17.128 5.157 -37.630 1.00 97.75 185 CYS A O 1
ATOM 1466 N N . LEU A 1 186 ? 15.910 4.771 -35.781 1.00 97.75 186 LEU A N 1
ATOM 1467 C CA . LEU A 1 186 ? 16.455 3.439 -35.494 1.00 97.75 186 LEU A CA 1
ATOM 1468 C C . LEU A 1 186 ? 16.213 2.441 -36.637 1.00 97.75 186 LEU A C 1
ATOM 1470 O O . LEU A 1 186 ? 17.091 1.647 -36.970 1.00 97.75 186 LEU A O 1
ATOM 1474 N N . ARG A 1 187 ? 15.054 2.512 -37.302 1.00 97.31 187 ARG A N 1
ATOM 1475 C CA . ARG A 1 187 ? 14.750 1.677 -38.477 1.00 97.31 187 ARG A CA 1
ATOM 1476 C C . ARG A 1 187 ? 15.613 2.020 -39.699 1.00 97.31 187 ARG A C 1
ATOM 1478 O O . ARG A 1 187 ? 15.791 1.181 -40.578 1.00 97.31 187 ARG A O 1
ATOM 1485 N N . ARG A 1 188 ? 16.139 3.247 -39.776 1.00 96.94 188 ARG A N 1
ATOM 1486 C CA . ARG A 1 188 ? 16.963 3.739 -40.895 1.00 96.94 188 ARG A CA 1
ATOM 1487 C C . ARG A 1 188 ? 18.467 3.549 -40.687 1.00 96.94 188 ARG A C 1
ATOM 1489 O O . ARG A 1 188 ? 19.228 3.975 -41.552 1.00 96.94 188 ARG A O 1
ATOM 1496 N N . LEU A 1 189 ? 18.898 2.929 -39.585 1.00 96.94 189 LEU A N 1
ATOM 1497 C CA . LEU A 1 189 ? 20.315 2.647 -39.351 1.00 96.94 189 LEU A CA 1
ATOM 1498 C C . LEU A 1 189 ? 20.878 1.768 -40.479 1.00 96.94 189 LEU A C 1
ATOM 1500 O O . LEU A 1 189 ? 20.404 0.656 -40.736 1.00 96.94 189 LEU A O 1
ATOM 1504 N N . GLY A 1 190 ? 21.901 2.282 -41.153 1.00 96.25 190 GLY A N 1
ATOM 1505 C CA . GLY A 1 190 ? 22.655 1.591 -42.183 1.00 96.25 190 GLY A CA 1
ATOM 1506 C C . GLY A 1 190 ? 23.598 0.543 -41.598 1.00 96.25 190 GLY A C 1
ATOM 1507 O O . GLY A 1 190 ? 23.560 0.196 -40.419 1.00 96.25 190 GLY A O 1
ATOM 1508 N N . GLU A 1 191 ? 24.435 -0.036 -42.453 1.00 97.06 191 GLU A N 1
ATOM 1509 C CA . GLU A 1 191 ? 25.414 -1.041 -42.026 1.00 97.06 191 GLU A CA 1
ATOM 1510 C C . GLU A 1 191 ? 26.482 -0.445 -41.100 1.00 97.06 191 GLU A C 1
ATOM 1512 O O . GLU A 1 191 ? 26.820 -1.059 -40.089 1.00 97.06 191 GLU A O 1
ATOM 1517 N N . GLU A 1 192 ? 26.939 0.773 -41.400 1.00 95.81 192 GLU A N 1
ATOM 1518 C CA . GLU A 1 192 ? 27.925 1.490 -40.591 1.00 95.81 192 GLU A CA 1
ATOM 1519 C C . GLU A 1 192 ? 27.392 1.783 -39.185 1.00 95.81 192 GLU A C 1
ATOM 1521 O O . GLU A 1 192 ? 28.059 1.447 -38.210 1.00 95.81 192 GLU A O 1
ATOM 1526 N N . GLU A 1 193 ? 26.169 2.312 -39.040 1.00 97.06 193 GLU A N 1
ATOM 1527 C CA . GLU A 1 193 ? 25.626 2.577 -37.702 1.00 97.06 193 GLU A CA 1
ATOM 1528 C C . GLU A 1 193 ? 25.332 1.300 -36.909 1.00 97.06 193 GLU A C 1
ATOM 1530 O O . GLU A 1 193 ? 25.471 1.280 -35.686 1.00 97.06 193 GLU A O 1
ATOM 1535 N N . ARG A 1 194 ? 24.957 0.205 -37.580 1.00 97.75 194 ARG A N 1
ATOM 1536 C CA . ARG A 1 194 ? 24.670 -1.073 -36.906 1.00 97.75 194 ARG A CA 1
ATOM 1537 C C . ARG A 1 194 ? 25.919 -1.830 -36.452 1.00 97.75 194 ARG A C 1
ATOM 1539 O O . ARG A 1 194 ? 25.806 -2.651 -35.538 1.00 97.75 194 ARG A O 1
ATOM 1546 N N . ALA A 1 195 ? 27.070 -1.590 -37.079 1.00 97.25 195 ALA A N 1
ATOM 1547 C CA . ALA A 1 195 ? 28.345 -2.236 -36.755 1.00 97.25 195 ALA A CA 1
ATOM 1548 C C . ALA A 1 195 ? 29.347 -1.310 -36.040 1.00 97.25 195 ALA A C 1
ATOM 1550 O O . ALA A 1 195 ? 30.364 -1.786 -35.534 1.00 97.25 195 ALA A O 1
ATOM 1551 N N . GLY A 1 196 ? 29.082 -0.003 -36.024 1.00 96.62 196 GLY A N 1
ATOM 1552 C CA . GLY A 1 196 ? 30.002 1.015 -35.539 1.00 96.62 196 GLY A CA 1
ATOM 1553 C C . GLY A 1 196 ? 30.125 1.101 -34.018 1.00 96.62 196 GLY A C 1
ATOM 1554 O O . GLY A 1 196 ? 29.277 0.630 -33.255 1.00 96.62 196 GLY A O 1
ATOM 1555 N N . LEU A 1 197 ? 31.213 1.751 -33.603 1.00 97.12 197 LEU A N 1
ATOM 1556 C CA . LEU A 1 197 ? 31.491 2.154 -32.231 1.00 97.12 197 LEU A CA 1
ATOM 1557 C C . LEU A 1 197 ? 31.535 3.683 -32.190 1.00 97.12 197 LEU A C 1
ATOM 1559 O O . LEU A 1 197 ? 32.386 4.294 -32.837 1.00 97.12 197 LEU A O 1
ATOM 1563 N N . PHE A 1 198 ? 30.618 4.280 -31.441 1.00 96.50 198 PHE A N 1
ATOM 1564 C CA . PHE A 1 198 ? 30.388 5.718 -31.404 1.00 96.50 198 PHE A CA 1
ATOM 1565 C C . PHE A 1 198 ? 30.738 6.292 -30.037 1.00 96.50 198 PHE A C 1
ATOM 1567 O O . PHE A 1 198 ? 30.637 5.609 -29.018 1.00 96.50 198 PHE A O 1
ATOM 1574 N N . TYR A 1 199 ? 31.132 7.559 -30.036 1.00 94.56 199 TYR A N 1
ATOM 1575 C CA . TYR A 1 199 ? 31.439 8.334 -28.842 1.00 94.56 199 TYR A CA 1
ATOM 1576 C C . TYR A 1 199 ? 30.585 9.598 -28.887 1.00 94.56 199 TYR A C 1
ATOM 1578 O O . TYR A 1 199 ? 30.622 10.307 -29.900 1.00 94.56 199 TYR A O 1
ATOM 1586 N N . PRO A 1 200 ? 29.765 9.864 -27.861 1.00 88.75 200 PRO A N 1
ATOM 1587 C CA . PRO A 1 200 ? 28.805 10.945 -27.925 1.00 88.75 200 PRO A CA 1
ATOM 1588 C C . PRO A 1 200 ? 29.509 12.300 -27.921 1.00 88.75 200 PRO A C 1
ATOM 1590 O O . PRO A 1 200 ? 30.434 12.546 -27.152 1.00 88.75 200 PRO A O 1
ATOM 1593 N N . THR A 1 201 ? 29.028 13.205 -28.766 1.00 83.31 201 THR A N 1
ATOM 1594 C CA . THR A 1 201 ? 29.525 14.588 -28.866 1.00 83.31 201 THR A CA 1
ATOM 1595 C C . THR A 1 201 ? 28.473 15.621 -28.468 1.00 83.31 201 THR A C 1
ATOM 1597 O O . THR A 1 201 ? 28.782 16.804 -28.338 1.00 83.31 201 THR A O 1
ATOM 1600 N N . HIS A 1 202 ? 27.230 15.185 -28.255 1.00 83.69 202 HIS A N 1
ATOM 1601 C CA . HIS A 1 202 ? 26.078 16.034 -27.977 1.00 83.69 202 HIS A CA 1
ATOM 1602 C C . HIS A 1 202 ? 25.307 15.515 -26.758 1.00 83.69 202 HIS A C 1
ATOM 1604 O O . HIS A 1 202 ? 25.164 14.303 -26.594 1.00 83.69 202 HIS A O 1
ATOM 1610 N N . TRP A 1 203 ? 24.826 16.425 -25.901 1.00 85.75 203 TRP A N 1
ATOM 1611 C CA . TRP A 1 203 ? 24.081 16.118 -24.666 1.00 85.75 203 TRP A CA 1
ATOM 1612 C C . TRP A 1 203 ? 24.731 15.017 -23.810 1.00 85.75 203 TRP A C 1
ATOM 1614 O O . TRP A 1 203 ? 24.087 14.028 -23.453 1.00 85.75 203 TRP A O 1
ATOM 1624 N N . THR A 1 204 ? 26.033 15.133 -23.542 1.00 86.50 204 THR A N 1
ATOM 1625 C CA . THR A 1 204 ? 26.788 14.120 -22.798 1.00 86.50 204 THR A CA 1
ATOM 1626 C C . THR A 1 204 ? 27.721 14.745 -21.776 1.00 86.50 204 THR A C 1
ATOM 1628 O O . THR A 1 204 ? 28.382 15.740 -22.070 1.00 86.50 204 THR A O 1
ATOM 1631 N N . GLU A 1 205 ? 27.805 14.115 -20.610 1.00 87.69 205 GLU A N 1
ATOM 1632 C CA . GLU A 1 205 ? 28.854 14.361 -19.614 1.00 87.69 205 GLU A CA 1
ATOM 1633 C C . GLU A 1 205 ? 29.982 13.317 -19.715 1.00 87.69 205 GLU A C 1
ATOM 1635 O O . GLU A 1 205 ? 31.057 13.518 -19.158 1.00 87.69 205 GLU A O 1
ATOM 1640 N N . HIS A 1 206 ? 29.764 12.257 -20.506 1.00 89.75 206 HIS A N 1
ATOM 1641 C CA . HIS A 1 206 ? 30.678 11.131 -20.714 1.00 89.75 206 HIS A CA 1
ATOM 1642 C C . HIS A 1 206 ? 31.062 10.981 -22.200 1.00 89.75 206 HIS A C 1
ATOM 1644 O O . HIS A 1 206 ? 30.607 10.050 -22.872 1.00 89.75 206 HIS A O 1
ATOM 1650 N N . PRO A 1 207 ? 31.831 11.916 -22.790 1.00 92.25 207 PRO A N 1
ATOM 1651 C CA . PRO A 1 207 ? 32.257 11.825 -24.193 1.00 92.25 207 PRO A CA 1
ATOM 1652 C C . PRO A 1 207 ? 33.175 10.623 -24.478 1.00 92.25 207 PRO A C 1
ATOM 1654 O O . PRO A 1 207 ? 33.324 10.209 -25.625 1.00 92.25 207 PRO A O 1
ATOM 1657 N N . GLU A 1 208 ? 33.797 10.053 -23.448 1.00 93.12 208 GLU A N 1
ATOM 1658 C CA . GLU A 1 208 ? 34.637 8.857 -23.513 1.00 93.12 208 GLU A CA 1
ATOM 1659 C C . GLU A 1 208 ? 33.846 7.544 -23.562 1.00 93.12 208 GLU A C 1
ATOM 1661 O O . GLU A 1 208 ? 34.419 6.492 -23.857 1.00 93.12 208 GLU A O 1
ATOM 1666 N N . GLU A 1 209 ? 32.547 7.579 -23.261 1.00 94.31 209 GLU A N 1
ATOM 1667 C CA . GLU A 1 209 ? 31.727 6.380 -23.163 1.00 94.31 209 GLU A CA 1
ATOM 1668 C C . GLU A 1 209 ? 31.450 5.786 -24.555 1.00 94.31 209 GLU A C 1
ATOM 1670 O O . GLU A 1 209 ? 30.892 6.466 -25.420 1.00 94.31 209 GLU A O 1
ATOM 1675 N N . PRO A 1 210 ? 31.778 4.503 -24.795 1.00 96.38 210 PRO A N 1
ATOM 1676 C CA . PRO A 1 210 ? 31.503 3.872 -26.074 1.00 96.38 210 PRO A CA 1
ATOM 1677 C C . PRO A 1 210 ? 30.040 3.419 -26.194 1.00 96.38 210 PRO A C 1
ATOM 1679 O O . PRO A 1 210 ? 29.472 2.786 -25.292 1.00 96.38 210 PRO A O 1
ATOM 1682 N N . TRP A 1 211 ? 29.464 3.659 -27.370 1.00 97.69 211 TRP A N 1
ATOM 1683 C CA . TRP A 1 211 ? 28.103 3.281 -27.738 1.00 97.69 211 TRP A CA 1
ATOM 1684 C C . TRP A 1 211 ? 28.067 2.449 -29.019 1.00 97.69 211 TRP A C 1
ATOM 1686 O O . TRP A 1 211 ? 28.750 2.733 -29.998 1.00 97.69 211 TRP A O 1
ATOM 1696 N N . THR A 1 212 ? 27.236 1.409 -29.011 1.00 98.31 212 THR A N 1
ATOM 1697 C CA . THR A 1 212 ? 26.877 0.611 -30.190 1.00 98.31 212 THR A CA 1
ATOM 1698 C C . THR A 1 212 ? 25.363 0.650 -30.364 1.00 98.31 212 THR A C 1
ATOM 1700 O O . THR A 1 212 ? 24.627 0.876 -29.397 1.00 98.31 212 THR A O 1
ATOM 1703 N N . ALA A 1 213 ? 24.868 0.368 -31.573 1.00 98.06 213 ALA A N 1
ATOM 1704 C CA . ALA A 1 213 ? 23.426 0.282 -31.818 1.00 98.06 213 ALA A CA 1
ATOM 1705 C C . ALA A 1 213 ? 22.733 -0.741 -30.898 1.00 98.06 213 ALA A C 1
ATOM 1707 O O . ALA A 1 213 ? 21.632 -0.490 -30.411 1.00 98.06 213 ALA A O 1
ATOM 1708 N N . ARG A 1 214 ? 23.395 -1.869 -30.602 1.00 97.88 214 ARG A N 1
ATOM 1709 C CA . ARG A 1 214 ? 22.867 -2.902 -29.701 1.00 97.88 214 ARG A CA 1
ATOM 1710 C C . ARG A 1 214 ? 22.751 -2.407 -28.257 1.00 97.88 214 ARG A C 1
ATOM 1712 O O . ARG A 1 214 ? 21.691 -2.582 -27.662 1.00 97.88 214 ARG A O 1
ATOM 1719 N N . LYS A 1 215 ? 23.780 -1.726 -27.730 1.00 97.19 215 LYS A N 1
ATOM 1720 C CA . LYS A 1 215 ? 23.734 -1.103 -26.395 1.00 97.19 215 LYS A CA 1
ATOM 1721 C C . LYS A 1 215 ? 22.617 -0.060 -26.305 1.00 97.19 215 LYS A C 1
ATOM 1723 O O . LYS A 1 215 ? 21.859 -0.067 -25.340 1.00 97.19 215 LYS A O 1
ATOM 1728 N N . ALA A 1 216 ? 22.493 0.806 -27.314 1.00 97.44 216 ALA A N 1
ATOM 1729 C CA . ALA A 1 216 ? 21.454 1.835 -27.354 1.00 97.44 216 ALA A CA 1
ATOM 1730 C C . ALA A 1 216 ? 20.042 1.229 -27.344 1.00 97.44 216 ALA A C 1
ATOM 1732 O O . ALA A 1 216 ? 19.227 1.607 -26.510 1.00 97.44 216 ALA A O 1
ATOM 1733 N N . LEU A 1 217 ? 19.766 0.236 -28.199 1.00 97.94 217 LEU A N 1
ATOM 1734 C CA . LEU A 1 217 ? 18.467 -0.449 -28.243 1.00 97.94 217 LEU A CA 1
ATOM 1735 C C . LEU A 1 217 ? 18.161 -1.225 -26.952 1.00 97.94 217 LEU A C 1
ATOM 1737 O O . LEU A 1 217 ? 17.015 -1.230 -26.501 1.00 97.94 217 LEU A O 1
ATOM 1741 N N . ARG A 1 218 ? 19.177 -1.851 -26.341 1.00 96.56 218 ARG A N 1
ATOM 1742 C CA . ARG A 1 218 ? 19.067 -2.498 -25.028 1.00 96.56 218 ARG A CA 1
ATOM 1743 C C . ARG A 1 218 ? 18.667 -1.490 -23.954 1.00 96.56 218 ARG A C 1
ATOM 1745 O O . ARG A 1 218 ? 17.613 -1.662 -23.351 1.00 96.56 218 ARG A O 1
ATOM 1752 N N . ARG A 1 219 ? 19.458 -0.431 -23.752 1.00 96.50 219 ARG A N 1
ATOM 1753 C CA . ARG A 1 219 ? 19.197 0.578 -22.713 1.00 96.50 219 ARG A CA 1
ATOM 1754 C C . ARG A 1 219 ? 17.866 1.288 -22.914 1.00 96.50 219 ARG A C 1
ATOM 1756 O O . ARG A 1 219 ? 17.152 1.463 -21.941 1.00 96.50 219 ARG A O 1
ATOM 1763 N N . PHE A 1 220 ? 17.501 1.610 -24.152 1.00 96.62 220 PHE A N 1
ATOM 1764 C CA . PHE A 1 220 ? 16.210 2.220 -24.470 1.00 96.62 220 PHE A CA 1
ATOM 1765 C C . PHE A 1 220 ? 15.039 1.380 -23.944 1.00 96.62 220 PHE A C 1
ATOM 1767 O O . PHE A 1 220 ? 14.153 1.895 -23.268 1.00 96.62 220 PHE A O 1
ATOM 1774 N N . LEU A 1 221 ? 15.031 0.076 -24.238 1.00 96.50 221 LEU A N 1
ATOM 1775 C CA . LEU A 1 221 ? 13.948 -0.811 -23.811 1.00 96.50 221 LEU A CA 1
ATOM 1776 C C . LEU A 1 221 ? 13.980 -1.085 -22.299 1.00 96.50 221 LEU A C 1
ATOM 1778 O O . LEU A 1 221 ? 12.929 -1.154 -21.670 1.00 96.50 221 LEU A O 1
ATOM 1782 N N . GLU A 1 222 ? 15.169 -1.251 -21.717 1.00 97.00 222 GLU A N 1
ATOM 1783 C CA . GLU A 1 222 ? 15.334 -1.418 -20.267 1.00 97.00 222 GLU A CA 1
ATOM 1784 C C . GLU A 1 222 ? 14.827 -0.193 -19.494 1.00 97.00 222 GLU A C 1
ATOM 1786 O O . GLU A 1 222 ? 14.112 -0.351 -18.511 1.00 97.00 222 GLU A O 1
ATOM 1791 N N . HIS A 1 223 ? 15.156 1.010 -19.968 1.00 97.00 223 HIS A N 1
ATOM 1792 C CA . HIS A 1 223 ? 14.835 2.289 -19.333 1.00 97.00 223 HIS A CA 1
ATOM 1793 C C . HIS A 1 223 ? 13.330 2.558 -19.259 1.00 97.00 223 HIS A C 1
ATOM 1795 O O . HIS A 1 223 ? 12.814 2.854 -18.183 1.00 97.00 223 HIS A O 1
ATOM 1801 N N . GLU A 1 224 ? 12.594 2.392 -20.364 1.00 97.81 224 GLU A N 1
ATOM 1802 C CA . GLU A 1 224 ? 11.138 2.587 -20.331 1.00 97.81 224 GLU A CA 1
ATOM 1803 C C . GLU A 1 224 ? 10.451 1.557 -19.426 1.00 97.81 224 GLU A C 1
ATOM 1805 O O . GLU A 1 224 ? 9.532 1.908 -18.684 1.00 97.81 224 GLU A O 1
ATOM 1810 N N . ARG A 1 225 ? 10.903 0.296 -19.444 1.00 96.69 225 ARG A N 1
ATOM 1811 C CA . ARG A 1 225 ? 10.335 -0.743 -18.575 1.00 96.69 225 ARG A CA 1
ATOM 1812 C C . ARG A 1 225 ? 10.627 -0.477 -17.100 1.00 96.69 225 ARG A C 1
ATOM 1814 O O . ARG A 1 225 ? 9.714 -0.612 -16.294 1.00 96.69 225 ARG A O 1
ATOM 1821 N N . GLU A 1 226 ? 11.847 -0.061 -16.755 1.00 95.31 226 GLU A N 1
ATOM 1822 C CA . GLU A 1 226 ? 12.214 0.349 -15.389 1.00 95.31 226 GLU A CA 1
ATOM 1823 C C . GLU A 1 226 ? 11.290 1.468 -14.892 1.00 95.31 226 GLU A C 1
ATOM 1825 O O . GLU A 1 226 ? 10.688 1.353 -13.828 1.00 95.31 226 GLU A O 1
ATOM 1830 N N . HIS A 1 227 ? 11.096 2.516 -15.694 1.00 96.69 227 HIS A N 1
ATOM 1831 C CA . HIS A 1 227 ? 10.240 3.636 -15.304 1.00 96.69 227 HIS A CA 1
ATOM 1832 C C . HIS A 1 227 ? 8.740 3.325 -15.346 1.00 96.69 227 HIS A C 1
ATOM 1834 O O . HIS A 1 227 ? 7.966 3.961 -14.634 1.00 96.69 227 HIS A O 1
ATOM 1840 N N . THR A 1 228 ? 8.310 2.333 -16.128 1.00 97.44 228 THR A N 1
ATOM 1841 C CA . THR A 1 228 ? 6.931 1.825 -16.064 1.00 97.44 228 THR A CA 1
ATOM 1842 C C . THR A 1 228 ? 6.662 1.162 -14.711 1.00 97.44 228 THR A C 1
ATOM 1844 O O . THR A 1 228 ? 5.610 1.398 -14.116 1.00 97.44 228 THR A O 1
ATOM 1847 N N . GLU A 1 229 ? 7.617 0.386 -14.189 1.00 94.38 229 GLU A N 1
ATOM 1848 C CA . GLU A 1 229 ? 7.512 -0.182 -12.839 1.00 94.38 229 GLU A CA 1
ATOM 1849 C C . GLU A 1 229 ? 7.625 0.900 -11.751 1.00 94.38 229 GLU A C 1
ATOM 1851 O O . GLU A 1 229 ? 6.826 0.887 -10.819 1.00 94.38 229 GLU A O 1
ATOM 1856 N N . GLU A 1 230 ? 8.492 1.911 -11.909 1.00 94.50 230 GLU A N 1
ATOM 1857 C CA . GLU A 1 230 ? 8.544 3.072 -10.994 1.00 94.50 230 GLU A CA 1
ATOM 1858 C C . GLU A 1 230 ? 7.178 3.782 -10.903 1.00 94.50 230 GLU A C 1
ATOM 1860 O O . GLU A 1 230 ? 6.706 4.101 -9.812 1.00 94.50 230 GLU A O 1
ATOM 1865 N N . ILE A 1 231 ? 6.488 3.988 -12.033 1.00 97.12 231 ILE A N 1
ATOM 1866 C CA . ILE A 1 231 ? 5.131 4.563 -12.045 1.00 97.12 231 ILE A CA 1
ATOM 1867 C C . ILE A 1 231 ? 4.150 3.663 -11.281 1.00 97.12 231 ILE A C 1
ATOM 1869 O O . ILE A 1 231 ? 3.342 4.163 -10.494 1.00 97.12 231 ILE A O 1
ATOM 1873 N N . ARG A 1 232 ? 4.224 2.341 -11.472 1.00 95.94 232 ARG A N 1
ATOM 1874 C CA . ARG A 1 232 ? 3.368 1.377 -10.767 1.00 95.94 232 ARG A CA 1
ATOM 1875 C C . ARG A 1 232 ? 3.603 1.408 -9.254 1.00 95.94 232 ARG A C 1
ATOM 1877 O O . ARG A 1 232 ? 2.640 1.370 -8.490 1.00 95.94 232 ARG A O 1
ATOM 1884 N N . GLU A 1 233 ? 4.852 1.535 -8.813 1.00 93.38 233 GLU A N 1
ATOM 1885 C CA . GLU A 1 233 ? 5.210 1.684 -7.398 1.00 93.38 233 GLU A CA 1
ATOM 1886 C C . GLU A 1 233 ? 4.657 2.985 -6.796 1.00 93.38 233 GLU A C 1
ATOM 1888 O O . GLU A 1 233 ? 4.096 2.967 -5.694 1.00 93.38 233 GLU A O 1
ATOM 1893 N N . VAL A 1 234 ? 4.744 4.099 -7.535 1.00 95.12 234 VAL A N 1
ATOM 1894 C CA . VAL A 1 234 ? 4.187 5.398 -7.122 1.00 95.12 234 VAL A CA 1
ATOM 1895 C C . VAL A 1 234 ? 2.667 5.313 -6.937 1.00 95.12 234 VAL A C 1
ATOM 1897 O O . VAL A 1 234 ? 2.159 5.735 -5.893 1.00 95.12 234 VAL A O 1
ATOM 1900 N N . LEU A 1 235 ? 1.949 4.721 -7.897 1.00 96.12 235 LEU A N 1
ATOM 1901 C CA . LEU A 1 235 ? 0.497 4.504 -7.818 1.00 96.12 235 LEU A CA 1
ATOM 1902 C C . LEU A 1 235 ? 0.121 3.574 -6.655 1.00 96.12 235 LEU A C 1
ATOM 1904 O O . LEU A 1 235 ? -0.751 3.905 -5.848 1.00 96.12 235 LEU A O 1
ATOM 1908 N N . SER A 1 236 ? 0.842 2.461 -6.492 1.00 95.06 236 SER A N 1
ATOM 1909 C CA . SER A 1 236 ? 0.626 1.521 -5.387 1.00 95.06 236 SER A CA 1
ATOM 1910 C C . SER A 1 236 ? 0.810 2.189 -4.020 1.00 95.06 236 SER A C 1
ATOM 1912 O O . SER A 1 236 ? 0.021 1.960 -3.096 1.00 95.06 236 SER A O 1
ATOM 1914 N N . LEU A 1 237 ? 1.819 3.055 -3.863 1.00 94.50 237 LEU A N 1
ATOM 1915 C CA . LEU A 1 237 ? 1.998 3.841 -2.640 1.00 94.50 237 LEU A CA 1
ATOM 1916 C C . LEU A 1 237 ? 0.855 4.845 -2.434 1.00 94.50 237 LEU A C 1
ATOM 1918 O O . LEU A 1 237 ? 0.349 4.962 -1.318 1.00 94.50 237 LEU A O 1
ATOM 1922 N N . GLN A 1 238 ? 0.409 5.539 -3.485 1.00 95.50 238 GLN A N 1
ATOM 1923 C CA . GLN A 1 238 ? -0.734 6.454 -3.397 1.00 95.50 238 GLN A CA 1
ATOM 1924 C C . GLN A 1 238 ? -2.006 5.726 -2.938 1.00 95.50 238 GLN A C 1
ATOM 1926 O O . GLN A 1 238 ? -2.690 6.196 -2.026 1.00 95.50 238 GLN A O 1
ATOM 1931 N N . ARG A 1 239 ? -2.294 4.546 -3.503 1.00 96.81 239 ARG A N 1
ATOM 1932 C CA . ARG A 1 239 ? -3.414 3.693 -3.080 1.00 96.81 239 ARG A CA 1
ATOM 1933 C C . ARG A 1 239 ? -3.297 3.309 -1.608 1.00 96.81 239 ARG A C 1
ATOM 1935 O O . ARG A 1 239 ? -4.255 3.498 -0.860 1.00 96.81 239 ARG A O 1
ATOM 1942 N N . ARG A 1 240 ? -2.135 2.808 -1.169 1.00 96.62 240 ARG A N 1
ATOM 1943 C CA . ARG A 1 240 ? -1.905 2.438 0.240 1.00 96.62 240 ARG A CA 1
ATOM 1944 C C . ARG A 1 240 ? -2.147 3.620 1.183 1.00 96.62 240 ARG A C 1
ATOM 1946 O O . ARG A 1 240 ? -2.789 3.445 2.212 1.00 96.62 240 ARG A O 1
ATOM 1953 N N . ARG A 1 241 ? -1.749 4.840 0.802 1.00 95.81 241 ARG A N 1
ATOM 1954 C CA . ARG A 1 241 ? -2.027 6.063 1.586 1.00 95.81 241 ARG A CA 1
ATOM 1955 C C . ARG A 1 241 ? -3.511 6.383 1.675 1.00 95.81 241 ARG A C 1
ATOM 1957 O O . ARG A 1 241 ? -3.993 6.684 2.764 1.00 95.81 241 ARG A O 1
ATOM 1964 N N . LEU A 1 242 ? -4.247 6.295 0.568 1.00 96.81 242 LEU A N 1
ATOM 1965 C CA . LEU A 1 242 ? -5.699 6.501 0.575 1.00 96.81 242 LEU A CA 1
ATOM 1966 C C . LEU A 1 242 ? -6.396 5.505 1.513 1.00 96.81 242 LEU A C 1
ATOM 1968 O O . LEU A 1 242 ? -7.239 5.907 2.313 1.00 96.81 242 LEU A O 1
ATOM 1972 N N . LEU A 1 243 ? -5.996 4.231 1.470 1.00 98.06 243 LEU A N 1
ATOM 1973 C CA . LEU A 1 243 ? -6.535 3.189 2.348 1.00 98.06 243 LEU A CA 1
ATOM 1974 C C . LEU A 1 243 ? -6.139 3.395 3.820 1.00 98.06 243 LEU A C 1
ATOM 1976 O O . LEU A 1 243 ? -6.985 3.237 4.696 1.00 98.06 243 LEU A O 1
ATOM 1980 N N . ALA A 1 244 ? -4.903 3.816 4.103 1.00 98.00 244 ALA A N 1
ATOM 1981 C CA . ALA A 1 244 ? -4.461 4.142 5.461 1.00 98.00 244 ALA A CA 1
ATOM 1982 C C . ALA A 1 244 ? -5.250 5.319 6.058 1.00 98.00 244 ALA A C 1
ATOM 1984 O O . ALA A 1 244 ? -5.622 5.291 7.229 1.00 98.00 244 ALA A O 1
ATOM 1985 N N . HIS A 1 245 ? -5.561 6.342 5.255 1.00 97.31 245 HIS A N 1
ATOM 1986 C CA . HIS A 1 245 ? -6.411 7.449 5.697 1.00 97.31 245 HIS A CA 1
ATOM 1987 C C . HIS A 1 245 ? -7.872 7.035 5.908 1.00 97.31 245 HIS A C 1
ATOM 1989 O O . HIS A 1 245 ? -8.516 7.557 6.817 1.00 97.31 245 HIS A O 1
ATOM 1995 N N . LEU A 1 246 ? -8.391 6.104 5.103 1.00 97.88 246 LEU A N 1
ATOM 1996 C CA . LEU A 1 246 ? -9.727 5.542 5.298 1.00 97.88 246 LEU A CA 1
ATOM 1997 C C . LEU A 1 246 ? -9.810 4.722 6.600 1.00 97.88 246 LEU A C 1
ATOM 1999 O O . LEU A 1 246 ? -10.777 4.852 7.346 1.00 97.88 246 LEU A O 1
ATOM 2003 N N . ALA A 1 247 ? -8.789 3.914 6.905 1.00 98.44 247 ALA A N 1
ATOM 2004 C CA . ALA A 1 247 ? -8.712 3.168 8.164 1.00 98.44 247 ALA A CA 1
ATOM 2005 C C . ALA A 1 247 ? -8.619 4.108 9.382 1.00 98.44 247 ALA A C 1
ATOM 2007 O O . ALA A 1 247 ? -9.310 3.913 10.382 1.00 98.44 247 ALA A O 1
ATOM 2008 N N . ALA A 1 248 ? -7.839 5.189 9.266 1.00 98.31 248 ALA A N 1
ATOM 2009 C CA . ALA A 1 248 ? -7.726 6.213 10.303 1.00 98.31 248 ALA A CA 1
ATOM 2010 C C . ALA A 1 248 ? -9.051 6.932 10.595 1.00 98.31 248 ALA A C 1
ATOM 2012 O O . ALA A 1 248 ? -9.348 7.224 11.754 1.00 98.31 248 ALA A O 1
ATOM 2013 N N . ALA A 1 249 ? -9.855 7.215 9.564 1.00 98.25 249 ALA A N 1
ATOM 2014 C CA . ALA A 1 249 ? -11.175 7.817 9.743 1.00 98.25 249 ALA A CA 1
ATOM 2015 C C . ALA A 1 249 ? -12.110 6.892 10.541 1.00 98.25 249 ALA A C 1
ATOM 2017 O O . ALA A 1 249 ? -12.763 7.348 11.481 1.00 98.25 249 ALA A O 1
ATOM 2018 N N . ARG A 1 250 ? -12.076 5.578 10.269 1.00 98.31 250 ARG A N 1
ATOM 2019 C CA . ARG A 1 250 ? -12.920 4.591 10.965 1.00 98.31 250 ARG A CA 1
ATOM 2020 C C . ARG A 1 250 ? -12.558 4.497 12.432 1.00 98.31 250 ARG A C 1
ATOM 2022 O O . ARG A 1 250 ? -13.420 4.543 13.307 1.00 98.31 250 ARG A O 1
ATOM 2029 N N . SER A 1 251 ? -11.267 4.364 12.681 1.00 98.19 251 SER A N 1
ATOM 2030 C CA . SER A 1 251 ? -10.717 4.275 14.022 1.00 98.19 251 SER A CA 1
ATOM 2031 C C . SER A 1 251 ? -11.019 5.541 14.835 1.00 98.19 251 SER A C 1
ATOM 2033 O O . SER A 1 251 ? -11.476 5.450 15.973 1.00 98.19 251 SER A O 1
ATOM 2035 N N . ARG A 1 252 ? -10.901 6.732 14.224 1.00 97.88 252 ARG A N 1
ATOM 2036 C CA . ARG A 1 252 ? -11.308 8.009 14.836 1.00 97.88 252 ARG A CA 1
ATOM 2037 C C . ARG A 1 252 ? -12.803 8.054 15.140 1.00 97.88 252 ARG A C 1
ATOM 2039 O O . ARG A 1 252 ? -13.166 8.433 16.246 1.00 97.88 252 ARG A O 1
ATOM 2046 N N . LEU A 1 253 ? -13.666 7.652 14.205 1.00 98.38 253 LEU A N 1
ATOM 2047 C CA . LEU A 1 253 ? -15.113 7.601 14.433 1.00 98.38 253 LEU A CA 1
ATOM 2048 C C . LEU A 1 253 ? -15.448 6.770 15.680 1.00 98.38 253 LEU A C 1
ATOM 2050 O O . LEU A 1 253 ? -16.161 7.252 16.557 1.00 98.38 253 LEU A O 1
ATOM 2054 N N . LEU A 1 254 ? -14.904 5.557 15.797 1.00 98.12 254 LEU A N 1
ATOM 2055 C CA . LEU A 1 254 ? -15.187 4.679 16.936 1.00 98.12 254 LEU A CA 1
ATOM 2056 C C . LEU A 1 254 ? -14.554 5.182 18.242 1.00 98.12 254 LEU A C 1
ATOM 2058 O O . LEU A 1 254 ? -15.193 5.118 19.295 1.00 98.12 254 LEU A O 1
ATOM 2062 N N . GLU A 1 255 ? -13.353 5.763 18.183 1.00 95.06 255 GLU A N 1
ATOM 2063 C CA . GLU A 1 255 ? -12.725 6.426 19.331 1.00 95.06 255 GLU A CA 1
ATOM 2064 C C . GLU A 1 255 ? -13.632 7.509 19.928 1.00 95.06 255 GLU A C 1
ATOM 2066 O O . GLU A 1 255 ? -13.774 7.589 21.155 1.00 95.06 255 GLU A O 1
ATOM 2071 N N . THR A 1 256 ? -14.289 8.322 19.087 1.00 94.75 256 THR A N 1
ATOM 2072 C CA . THR A 1 256 ? -15.167 9.393 19.588 1.00 94.75 256 THR A CA 1
ATOM 2073 C C . THR A 1 256 ? -16.301 8.869 20.458 1.00 94.75 256 THR A C 1
ATOM 2075 O O . THR A 1 256 ? -16.819 9.632 21.264 1.00 94.75 256 THR A O 1
ATOM 2078 N N . LEU A 1 257 ? -16.647 7.585 20.384 1.00 95.56 257 LEU A N 1
ATOM 2079 C CA . LEU A 1 257 ? -17.718 6.975 21.167 1.00 95.56 257 LEU A CA 1
ATOM 2080 C C . LEU A 1 257 ? -17.219 6.237 22.424 1.00 95.56 257 LEU A C 1
ATOM 2082 O O . LEU A 1 257 ? -18.030 5.896 23.285 1.00 95.56 257 LEU A O 1
ATOM 2086 N N . LEU A 1 258 ? -15.910 5.981 22.558 1.00 93.94 258 LEU A N 1
ATOM 2087 C CA . LEU A 1 258 ? -15.353 5.235 23.694 1.00 93.94 258 LEU A CA 1
ATOM 2088 C C . LEU A 1 258 ? -15.660 5.918 25.028 1.00 93.94 258 LEU A C 1
ATOM 2090 O O . LEU A 1 258 ? -15.604 7.136 25.144 1.00 93.94 258 LEU A O 1
ATOM 2094 N N . GLY A 1 259 ? -15.941 5.130 26.063 1.00 91.00 259 GLY A N 1
ATOM 2095 C CA . GLY A 1 259 ? -16.304 5.660 27.381 1.00 91.00 259 GLY A CA 1
ATOM 2096 C C . GLY A 1 259 ? -17.789 6.022 27.526 1.00 91.00 259 GLY A C 1
ATOM 2097 O O . GLY A 1 259 ? -18.205 6.538 28.558 1.00 91.00 259 GLY A O 1
ATOM 2098 N N . LEU A 1 260 ? -18.599 5.767 26.497 1.00 92.31 260 LEU A N 1
ATOM 2099 C CA . LEU A 1 260 ? -20.054 5.795 26.597 1.00 92.31 260 LEU A CA 1
ATOM 2100 C C . LEU A 1 260 ? -20.575 4.384 26.889 1.00 92.31 260 LEU A C 1
ATOM 2102 O O . LEU A 1 260 ? -20.091 3.393 26.330 1.00 92.31 260 LEU A O 1
ATOM 2106 N N . ASP A 1 261 ? -21.563 4.295 27.778 1.00 90.94 261 ASP A N 1
ATOM 2107 C CA . ASP A 1 261 ? -22.295 3.053 28.014 1.00 90.94 261 ASP A CA 1
ATOM 2108 C C . ASP A 1 261 ? -23.259 2.741 26.862 1.00 90.94 261 ASP A C 1
ATOM 2110 O O . ASP A 1 261 ? -23.629 3.600 26.057 1.00 90.94 261 ASP A O 1
ATOM 2114 N N . GLU A 1 262 ? -23.661 1.475 26.777 1.00 92.88 262 GLU A N 1
ATOM 2115 C CA . GLU A 1 262 ? -24.520 1.000 25.696 1.00 92.88 262 GLU A CA 1
ATOM 2116 C C . GLU A 1 262 ? -25.895 1.677 25.697 1.00 92.88 262 GLU A C 1
ATOM 2118 O O . GLU A 1 262 ? -26.393 2.019 24.627 1.00 92.88 262 GLU A O 1
ATOM 2123 N N . GLU A 1 263 ? -26.474 1.951 26.871 1.00 93.19 263 GLU A N 1
ATOM 2124 C CA . GLU A 1 263 ? -27.761 2.648 26.993 1.00 93.19 263 GLU A CA 1
ATOM 2125 C C . GLU A 1 263 ? -27.711 4.021 26.309 1.00 93.19 263 GLU A C 1
ATOM 2127 O O . GLU A 1 263 ? -28.602 4.373 25.534 1.00 93.19 263 GLU A O 1
ATOM 2132 N N . THR A 1 264 ? -26.625 4.766 26.518 1.00 93.94 264 THR A N 1
ATOM 2133 C CA . THR A 1 264 ? -26.401 6.064 25.878 1.00 93.94 264 THR A CA 1
ATOM 2134 C C . THR A 1 264 ? -26.239 5.923 24.364 1.00 93.94 264 THR A C 1
ATOM 2136 O O . THR A 1 264 ? -26.843 6.689 23.612 1.00 93.94 264 THR A O 1
ATOM 2139 N N . LEU A 1 265 ? -25.467 4.934 23.900 1.00 95.50 265 LEU A N 1
ATOM 2140 C CA . LEU A 1 265 ? -25.193 4.714 22.473 1.00 95.50 265 LEU A CA 1
ATOM 2141 C C . LEU A 1 265 ? -26.447 4.339 21.666 1.00 95.50 265 LEU A C 1
ATOM 2143 O O . LEU A 1 265 ? -26.542 4.700 20.489 1.00 95.50 265 LEU A O 1
ATOM 2147 N N . ILE A 1 266 ? -27.394 3.622 22.282 1.00 96.25 266 ILE A N 1
ATOM 2148 C CA . ILE A 1 266 ? -28.597 3.106 21.607 1.00 96.25 266 ILE A CA 1
ATOM 2149 C C . ILE A 1 266 ? -29.880 3.878 21.928 1.00 96.25 266 ILE A C 1
ATOM 2151 O O . ILE A 1 266 ? -30.880 3.669 21.245 1.00 96.25 266 ILE A O 1
ATOM 2155 N N . GLY A 1 267 ? -29.888 4.695 22.984 1.00 94.38 267 GLY A N 1
ATOM 2156 C CA . GLY A 1 267 ? -31.097 5.338 23.510 1.00 94.38 267 GLY A CA 1
ATOM 2157 C C . GLY A 1 267 ? -31.109 6.861 23.410 1.00 94.38 267 GLY A C 1
ATOM 2158 O O . GLY A 1 267 ? -32.184 7.461 23.428 1.00 94.38 267 GLY A O 1
ATOM 2159 N N . THR A 1 268 ? -29.944 7.496 23.273 1.00 94.94 268 THR A N 1
ATOM 2160 C CA . THR A 1 268 ? -29.829 8.959 23.259 1.00 94.94 268 THR A CA 1
ATOM 2161 C C . THR A 1 268 ? -29.638 9.473 21.838 1.00 94.94 268 THR A C 1
ATOM 2163 O O . THR A 1 268 ? -28.742 9.033 21.118 1.00 94.94 268 THR A O 1
ATOM 2166 N N . ALA A 1 269 ? -30.470 10.436 21.436 1.00 96.31 269 ALA A N 1
ATOM 2167 C CA . ALA A 1 269 ? -30.335 11.106 20.147 1.00 96.31 269 ALA A CA 1
ATOM 2168 C C . ALA A 1 269 ? -29.004 11.874 20.072 1.00 96.31 269 ALA A C 1
ATOM 2170 O O . ALA A 1 269 ? -28.664 12.635 20.982 1.00 96.31 269 ALA A O 1
ATOM 2171 N N . ALA A 1 270 ? -28.269 11.655 18.983 1.00 95.25 270 ALA A N 1
ATOM 2172 C CA . ALA A 1 270 ? -26.936 12.183 18.732 1.00 95.25 270 ALA A CA 1
ATOM 2173 C C . ALA A 1 270 ? -26.892 13.123 17.522 1.00 95.25 270 ALA A C 1
ATOM 2175 O O . ALA A 1 270 ? -26.417 14.252 17.641 1.00 95.25 270 ALA A O 1
ATOM 2176 N N . VAL A 1 271 ? -27.435 12.694 16.377 1.00 95.00 271 VAL A N 1
ATOM 2177 C CA . VAL A 1 271 ? -27.491 13.489 15.139 1.00 95.00 271 VAL A CA 1
ATOM 2178 C C . VAL A 1 271 ? -28.942 13.584 14.679 1.00 95.00 271 VAL A C 1
ATOM 2180 O O . VAL A 1 271 ? -29.512 12.628 14.160 1.00 95.00 271 VAL A O 1
ATOM 2183 N N . GLY A 1 272 ? -29.572 14.739 14.907 1.00 94.06 272 GLY A N 1
ATOM 2184 C CA . GLY A 1 272 ? -31.015 14.877 14.706 1.00 94.06 272 GLY A CA 1
ATOM 2185 C C . GLY A 1 272 ? -31.782 13.912 15.614 1.00 94.06 272 GLY A C 1
ATOM 2186 O O . GLY A 1 272 ? -31.642 13.969 16.832 1.00 94.06 272 GLY A O 1
ATOM 2187 N N . GLU A 1 273 ? -32.577 13.019 15.024 1.00 94.88 273 GLU A N 1
ATOM 2188 C CA . GLU A 1 273 ? -33.309 11.969 15.753 1.00 94.88 273 GLU A CA 1
ATOM 2189 C C . GLU A 1 273 ? -32.525 10.651 15.872 1.00 94.88 273 GLU A C 1
ATOM 2191 O O . GLU A 1 273 ? -32.984 9.718 16.529 1.00 94.88 273 GLU A O 1
ATOM 2196 N N . TRP A 1 274 ? -31.365 10.540 15.220 1.00 97.81 274 TRP A N 1
ATOM 2197 C CA . TRP A 1 274 ? -30.589 9.304 15.187 1.00 97.81 274 TRP A CA 1
ATOM 2198 C C . TRP A 1 274 ? -29.715 9.161 16.421 1.00 97.81 274 TRP A C 1
ATOM 2200 O O . TRP A 1 274 ? -29.047 10.104 16.845 1.00 97.81 274 TRP A O 1
ATOM 2210 N N . THR A 1 275 ? -29.684 7.949 16.961 1.00 97.75 275 THR A N 1
ATOM 2211 C CA . THR A 1 275 ? -28.737 7.546 18.008 1.00 97.75 275 THR A CA 1
ATOM 2212 C C . THR A 1 275 ? -27.335 7.343 17.427 1.00 97.75 275 THR A C 1
ATOM 2214 O O . THR A 1 275 ? -27.171 7.250 16.209 1.00 97.75 275 THR A O 1
ATOM 2217 N N . ALA A 1 276 ? -26.308 7.227 18.275 1.00 97.56 276 ALA A N 1
ATOM 2218 C CA . ALA A 1 276 ? -24.967 6.885 17.796 1.00 97.56 276 ALA A CA 1
ATOM 2219 C C . ALA A 1 276 ? -24.969 5.537 17.046 1.00 97.56 276 ALA A C 1
ATOM 2221 O O . ALA A 1 276 ? -24.369 5.430 15.979 1.00 97.56 276 ALA A O 1
ATOM 2222 N N . LYS A 1 277 ? -25.717 4.536 17.540 1.00 98.25 277 LYS A N 1
ATOM 2223 C CA . LYS A 1 277 ? -25.908 3.252 16.841 1.00 98.25 277 LYS A CA 1
ATOM 2224 C C . LYS A 1 277 ? -26.546 3.428 15.457 1.00 98.25 277 LYS A C 1
ATOM 2226 O O . LYS A 1 277 ? -26.097 2.792 14.508 1.00 98.25 277 LYS A O 1
ATOM 2231 N N . ASP A 1 278 ? -27.565 4.281 15.334 1.00 98.50 278 ASP A N 1
ATOM 2232 C CA . ASP A 1 278 ? -28.218 4.552 14.045 1.00 98.50 278 ASP A CA 1
ATOM 2233 C C . ASP A 1 278 ? -27.226 5.173 13.042 1.00 98.50 278 ASP A C 1
ATOM 2235 O O . ASP A 1 278 ? -27.182 4.748 11.889 1.00 98.50 278 ASP A O 1
ATOM 2239 N N . VAL A 1 279 ? -26.373 6.108 13.485 1.00 98.38 279 VAL A N 1
ATOM 2240 C CA . VAL A 1 279 ? -25.300 6.681 12.648 1.00 98.38 279 VAL A CA 1
ATOM 2241 C C . VAL A 1 279 ? -24.328 5.592 12.182 1.00 98.38 279 VAL A C 1
ATOM 2243 O O . VAL A 1 279 ? -24.012 5.523 10.997 1.00 98.38 279 VAL A O 1
ATOM 2246 N N . LEU A 1 280 ? -23.882 4.702 13.075 1.00 98.56 280 LEU A N 1
ATOM 2247 C CA . LEU A 1 280 ? -22.980 3.603 12.704 1.00 98.56 280 LEU A CA 1
ATOM 2248 C C . LEU A 1 280 ? -23.617 2.642 11.686 1.00 98.56 280 LEU A C 1
ATOM 2250 O O . LEU A 1 280 ? -22.951 2.240 10.734 1.00 98.56 280 LEU A O 1
ATOM 2254 N N . ALA A 1 281 ? -24.905 2.316 11.837 1.00 98.38 281 ALA A N 1
ATOM 2255 C CA . ALA A 1 281 ? -25.630 1.472 10.885 1.00 98.38 281 ALA A CA 1
ATOM 2256 C C . ALA A 1 281 ? -25.739 2.116 9.493 1.00 98.38 281 ALA A C 1
ATOM 2258 O O . ALA A 1 281 ? -25.579 1.441 8.476 1.00 98.38 281 ALA A O 1
ATOM 2259 N N . HIS A 1 282 ? -25.971 3.428 9.447 1.00 97.94 282 HIS A N 1
ATOM 2260 C CA . HIS A 1 282 ? -25.962 4.216 8.213 1.00 97.94 282 HIS A CA 1
ATOM 2261 C C . HIS A 1 282 ? -24.587 4.175 7.523 1.00 97.94 282 HIS A C 1
ATOM 2263 O O . HIS A 1 282 ? -24.505 3.869 6.333 1.00 97.94 282 HIS A O 1
ATOM 2269 N N . VAL A 1 283 ? -23.495 4.398 8.267 1.00 98.25 283 VAL A N 1
ATOM 2270 C CA . VAL A 1 283 ? -22.128 4.336 7.716 1.00 98.25 283 VAL A CA 1
ATOM 2271 C C . VAL A 1 283 ? -21.831 2.942 7.156 1.00 98.25 283 VAL A C 1
ATOM 2273 O O . VAL A 1 283 ? -21.284 2.820 6.059 1.00 98.25 283 VAL A O 1
ATOM 2276 N N . ALA A 1 284 ? -22.233 1.890 7.872 1.00 98.38 284 ALA A N 1
ATOM 2277 C CA . ALA A 1 284 ? -22.052 0.514 7.425 1.00 98.38 284 ALA A CA 1
ATOM 2278 C C . ALA A 1 284 ? -22.811 0.213 6.120 1.00 98.38 284 ALA A C 1
ATOM 2280 O O . ALA A 1 284 ? -22.275 -0.437 5.221 1.00 98.38 284 ALA A O 1
ATOM 2281 N N . ALA A 1 285 ? -24.033 0.735 5.973 1.00 98.25 285 ALA A N 1
ATOM 2282 C CA . ALA A 1 285 ? -24.820 0.576 4.754 1.00 98.25 285 ALA A CA 1
ATOM 2283 C C . ALA A 1 285 ? -24.162 1.246 3.538 1.00 98.25 285 ALA A C 1
ATOM 2285 O O . ALA A 1 285 ? -24.154 0.662 2.452 1.00 98.25 285 ALA A O 1
ATOM 2286 N N . TRP A 1 286 ? -23.559 2.426 3.712 1.00 97.94 286 TRP A N 1
ATOM 2287 C CA . TRP A 1 286 ? -22.792 3.073 2.645 1.00 97.94 286 TRP A CA 1
ATOM 2288 C C . TRP A 1 286 ? -21.542 2.282 2.265 1.00 97.94 286 TRP A C 1
ATOM 2290 O O . TRP A 1 286 ? -21.288 2.098 1.077 1.00 97.94 286 TRP A O 1
ATOM 2300 N N . ASP A 1 287 ? -20.796 1.740 3.231 1.00 98.00 287 ASP A N 1
ATOM 2301 C CA . ASP A 1 287 ? -19.663 0.853 2.934 1.00 98.00 287 ASP A CA 1
ATOM 2302 C C . ASP A 1 287 ? -20.104 -0.396 2.154 1.00 98.00 287 ASP A C 1
ATOM 2304 O O . ASP A 1 287 ? -19.434 -0.815 1.205 1.00 98.00 287 ASP A O 1
ATOM 2308 N N . ARG A 1 288 ? -21.250 -0.986 2.520 1.00 97.81 288 ARG A N 1
ATOM 2309 C CA . ARG A 1 288 ? -21.815 -2.153 1.831 1.00 97.81 288 ARG A CA 1
ATOM 2310 C C . ARG A 1 288 ? -22.203 -1.806 0.397 1.00 97.81 288 ARG A C 1
ATOM 2312 O O . ARG A 1 288 ? -21.814 -2.516 -0.530 1.00 97.81 288 ARG A O 1
ATOM 2319 N N . TRP A 1 289 ? -22.887 -0.681 0.205 1.00 96.94 289 TRP A N 1
ATOM 2320 C CA . TRP A 1 289 ? -23.225 -0.177 -1.122 1.00 96.94 289 TRP A CA 1
ATOM 2321 C C . TRP A 1 289 ? -21.963 0.108 -1.950 1.00 96.94 289 TRP A C 1
ATOM 2323 O O . TRP A 1 289 ? -21.889 -0.306 -3.108 1.00 96.94 289 TRP A O 1
ATOM 2333 N N . ALA A 1 290 ? -20.932 0.725 -1.362 1.00 95.25 290 ALA A N 1
ATOM 2334 C CA . ALA A 1 290 ? -19.665 0.995 -2.038 1.00 95.25 290 ALA A CA 1
ATOM 2335 C C . ALA A 1 290 ? -18.941 -0.289 -2.458 1.00 95.25 290 ALA A C 1
ATOM 2337 O O . ALA A 1 290 ? -18.418 -0.388 -3.574 1.00 95.25 290 ALA A O 1
ATOM 2338 N N . CYS A 1 291 ? -18.949 -1.300 -1.590 1.00 97.00 291 CYS A N 1
ATOM 2339 C CA . CYS A 1 291 ? -18.429 -2.631 -1.876 1.00 97.00 291 CYS A CA 1
ATOM 2340 C C . CYS A 1 291 ? -19.138 -3.265 -3.084 1.00 97.00 291 CYS A C 1
ATOM 2342 O O . CYS A 1 291 ? -18.489 -3.826 -3.969 1.00 97.00 291 CYS A O 1
ATOM 2344 N N . GLU A 1 292 ? -20.466 -3.163 -3.147 1.00 96.25 292 GLU A N 1
ATOM 2345 C CA . GLU A 1 292 ? -21.262 -3.686 -4.258 1.00 96.25 292 GLU A CA 1
ATOM 2346 C C . GLU A 1 292 ? -20.986 -2.945 -5.568 1.00 96.25 292 GLU A C 1
ATOM 2348 O O . GLU A 1 292 ? -20.732 -3.594 -6.588 1.00 96.25 292 GLU A O 1
ATOM 2353 N N . GLN A 1 293 ? -20.963 -1.605 -5.556 1.00 92.88 293 GLN A N 1
ATOM 2354 C CA . GLN A 1 293 ? -20.697 -0.852 -6.786 1.00 92.88 293 GLN A CA 1
ATOM 2355 C C . GLN A 1 293 ? -19.258 -1.064 -7.257 1.00 92.88 293 GLN A C 1
ATOM 2357 O O . GLN A 1 293 ? -19.031 -1.230 -8.452 1.00 92.88 293 GLN A O 1
ATOM 2362 N N . THR A 1 294 ? -18.288 -1.163 -6.340 1.00 92.81 294 THR A N 1
ATOM 2363 C CA . THR A 1 294 ? -16.903 -1.538 -6.680 1.00 92.81 294 THR A CA 1
ATOM 2364 C C . THR A 1 294 ? -16.868 -2.869 -7.426 1.00 92.81 294 THR A C 1
ATOM 2366 O O . THR A 1 294 ? -16.233 -2.966 -8.476 1.00 92.81 294 THR A O 1
ATOM 2369 N N . GLY A 1 295 ? -17.607 -3.872 -6.943 1.00 92.69 295 GLY A N 1
ATOM 2370 C CA . GLY A 1 295 ? -17.686 -5.186 -7.576 1.00 92.69 295 GLY A CA 1
ATOM 2371 C C . GLY A 1 295 ? -18.342 -5.174 -8.960 1.00 92.69 295 GLY A C 1
ATOM 2372 O O . GLY A 1 295 ? -17.916 -5.928 -9.834 1.00 92.69 295 GLY A O 1
ATOM 2373 N N . ARG A 1 296 ? -19.351 -4.324 -9.185 1.00 91.62 296 ARG A N 1
ATOM 2374 C CA . ARG A 1 296 ? -19.977 -4.120 -10.508 1.00 91.62 296 ARG A CA 1
ATOM 2375 C C . ARG A 1 296 ? -19.002 -3.465 -11.479 1.00 91.62 296 ARG A C 1
ATOM 2377 O O . ARG A 1 296 ? -18.743 -3.986 -12.561 1.00 91.62 296 ARG A O 1
ATOM 2384 N N . MET A 1 297 ? -18.377 -2.380 -11.042 1.00 86.50 297 MET A N 1
ATOM 2385 C CA . MET A 1 297 ? -17.453 -1.595 -11.860 1.00 86.50 297 MET A CA 1
ATOM 2386 C C . MET A 1 297 ? -16.202 -2.400 -12.227 1.00 86.50 297 MET A C 1
ATOM 2388 O O . MET A 1 297 ? -15.757 -2.350 -13.370 1.00 86.50 297 MET A O 1
ATOM 2392 N N . ALA A 1 298 ? -15.692 -3.231 -11.313 1.00 85.69 298 ALA A N 1
ATOM 2393 C CA . ALA A 1 298 ? -14.587 -4.153 -11.586 1.00 85.69 298 ALA A CA 1
ATOM 2394 C C . ALA A 1 298 ? -14.924 -5.217 -12.654 1.00 85.69 298 ALA A C 1
ATOM 2396 O O . ALA A 1 298 ? -14.021 -5.758 -13.288 1.00 85.69 298 ALA A O 1
ATOM 2397 N N . LYS A 1 299 ? -16.212 -5.516 -12.873 1.00 88.69 299 LYS A N 1
ATOM 2398 C CA . LYS A 1 299 ? -16.699 -6.400 -13.949 1.00 88.69 299 LYS A CA 1
ATOM 2399 C C . LYS A 1 299 ? -17.022 -5.648 -15.246 1.00 88.69 299 LYS A C 1
ATOM 2401 O O . LYS A 1 299 ? -17.439 -6.276 -16.216 1.00 88.69 299 LYS A O 1
ATOM 2406 N N . GLY A 1 300 ? -16.846 -4.325 -15.272 1.00 83.56 300 GLY A N 1
ATOM 2407 C CA . GLY A 1 300 ? -17.255 -3.469 -16.386 1.00 83.56 300 GLY A CA 1
ATOM 2408 C C . GLY A 1 300 ? -18.765 -3.221 -16.456 1.00 83.56 300 GLY A C 1
ATOM 2409 O O . GLY A 1 300 ? -19.264 -2.823 -17.505 1.00 83.56 300 GLY A O 1
ATOM 2410 N N . GLU A 1 301 ? -19.500 -3.477 -15.372 1.00 89.00 301 GLU A N 1
ATOM 2411 C CA . GLU A 1 301 ? -20.927 -3.169 -15.266 1.00 89.00 301 GLU A CA 1
ATOM 2412 C C . GLU A 1 301 ? -21.126 -1.723 -14.781 1.00 89.00 301 GLU A C 1
ATOM 2414 O O . GLU A 1 301 ? -20.373 -1.231 -13.937 1.00 89.00 301 GLU A O 1
ATOM 2419 N N . GLU A 1 302 ? -22.177 -1.060 -15.269 1.00 84.81 302 GLU A N 1
ATOM 2420 C CA . GLU A 1 302 ? -22.593 0.254 -14.764 1.00 84.81 302 GLU A CA 1
ATOM 2421 C C . GLU A 1 302 ? -22.983 0.153 -13.276 1.00 84.81 302 GLU A C 1
ATOM 2423 O O . GLU A 1 302 ? -23.736 -0.767 -12.908 1.00 84.81 302 GLU A O 1
ATOM 2428 N N . PRO A 1 303 ? -22.511 1.062 -12.405 1.00 87.38 303 PRO A N 1
ATOM 2429 C CA . PRO A 1 303 ? -22.918 1.078 -11.005 1.00 87.38 303 PRO A CA 1
ATOM 2430 C C . PRO A 1 303 ? -24.371 1.550 -10.859 1.00 87.38 303 PRO A C 1
ATOM 2432 O O . PRO A 1 303 ? -24.909 2.280 -11.692 1.00 87.38 303 PRO A O 1
ATOM 2435 N N . ASP A 1 304 ? -25.024 1.135 -9.779 1.00 90.38 304 ASP A N 1
ATOM 2436 C CA . ASP A 1 304 ? -26.360 1.597 -9.414 1.00 90.38 304 ASP A CA 1
ATOM 2437 C C . ASP A 1 304 ? -26.274 2.811 -8.491 1.00 90.38 304 ASP A C 1
ATOM 2439 O O . ASP A 1 304 ? -25.965 2.699 -7.304 1.00 90.38 304 ASP A O 1
ATOM 2443 N N . LEU A 1 305 ? -26.574 3.976 -9.064 1.00 87.75 305 LEU A N 1
ATOM 2444 C CA . LEU A 1 305 ? -26.563 5.265 -8.379 1.00 87.75 305 LEU A CA 1
ATOM 2445 C C . LEU A 1 305 ? -27.906 5.655 -7.754 1.00 87.75 305 LEU A C 1
ATOM 2447 O O . LEU A 1 305 ? -28.040 6.790 -7.306 1.00 87.75 305 LEU A O 1
ATOM 2451 N N . SER A 1 306 ? -28.911 4.775 -7.730 1.00 89.69 306 SER A N 1
ATOM 2452 C CA . SER A 1 306 ? -30.226 5.120 -7.169 1.00 89.69 306 SER A CA 1
ATOM 2453 C C . SER A 1 306 ? -30.131 5.586 -5.713 1.00 89.69 306 SER A C 1
ATOM 2455 O O . SER A 1 306 ? -30.758 6.580 -5.360 1.00 89.69 306 SER A O 1
ATOM 2457 N N . ALA A 1 307 ? -29.274 4.943 -4.912 1.00 89.62 307 ALA A N 1
ATOM 2458 C CA . ALA A 1 307 ? -28.993 5.333 -3.530 1.00 89.62 307 ALA A CA 1
ATOM 2459 C C . ALA A 1 307 ? -28.383 6.741 -3.410 1.00 89.62 307 ALA A C 1
ATOM 2461 O O . ALA A 1 307 ? -28.778 7.506 -2.541 1.00 89.62 307 ALA A O 1
ATOM 2462 N N . ALA A 1 308 ? -27.464 7.113 -4.307 1.00 85.56 308 ALA A N 1
ATOM 2463 C CA . ALA A 1 308 ? -26.885 8.460 -4.352 1.00 85.56 308 ALA A CA 1
ATOM 2464 C C . ALA A 1 308 ? -27.861 9.511 -4.924 1.00 85.56 308 ALA A C 1
ATOM 2466 O O . ALA A 1 308 ? -27.686 10.706 -4.715 1.00 85.56 308 ALA A O 1
ATOM 2467 N N . GLY A 1 309 ? -28.883 9.081 -5.671 1.00 87.75 309 GLY A N 1
ATOM 2468 C CA . GLY A 1 309 ? -29.927 9.958 -6.206 1.00 87.75 309 GLY A CA 1
ATOM 2469 C C . GLY A 1 309 ? -31.000 10.351 -5.185 1.00 87.75 309 GLY A C 1
ATOM 2470 O O . GLY A 1 309 ? -31.653 11.376 -5.371 1.00 87.75 309 GLY A O 1
ATOM 2471 N N . ASP A 1 310 ? -31.176 9.556 -4.128 1.00 94.25 310 ASP A N 1
ATOM 2472 C CA . ASP A 1 310 ? -32.086 9.810 -3.004 1.00 94.25 310 ASP A CA 1
ATOM 2473 C C . ASP A 1 310 ? -31.450 9.286 -1.704 1.00 94.25 310 ASP A C 1
ATOM 2475 O O . ASP A 1 310 ? -31.827 8.242 -1.157 1.00 94.25 310 ASP A O 1
ATOM 2479 N N . GLU A 1 311 ? -30.420 10.007 -1.248 1.00 93.81 311 GLU A N 1
ATOM 2480 C CA . GLU A 1 311 ? -29.637 9.640 -0.064 1.00 93.81 311 GLU A CA 1
ATOM 2481 C C . GLU A 1 311 ? -30.522 9.546 1.185 1.00 93.81 311 GLU A C 1
ATOM 2483 O O . GLU A 1 311 ? -30.352 8.632 1.988 1.00 93.81 311 GLU A O 1
ATOM 2488 N N . ASP A 1 312 ? -31.514 10.431 1.329 1.00 94.56 312 ASP A N 1
ATOM 2489 C CA . ASP A 1 312 ? -32.433 10.444 2.470 1.00 94.56 312 ASP A CA 1
ATOM 2490 C C . ASP A 1 312 ? -33.279 9.164 2.537 1.00 94.56 312 ASP A C 1
ATOM 2492 O O . ASP A 1 312 ? -33.398 8.555 3.608 1.00 94.56 312 ASP A O 1
ATOM 2496 N N . ALA A 1 313 ? -33.843 8.715 1.409 1.00 96.19 313 ALA A N 1
ATOM 2497 C CA . ALA A 1 313 ? -34.611 7.473 1.368 1.00 96.19 313 ALA A CA 1
ATOM 2498 C C . ALA A 1 313 ? -33.730 6.247 1.644 1.00 96.19 313 ALA A C 1
ATOM 2500 O O . ALA A 1 313 ? -34.131 5.363 2.410 1.00 96.19 313 ALA A O 1
ATOM 2501 N N . PHE A 1 314 ? -32.529 6.197 1.060 1.00 97.06 314 PHE A N 1
ATOM 2502 C CA . PHE A 1 314 ? -31.567 5.122 1.309 1.00 97.06 314 PHE A CA 1
ATOM 2503 C C . PHE A 1 314 ? -31.172 5.055 2.791 1.00 97.06 314 PHE A C 1
ATOM 2505 O O . PHE A 1 314 ? -31.281 4.000 3.421 1.00 97.06 314 PHE A O 1
ATOM 2512 N N . ASN A 1 315 ? -30.805 6.197 3.369 1.00 96.88 315 ASN A N 1
ATOM 2513 C CA . ASN A 1 315 ? -30.425 6.340 4.769 1.00 96.88 315 ASN A CA 1
ATOM 2514 C C . ASN A 1 315 ? -31.551 5.910 5.719 1.00 96.88 315 ASN A C 1
ATOM 2516 O O . ASN A 1 315 ? -31.322 5.156 6.667 1.00 96.88 315 ASN A O 1
ATOM 2520 N N . ALA A 1 316 ? -32.789 6.341 5.453 1.00 95.81 316 ALA A N 1
ATOM 2521 C CA . ALA A 1 316 ? -33.946 5.967 6.259 1.00 95.81 316 ALA A CA 1
ATOM 2522 C C . ALA A 1 316 ? -34.205 4.451 6.236 1.00 95.81 316 ALA A C 1
ATOM 2524 O O . ALA A 1 316 ? -34.494 3.861 7.281 1.00 95.81 316 ALA A O 1
ATOM 2525 N N . LEU A 1 317 ? -34.074 3.809 5.068 1.00 96.31 317 LEU A N 1
ATOM 2526 C CA . LEU A 1 317 ? -34.208 2.356 4.925 1.00 96.31 317 LEU A CA 1
ATOM 2527 C C . LEU A 1 317 ? -33.090 1.607 5.656 1.00 96.31 317 LEU A C 1
ATOM 2529 O O . LEU A 1 317 ? -33.376 0.644 6.372 1.00 96.31 317 LEU A O 1
ATOM 2533 N N . ALA A 1 318 ? -31.844 2.064 5.513 1.00 94.88 318 ALA A N 1
ATOM 2534 C CA . ALA A 1 318 ? -30.690 1.491 6.193 1.00 94.88 318 ALA A CA 1
ATOM 2535 C C . ALA A 1 318 ? -30.872 1.535 7.716 1.00 94.88 318 ALA A C 1
ATOM 2537 O O . ALA A 1 318 ? -30.851 0.495 8.375 1.00 94.88 318 ALA A O 1
ATOM 2538 N N . VAL A 1 319 ? -31.156 2.710 8.281 1.00 96.75 319 VAL A N 1
ATOM 2539 C CA . VAL A 1 319 ? -31.374 2.857 9.727 1.00 96.75 319 VAL A CA 1
ATOM 2540 C C . VAL A 1 319 ? -32.562 2.015 10.196 1.00 96.75 319 VAL A C 1
ATOM 2542 O O . VAL A 1 319 ? -32.458 1.312 11.200 1.00 96.75 319 VAL A O 1
ATOM 2545 N N . ALA A 1 320 ? -33.680 2.007 9.463 1.00 96.62 320 ALA A N 1
ATOM 2546 C CA . ALA A 1 320 ? -34.849 1.207 9.830 1.00 96.62 320 ALA A CA 1
ATOM 2547 C C . ALA A 1 320 ? -34.554 -0.304 9.883 1.00 96.62 320 ALA A C 1
ATOM 2549 O O . ALA A 1 320 ? -35.058 -0.986 10.780 1.00 96.62 320 ALA A O 1
ATOM 2550 N N . ALA A 1 321 ? -33.725 -0.823 8.970 1.00 95.94 321 ALA A N 1
ATOM 2551 C CA . ALA A 1 321 ? -33.342 -2.236 8.933 1.00 95.94 321 ALA A CA 1
ATOM 2552 C C . ALA A 1 321 ? -32.513 -2.668 10.158 1.00 95.94 321 ALA A C 1
ATOM 2554 O O . ALA A 1 321 ? -32.619 -3.814 10.604 1.00 95.94 321 ALA A O 1
ATOM 2555 N N . TRP A 1 322 ? -31.731 -1.748 10.730 1.00 95.62 322 TRP A N 1
ATOM 2556 C CA . TRP A 1 322 ? -30.815 -2.020 11.843 1.00 95.62 322 TRP A CA 1
ATOM 2557 C C . TRP A 1 322 ? -31.307 -1.517 13.206 1.00 95.62 322 TRP A C 1
ATOM 2559 O O . TRP A 1 322 ? -30.780 -1.931 14.238 1.00 95.62 322 TRP A O 1
ATOM 2569 N N . ARG A 1 323 ? -32.355 -0.686 13.253 1.00 92.00 323 ARG A N 1
ATOM 2570 C CA . ARG A 1 323 ? -32.834 -0.020 14.480 1.00 92.00 323 ARG A CA 1
ATOM 2571 C C . ARG A 1 323 ? -33.090 -0.974 15.651 1.00 92.00 323 ARG A C 1
ATOM 2573 O O . ARG A 1 323 ? -32.702 -0.682 16.783 1.00 92.00 323 ARG A O 1
ATOM 2580 N N . ASN A 1 324 ? -33.685 -2.136 15.374 1.00 94.19 324 ASN A N 1
ATOM 2581 C CA . ASN A 1 324 ? -34.011 -3.151 16.386 1.00 94.19 324 ASN A CA 1
ATOM 2582 C C . ASN A 1 324 ? -32.904 -4.200 16.603 1.00 94.19 324 ASN A C 1
ATOM 2584 O O . ASN A 1 324 ? -33.108 -5.137 17.372 1.00 94.19 324 ASN A O 1
ATOM 2588 N N . ARG A 1 325 ? -31.753 -4.078 15.929 1.00 96.75 325 ARG A N 1
ATOM 2589 C CA . ARG A 1 325 ? -30.605 -4.974 16.118 1.00 96.75 325 ARG A CA 1
ATOM 2590 C C . ARG A 1 325 ? -29.749 -4.536 17.320 1.00 96.75 325 ARG A C 1
ATOM 2592 O O . ARG A 1 325 ? -29.711 -3.334 17.624 1.00 96.75 325 ARG A O 1
ATOM 2599 N N . PRO A 1 326 ? -29.069 -5.473 18.006 1.00 97.44 326 PRO A N 1
ATOM 2600 C CA . PRO A 1 326 ? -28.080 -5.162 19.041 1.00 97.44 326 PRO A CA 1
ATOM 2601 C C . PRO A 1 326 ? -26.944 -4.271 18.521 1.00 97.44 326 PRO A C 1
ATOM 2603 O O . PRO A 1 326 ? -26.616 -4.313 17.335 1.00 97.44 326 PRO A O 1
ATOM 2606 N N . LEU A 1 327 ? -26.318 -3.492 19.411 1.00 97.94 327 LEU A N 1
ATOM 2607 C CA . LEU A 1 327 ? -25.154 -2.662 19.067 1.00 97.94 327 LEU A CA 1
ATOM 2608 C C . LEU A 1 327 ? -24.011 -3.504 18.478 1.00 97.94 327 LEU A C 1
ATOM 2610 O O . LEU A 1 327 ? -23.398 -3.103 17.493 1.00 97.94 327 LEU A O 1
ATOM 2614 N N . GLU A 1 328 ? -23.765 -4.679 19.053 1.00 97.44 328 GLU A N 1
ATOM 2615 C CA . GLU A 1 328 ? -22.736 -5.619 18.599 1.00 97.44 328 GLU A CA 1
ATOM 2616 C C . GLU A 1 328 ? -22.936 -6.058 17.139 1.00 97.44 328 GLU A C 1
ATOM 2618 O O . GLU A 1 328 ? -21.981 -6.047 16.369 1.00 97.44 328 GLU A O 1
ATOM 2623 N N . GLU A 1 329 ? -24.174 -6.347 16.715 1.00 98.38 329 GLU A N 1
ATOM 2624 C CA . GLU A 1 329 ? -24.464 -6.709 15.317 1.00 98.38 329 GLU A CA 1
ATOM 2625 C C . GLU A 1 329 ? -24.206 -5.539 14.351 1.00 98.38 329 GLU A C 1
ATOM 2627 O O . GLU A 1 329 ? -23.724 -5.751 13.241 1.00 98.38 329 GLU A O 1
ATOM 2632 N N . VAL A 1 330 ? -24.491 -4.300 14.769 1.00 98.56 330 VAL A N 1
ATOM 2633 C CA . VAL A 1 330 ? -24.217 -3.100 13.956 1.00 98.56 330 VAL A CA 1
ATOM 2634 C C . VAL A 1 330 ? -22.713 -2.859 13.816 1.00 98.56 330 VAL A C 1
ATOM 2636 O O . VAL A 1 330 ? -22.243 -2.521 12.732 1.00 98.56 330 VAL A O 1
ATOM 2639 N N . LEU A 1 331 ? -21.948 -3.041 14.895 1.00 98.69 331 LEU A N 1
ATOM 2640 C CA . LEU A 1 331 ? -20.489 -2.910 14.872 1.00 98.69 331 LEU A CA 1
ATOM 2641 C C . LEU A 1 331 ? -19.832 -3.997 14.013 1.00 98.69 331 LEU A C 1
ATOM 2643 O O . LEU A 1 331 ? -18.909 -3.688 13.259 1.00 98.69 331 LEU A O 1
ATOM 2647 N N . ALA A 1 332 ? -20.330 -5.235 14.081 1.00 98.25 332 ALA A N 1
ATOM 2648 C CA . ALA A 1 332 ? -19.875 -6.323 13.220 1.00 98.25 332 ALA A CA 1
ATOM 2649 C C . ALA A 1 332 ? -20.127 -6.004 11.738 1.00 98.25 332 ALA A C 1
ATOM 2651 O O . ALA A 1 332 ? -19.198 -6.064 10.935 1.00 98.25 332 ALA A O 1
ATOM 2652 N N . GLU A 1 333 ? -21.336 -5.562 11.375 1.00 98.38 333 GLU A N 1
ATOM 2653 C CA . GLU A 1 333 ? -21.645 -5.147 9.998 1.00 98.38 333 GLU A CA 1
ATOM 2654 C C . GLU A 1 333 ? -20.746 -3.994 9.530 1.00 98.38 333 GLU A C 1
ATOM 2656 O O . GLU A 1 333 ? -20.226 -4.024 8.415 1.00 98.38 333 GLU A O 1
ATOM 2661 N N . LEU A 1 334 ? -20.519 -2.993 10.388 1.00 98.12 334 LEU A N 1
ATOM 2662 C CA . LEU A 1 334 ? -19.646 -1.854 10.098 1.00 98.12 334 LEU A CA 1
ATOM 2663 C C . LEU A 1 334 ? -18.215 -2.298 9.750 1.00 98.12 334 LEU A C 1
ATOM 2665 O O . LEU A 1 334 ? -17.602 -1.750 8.827 1.00 98.12 334 LEU A O 1
ATOM 2669 N N . GLN A 1 335 ? -17.679 -3.283 10.471 1.00 97.88 335 GLN A N 1
ATOM 2670 C CA . GLN A 1 335 ? -16.358 -3.858 10.207 1.00 97.88 335 GLN A CA 1
ATOM 2671 C C . GLN A 1 335 ? -16.355 -4.726 8.948 1.00 97.88 335 GLN A C 1
ATOM 2673 O O . GLN A 1 335 ? -15.527 -4.520 8.060 1.00 97.88 335 GLN A O 1
ATOM 2678 N N . GLU A 1 336 ? -17.301 -5.657 8.830 1.00 98.38 336 GLU A N 1
ATOM 2679 C CA . GLU A 1 336 ? -17.384 -6.588 7.704 1.00 98.38 336 GLU A CA 1
ATOM 2680 C C . GLU A 1 336 ? -17.577 -5.868 6.366 1.00 98.38 336 GLU A C 1
ATOM 2682 O O . GLU A 1 336 ? -16.940 -6.229 5.371 1.00 98.38 336 GLU A O 1
ATOM 2687 N N . ALA A 1 337 ? -18.427 -4.838 6.324 1.00 98.19 337 ALA A N 1
ATOM 2688 C CA . ALA A 1 337 ? -18.658 -4.039 5.126 1.00 98.19 337 ALA A CA 1
ATOM 2689 C C . ALA A 1 337 ? -17.377 -3.320 4.673 1.00 98.19 337 ALA A C 1
ATOM 2691 O O . ALA A 1 337 ? -16.990 -3.421 3.503 1.00 98.19 337 ALA A O 1
ATOM 2692 N N . ARG A 1 338 ? -16.663 -2.667 5.604 1.00 97.31 338 ARG A N 1
ATOM 2693 C CA . ARG A 1 338 ? -15.393 -1.977 5.317 1.00 97.31 338 ARG A CA 1
ATOM 2694 C C . ARG A 1 338 ? -14.305 -2.950 4.877 1.00 97.31 338 ARG A C 1
ATOM 2696 O O . ARG A 1 338 ? -13.648 -2.703 3.865 1.00 97.31 338 ARG A O 1
ATOM 2703 N N . ALA A 1 339 ? -14.125 -4.058 5.594 1.00 97.94 339 ALA A N 1
ATOM 2704 C CA . ALA A 1 339 ? -13.114 -5.064 5.282 1.00 97.94 339 ALA A CA 1
ATOM 2705 C C . ALA A 1 339 ? -13.359 -5.707 3.908 1.00 97.94 339 ALA A C 1
ATOM 2707 O O . ALA A 1 339 ? -12.422 -5.869 3.118 1.00 97.94 339 ALA A O 1
ATOM 2708 N N . ALA A 1 340 ? -14.619 -6.014 3.575 1.00 98.31 340 ALA A N 1
ATOM 2709 C CA . ALA A 1 340 ? -14.988 -6.527 2.260 1.00 98.31 340 ALA A CA 1
ATOM 2710 C C . ALA A 1 340 ? -14.661 -5.520 1.148 1.00 98.31 340 ALA A C 1
ATOM 2712 O O . ALA A 1 340 ? -14.048 -5.897 0.144 1.00 98.31 340 ALA A O 1
ATOM 2713 N N . TRP A 1 341 ? -15.008 -4.243 1.341 1.00 98.00 341 TRP A N 1
ATOM 2714 C CA . TRP A 1 341 ? -14.740 -3.197 0.359 1.00 98.00 341 TRP A CA 1
ATOM 2715 C C . TRP A 1 341 ? -13.240 -2.966 0.148 1.00 98.00 341 TRP A C 1
ATOM 2717 O O . TRP A 1 341 ? -12.748 -3.064 -0.979 1.00 98.00 341 TRP A O 1
ATOM 2727 N N . VAL A 1 342 ? -12.486 -2.741 1.229 1.00 98.00 342 VAL A N 1
ATOM 2728 C CA . VAL A 1 342 ? -11.027 -2.543 1.183 1.00 98.00 342 VAL A CA 1
ATOM 2729 C C . VAL A 1 342 ? -10.334 -3.761 0.574 1.00 98.00 342 VAL A C 1
ATOM 2731 O O . VAL A 1 342 ? -9.432 -3.613 -0.251 1.00 98.00 342 VAL A O 1
ATOM 2734 N N . GLY A 1 343 ? -10.788 -4.971 0.911 1.00 97.62 343 GLY A N 1
ATOM 2735 C CA . GLY A 1 343 ? -10.284 -6.207 0.324 1.00 97.62 343 GLY A CA 1
ATOM 2736 C C . GLY A 1 343 ? -10.487 -6.286 -1.192 1.00 97.62 343 GLY A C 1
ATOM 2737 O O . GLY A 1 343 ? -9.623 -6.820 -1.885 1.00 97.62 343 GLY A O 1
ATOM 2738 N N . GLN A 1 344 ? -11.587 -5.751 -1.735 1.00 97.06 344 GLN A N 1
ATOM 2739 C CA . GLN A 1 344 ? -11.764 -5.632 -3.188 1.00 97.06 344 GLN A CA 1
ATOM 2740 C C . GLN A 1 344 ? -10.816 -4.589 -3.787 1.00 97.06 344 GLN A C 1
ATOM 2742 O O . GLN A 1 344 ? -10.115 -4.897 -4.749 1.00 97.06 344 GLN A O 1
ATOM 2747 N N . LEU A 1 345 ? -10.735 -3.398 -3.189 1.00 96.94 345 LEU A N 1
ATOM 2748 C CA . LEU A 1 345 ? -9.888 -2.301 -3.671 1.00 96.94 345 LEU A CA 1
ATOM 2749 C C . LEU A 1 345 ? -8.401 -2.682 -3.734 1.00 96.94 345 LEU A C 1
ATOM 2751 O O . LEU A 1 345 ? -7.723 -2.350 -4.704 1.00 96.94 345 LEU A O 1
ATOM 2755 N N . LYS A 1 346 ? -7.899 -3.429 -2.741 1.00 96.44 346 LYS A N 1
ATOM 2756 C CA . LYS A 1 346 ? -6.511 -3.926 -2.709 1.00 96.44 346 LYS A CA 1
ATOM 2757 C C . LYS A 1 346 ? -6.177 -4.896 -3.849 1.00 96.44 346 LYS A C 1
ATOM 2759 O O . LYS A 1 346 ? -5.010 -5.029 -4.200 1.00 96.44 346 LYS A O 1
ATOM 2764 N N . ARG A 1 347 ? -7.173 -5.586 -4.417 1.00 95.25 347 ARG A N 1
ATOM 2765 C CA . ARG A 1 347 ? -6.980 -6.572 -5.498 1.00 95.25 347 ARG A CA 1
ATOM 2766 C C . ARG A 1 347 ? -7.074 -5.965 -6.897 1.00 95.25 347 ARG A C 1
ATOM 2768 O O . ARG A 1 347 ? -6.773 -6.661 -7.863 1.00 95.25 347 ARG A O 1
ATOM 2775 N N . LEU A 1 348 ? -7.514 -4.712 -7.019 1.00 94.75 348 LEU A N 1
ATOM 2776 C CA . LEU A 1 348 ? -7.592 -4.044 -8.313 1.00 94.75 348 LEU A CA 1
ATOM 2777 C C . LEU A 1 348 ? -6.181 -3.770 -8.860 1.00 94.75 348 LEU A C 1
ATOM 2779 O O . LEU A 1 348 ? -5.314 -3.329 -8.097 1.00 94.75 348 LEU A O 1
ATOM 2783 N N . PRO A 1 349 ? -5.947 -3.985 -10.170 1.00 93.25 349 PRO A N 1
ATOM 2784 C CA . PRO A 1 349 ? -4.781 -3.433 -10.854 1.00 93.25 349 PRO A CA 1
ATOM 2785 C C . PRO A 1 349 ? -4.720 -1.910 -10.684 1.00 93.25 349 PRO A C 1
ATOM 2787 O O . PRO A 1 349 ? -5.767 -1.263 -10.610 1.00 93.25 349 PRO A O 1
ATOM 2790 N N . GLU A 1 350 ? -3.515 -1.332 -10.648 1.00 94.06 350 GLU A N 1
ATOM 2791 C CA . GLU A 1 350 ? -3.346 0.120 -10.455 1.00 94.06 350 GLU A CA 1
ATOM 2792 C C . GLU A 1 350 ? -4.073 0.909 -11.543 1.00 94.06 350 GLU A C 1
ATOM 2794 O O . GLU A 1 350 ? -4.827 1.831 -11.243 1.00 94.06 350 GLU A O 1
ATOM 2799 N N . GLU A 1 351 ? -3.920 0.489 -12.799 1.00 89.56 351 GLU A N 1
ATOM 2800 C CA . GLU A 1 351 ? -4.609 1.091 -13.934 1.00 89.56 351 GLU A CA 1
ATOM 2801 C C . GLU A 1 351 ? -6.130 1.151 -13.716 1.00 89.56 351 GLU A C 1
ATOM 2803 O O . GLU A 1 351 ? -6.731 2.199 -13.911 1.00 89.56 351 GLU A O 1
ATOM 2808 N N . GLU A 1 352 ? -6.760 0.091 -13.202 1.00 90.62 352 GLU A N 1
ATOM 2809 C CA . GLU A 1 352 ? -8.204 0.068 -12.946 1.00 90.62 352 GLU A CA 1
ATOM 2810 C C . GLU A 1 352 ? -8.602 0.852 -11.686 1.00 90.62 352 GLU A C 1
ATOM 2812 O O . GLU A 1 352 ? -9.692 1.434 -11.644 1.00 90.62 352 GLU A O 1
ATOM 2817 N N . PHE A 1 353 ? -7.740 0.902 -10.667 1.00 94.44 353 PHE A N 1
ATOM 2818 C CA . PHE A 1 353 ? -7.975 1.694 -9.460 1.00 94.44 353 PHE A CA 1
ATOM 2819 C C . PHE A 1 353 ? -7.967 3.202 -9.769 1.00 94.44 353 PHE A C 1
ATOM 2821 O O . PHE A 1 353 ? -8.837 3.936 -9.300 1.00 94.44 353 PHE A O 1
ATOM 2828 N N . PHE A 1 354 ? -7.023 3.668 -10.589 1.00 93.62 354 PHE A N 1
ATOM 2829 C CA . PHE A 1 354 ? -6.860 5.089 -10.916 1.00 93.62 354 PHE A CA 1
ATOM 2830 C C . PHE A 1 354 ? -7.604 5.541 -12.178 1.00 93.62 354 PHE A C 1
ATOM 2832 O O . PHE A 1 354 ? -7.653 6.738 -12.460 1.00 93.62 354 PHE A O 1
ATOM 2839 N N . ARG A 1 355 ? -8.204 4.614 -12.931 1.00 87.38 355 ARG A N 1
ATOM 2840 C CA . ARG A 1 355 ? -8.958 4.929 -14.146 1.00 87.38 355 ARG A CA 1
ATOM 2841 C C . ARG A 1 355 ? -10.129 5.870 -13.871 1.00 87.38 355 ARG A C 1
ATOM 2843 O O . ARG A 1 355 ? -11.048 5.527 -13.119 1.00 87.38 355 ARG A O 1
ATOM 2850 N N . ARG A 1 356 ? -10.149 6.994 -14.591 1.00 86.56 356 ARG A N 1
ATOM 2851 C CA . ARG A 1 356 ? -11.323 7.861 -14.697 1.00 86.56 356 ARG A CA 1
ATOM 2852 C C . ARG A 1 356 ? -12.390 7.251 -15.587 1.00 86.56 356 ARG A C 1
ATOM 2854 O O . ARG A 1 356 ? -12.109 6.678 -16.640 1.00 86.56 356 ARG A O 1
ATOM 2861 N N . ARG A 1 357 ? -13.637 7.393 -15.163 1.00 82.00 357 ARG A N 1
ATOM 2862 C CA . ARG A 1 357 ? -14.804 6.864 -15.859 1.00 82.00 357 ARG A CA 1
ATOM 2863 C C . ARG A 1 357 ? -15.947 7.883 -15.782 1.00 82.00 357 ARG A C 1
ATOM 2865 O O . ARG A 1 357 ? -16.119 8.523 -14.743 1.00 82.00 357 ARG A O 1
ATOM 2872 N N . PRO A 1 358 ? -16.722 8.068 -16.860 1.00 80.38 358 PRO A N 1
ATOM 2873 C CA . PRO A 1 358 ? -17.875 8.956 -16.834 1.00 80.38 358 PRO A CA 1
ATOM 2874 C C . PRO A 1 358 ? -18.972 8.348 -15.956 1.00 80.38 358 PRO A C 1
ATOM 2876 O O . PRO A 1 358 ? -19.298 7.173 -16.101 1.00 80.38 358 PRO A O 1
ATOM 2879 N N . LEU A 1 359 ? -19.559 9.142 -15.062 1.00 74.81 359 LEU A N 1
ATOM 2880 C CA . LEU A 1 359 ? -20.657 8.699 -14.208 1.00 74.81 359 LEU A CA 1
ATOM 2881 C C . LEU A 1 359 ? -21.569 9.867 -13.835 1.00 74.81 359 LEU A C 1
ATOM 2883 O O . LEU A 1 359 ? -21.104 10.897 -13.355 1.00 74.81 359 LEU A O 1
ATOM 2887 N N . GLY A 1 360 ? -22.877 9.730 -14.080 1.00 64.38 360 GLY A N 1
ATOM 2888 C CA . GLY A 1 360 ? -23.873 10.731 -13.670 1.00 64.38 360 GLY A CA 1
ATOM 2889 C C . GLY A 1 360 ? -23.672 12.144 -14.248 1.00 64.38 360 GLY A C 1
ATOM 2890 O O . GLY A 1 360 ? -24.124 13.112 -13.647 1.00 64.38 360 GLY A O 1
ATOM 2891 N N . GLY A 1 361 ? -22.987 12.287 -15.391 1.00 67.38 361 GLY A N 1
ATOM 2892 C CA . GLY A 1 361 ? -22.669 13.590 -15.997 1.00 67.38 361 GLY A CA 1
ATOM 2893 C C . GLY A 1 361 ? -21.375 14.247 -15.493 1.00 67.38 361 GLY A C 1
ATOM 2894 O O . GLY A 1 361 ? -21.064 15.352 -15.934 1.00 67.38 361 GLY A O 1
ATOM 2895 N N . GLY A 1 362 ? -20.618 13.575 -14.619 1.00 75.38 362 GLY A N 1
ATOM 2896 C CA . GLY A 1 362 ? -19.265 13.950 -14.197 1.00 75.38 362 GLY A CA 1
ATOM 2897 C C . GLY A 1 362 ? -18.234 12.847 -14.466 1.00 75.38 362 GLY A C 1
ATOM 2898 O O . GLY A 1 362 ? -18.541 11.828 -15.088 1.00 75.38 362 GLY A O 1
ATOM 2899 N N . GLU A 1 363 ? -17.005 13.057 -13.993 1.00 78.44 363 GLU A N 1
ATOM 2900 C CA . GLU A 1 363 ? -15.941 12.045 -13.979 1.00 78.44 363 GLU A CA 1
ATOM 2901 C C . GLU A 1 363 ? -15.801 11.455 -12.572 1.00 78.44 363 GLU A C 1
ATOM 2903 O O . GLU A 1 363 ? -15.860 12.180 -11.578 1.00 78.44 363 GLU A O 1
ATOM 2908 N N . TRP A 1 364 ? -15.596 10.144 -12.492 1.00 82.56 364 TRP A N 1
ATOM 2909 C CA . TRP A 1 364 ? -15.393 9.401 -11.252 1.00 82.56 364 TRP A CA 1
ATOM 2910 C C . TRP A 1 364 ? -14.142 8.517 -11.348 1.00 82.56 364 TRP A C 1
ATOM 2912 O O . TRP A 1 364 ? -13.840 7.951 -12.400 1.00 82.56 364 TRP A O 1
ATOM 2922 N N . ASP A 1 365 ? -13.442 8.372 -10.223 1.00 88.62 365 ASP A N 1
ATOM 2923 C CA . ASP A 1 365 ? -12.393 7.382 -9.984 1.00 88.62 365 ASP A CA 1
ATOM 2924 C C . ASP A 1 365 ? -12.439 6.898 -8.513 1.00 88.62 365 ASP A C 1
ATOM 2926 O O . ASP A 1 365 ? -13.115 7.493 -7.662 1.00 88.62 365 ASP A O 1
ATOM 2930 N N . PHE A 1 366 ? -11.768 5.783 -8.191 1.00 92.44 366 PHE A N 1
ATOM 2931 C CA . PHE A 1 366 ? -11.736 5.277 -6.810 1.00 92.44 366 PHE A CA 1
ATOM 2932 C C . PHE A 1 366 ? -11.036 6.231 -5.825 1.00 92.44 366 PHE A C 1
ATOM 2934 O O . PHE A 1 366 ? -11.558 6.393 -4.721 1.00 92.44 366 PHE A O 1
ATOM 2941 N N . PRO A 1 367 ? -9.914 6.902 -6.164 1.00 94.00 367 PRO A N 1
ATOM 2942 C CA . PRO A 1 367 ? -9.308 7.908 -5.294 1.00 94.00 367 PRO A CA 1
ATOM 2943 C C . PRO A 1 367 ? -10.267 9.014 -4.843 1.00 94.00 367 PRO A C 1
ATOM 2945 O O . PRO A 1 367 ? -10.328 9.325 -3.652 1.00 94.00 367 PRO A O 1
ATOM 2948 N N . GLY A 1 368 ? -11.024 9.604 -5.769 1.00 91.44 368 GLY A N 1
ATOM 2949 C CA . GLY A 1 368 ? -12.028 10.622 -5.483 1.00 91.44 368 GLY A CA 1
ATOM 2950 C C . GLY A 1 368 ? -13.129 10.078 -4.583 1.00 91.44 368 GLY A C 1
ATOM 2951 O O . GLY A 1 368 ? -13.495 10.708 -3.591 1.00 91.44 368 GLY A O 1
ATOM 2952 N N . TRP A 1 369 ? -13.591 8.861 -4.861 1.00 89.81 369 TRP A N 1
ATOM 2953 C CA . TRP A 1 369 ? -14.637 8.220 -4.075 1.00 89.81 369 TRP A CA 1
ATOM 2954 C C . TRP A 1 369 ? -14.196 7.907 -2.636 1.00 89.81 369 TRP A C 1
ATOM 2956 O O . TRP A 1 369 ? -14.913 8.216 -1.685 1.00 89.81 369 TRP A O 1
ATOM 2966 N N . LEU A 1 370 ? -12.970 7.411 -2.447 1.00 95.25 370 LEU A N 1
ATOM 2967 C CA . LEU A 1 370 ? -12.381 7.186 -1.124 1.00 95.25 370 LEU A CA 1
ATOM 2968 C C . LEU A 1 370 ? -12.269 8.474 -0.301 1.00 95.25 370 LEU A C 1
ATOM 2970 O O . LEU A 1 370 ? -12.485 8.452 0.910 1.00 95.25 370 LEU A O 1
ATOM 2974 N N . LYS A 1 371 ? -11.970 9.610 -0.942 1.00 94.19 371 LYS A N 1
ATOM 2975 C CA . LYS A 1 371 ? -11.943 10.914 -0.261 1.00 94.19 371 LYS A CA 1
ATOM 2976 C C . LYS A 1 371 ? -13.327 11.357 0.194 1.00 94.19 371 LYS A C 1
ATOM 2978 O O . LYS A 1 371 ? -13.433 11.919 1.281 1.00 94.19 371 LYS A O 1
ATOM 2983 N N . VAL A 1 372 ? -14.365 11.102 -0.606 1.00 92.81 372 VAL A N 1
ATOM 2984 C CA . VAL A 1 372 ? -15.758 11.372 -0.215 1.00 92.81 372 VAL A CA 1
ATOM 2985 C C . VAL A 1 372 ? -16.123 10.550 1.019 1.00 92.81 372 VAL A C 1
ATOM 2987 O O . VAL A 1 372 ? -16.591 11.120 1.997 1.00 92.81 372 VAL A O 1
ATOM 2990 N N . TYR A 1 373 ? -15.821 9.249 1.023 1.00 94.75 373 TYR A N 1
ATOM 2991 C CA . TYR A 1 373 ? -16.118 8.363 2.157 1.00 94.75 373 TYR A CA 1
ATOM 2992 C C . TYR A 1 373 ? -15.355 8.742 3.417 1.00 94.75 373 TYR A C 1
ATOM 2994 O O . TYR A 1 373 ? -15.937 8.812 4.497 1.00 94.75 373 TYR A O 1
ATOM 3002 N N . ARG A 1 374 ? -14.064 9.052 3.274 1.00 96.75 374 ARG A N 1
ATOM 3003 C CA . ARG A 1 374 ? -13.260 9.566 4.378 1.00 96.75 374 ARG A CA 1
ATOM 3004 C C . ARG A 1 374 ? -13.875 10.840 4.960 1.00 96.75 374 ARG A C 1
ATOM 3006 O O . ARG A 1 374 ? -14.056 10.923 6.167 1.00 96.75 374 ARG A O 1
ATOM 3013 N N . ARG A 1 375 ? -14.195 11.825 4.114 1.00 96.94 375 ARG A N 1
ATOM 3014 C CA . ARG A 1 375 ? -14.783 13.097 4.552 1.00 96.94 375 ARG A CA 1
ATOM 3015 C C . ARG A 1 375 ? -16.126 12.881 5.249 1.00 96.94 375 ARG A C 1
ATOM 3017 O O . ARG A 1 375 ? -16.361 13.483 6.285 1.00 96.94 375 ARG A O 1
ATOM 3024 N N . HIS A 1 376 ? -16.977 12.031 4.686 1.00 95.19 376 HIS A N 1
ATOM 3025 C CA . HIS A 1 376 ? -18.272 11.683 5.261 1.00 95.19 376 HIS A CA 1
ATOM 3026 C C . HIS A 1 376 ? -18.120 11.080 6.668 1.00 95.19 376 HIS A C 1
ATOM 3028 O O . HIS A 1 376 ? -18.813 11.481 7.598 1.00 95.19 376 HIS A O 1
ATOM 3034 N N . GLU A 1 377 ? -17.168 10.166 6.855 1.00 96.44 377 GLU A N 1
ATOM 3035 C CA . GLU A 1 377 ? -16.879 9.570 8.162 1.00 96.44 377 GLU A CA 1
ATOM 3036 C C . GLU A 1 377 ? -16.279 10.591 9.149 1.00 96.44 377 GLU A C 1
ATOM 3038 O O . GLU A 1 377 ? -16.695 10.635 10.307 1.00 96.44 377 GLU A O 1
ATOM 3043 N N . ASP A 1 378 ? -15.379 11.468 8.682 1.00 97.19 378 ASP A N 1
ATOM 3044 C CA . ASP A 1 378 ? -14.817 12.577 9.468 1.00 97.19 378 ASP A CA 1
ATOM 3045 C C . ASP A 1 378 ? -15.916 13.574 9.921 1.00 97.19 378 ASP A C 1
ATOM 3047 O O . ASP A 1 378 ? -15.883 14.058 11.056 1.00 97.19 378 ASP A O 1
ATOM 3051 N N . GLU A 1 379 ? -16.914 13.863 9.075 1.00 97.44 379 GLU A N 1
ATOM 3052 C CA . GLU A 1 379 ? -18.068 14.716 9.406 1.00 97.44 379 GLU A CA 1
ATOM 3053 C C . GLU A 1 379 ? -18.935 14.095 10.518 1.00 97.44 379 GLU A C 1
ATOM 3055 O O . GLU A 1 379 ? -19.291 14.787 11.478 1.00 97.44 379 GLU A O 1
ATOM 3060 N N . HIS A 1 380 ? -19.210 12.785 10.454 1.00 97.50 380 HIS A N 1
ATOM 3061 C CA . HIS A 1 380 ? -19.928 12.073 11.524 1.00 97.50 380 HIS A CA 1
ATOM 3062 C C . HIS A 1 380 ? -19.120 11.997 12.815 1.00 97.50 380 HIS A C 1
ATOM 3064 O O . HIS A 1 380 ? -19.672 12.227 13.892 1.00 97.50 380 HIS A O 1
ATOM 3070 N N . ALA A 1 381 ? -17.814 11.739 12.730 1.00 97.75 381 ALA A N 1
ATOM 3071 C CA . ALA A 1 381 ? -16.935 11.745 13.895 1.00 97.75 381 ALA A CA 1
ATOM 3072 C C . ALA A 1 381 ? -16.949 13.117 14.590 1.00 97.75 381 ALA A C 1
ATOM 3074 O O . ALA A 1 381 ? -17.064 13.190 15.813 1.00 97.75 381 ALA A O 1
ATOM 3075 N N . ALA A 1 382 ? -16.907 14.216 13.829 1.00 97.25 382 ALA A N 1
ATOM 3076 C CA . ALA A 1 382 ? -16.996 15.566 14.382 1.00 97.25 382 ALA A CA 1
ATOM 3077 C C . ALA A 1 382 ? -18.354 15.834 15.059 1.00 97.25 382 ALA A C 1
ATOM 3079 O O . ALA A 1 382 ? -18.392 16.360 16.173 1.00 97.25 382 ALA A O 1
ATOM 3080 N N . ALA A 1 383 ? -19.464 15.439 14.427 1.00 96.50 383 ALA A N 1
ATOM 3081 C CA . ALA A 1 383 ? -20.800 15.597 15.003 1.00 96.50 383 ALA A CA 1
ATOM 3082 C C . ALA A 1 383 ? -20.960 14.811 16.318 1.00 96.50 383 ALA A C 1
ATOM 3084 O O . ALA A 1 383 ? -21.445 15.349 17.317 1.00 96.50 383 ALA A O 1
ATOM 3085 N N . LEU A 1 384 ? -20.496 13.558 16.345 1.00 96.75 384 LEU A N 1
ATOM 3086 C CA . LEU A 1 384 ? -20.533 12.703 17.533 1.00 96.75 384 LEU A CA 1
ATOM 3087 C C . LEU A 1 384 ? -19.595 13.202 18.636 1.00 96.75 384 LEU A C 1
ATOM 3089 O O . LEU A 1 384 ? -19.956 13.138 19.812 1.00 96.75 384 LEU A O 1
ATOM 3093 N N . ALA A 1 385 ? -18.433 13.756 18.284 1.00 94.94 385 ALA A N 1
ATOM 3094 C CA . ALA A 1 385 ? -17.525 14.370 19.246 1.00 94.94 385 ALA A CA 1
ATOM 3095 C C . ALA A 1 385 ? -18.164 15.577 19.954 1.00 94.94 385 ALA A C 1
ATOM 3097 O O . ALA A 1 385 ? -18.028 15.712 21.172 1.00 94.94 385 ALA A O 1
ATOM 3098 N N . GLU A 1 386 ? -18.896 16.433 19.232 1.00 94.00 386 GLU A N 1
ATOM 3099 C CA . GLU A 1 386 ? -19.644 17.538 19.848 1.00 94.00 386 GLU A CA 1
ATOM 3100 C C . GLU A 1 386 ? -20.777 17.031 20.744 1.00 94.00 386 GLU A C 1
ATOM 3102 O O . GLU A 1 386 ? -20.906 17.476 21.887 1.00 94.00 386 GLU A O 1
ATOM 3107 N N . TRP A 1 387 ? -21.555 16.056 20.271 1.00 94.12 387 TRP A N 1
ATOM 3108 C CA . TRP A 1 387 ? -22.628 15.441 21.055 1.00 94.12 387 TRP A CA 1
ATOM 3109 C C . TRP A 1 387 ? -22.116 14.790 22.352 1.00 94.12 387 TRP A C 1
ATOM 3111 O O . TRP 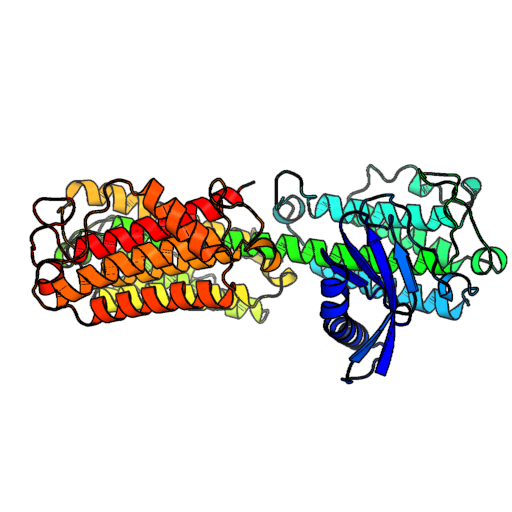A 1 387 ? -22.712 14.960 23.425 1.00 94.12 387 TRP A O 1
ATOM 3121 N N . ARG A 1 388 ? -20.977 14.091 22.286 1.00 90.75 388 ARG A N 1
ATOM 3122 C CA . ARG A 1 388 ? -20.371 13.402 23.432 1.00 90.75 388 ARG A CA 1
ATOM 3123 C C . ARG A 1 388 ? -20.020 14.348 24.575 1.00 90.75 388 ARG A C 1
ATOM 3125 O O . ARG A 1 388 ? -20.100 13.931 25.730 1.00 90.75 388 ARG A O 1
ATOM 3132 N N . LYS A 1 389 ? -19.664 15.611 24.307 1.00 88.75 389 LYS A N 1
ATOM 3133 C CA . LYS A 1 389 ? -19.288 16.575 25.363 1.00 88.75 389 LYS A CA 1
ATOM 3134 C C . LYS A 1 389 ? -20.363 16.722 26.445 1.00 88.75 389 LYS A C 1
ATOM 3136 O O . LYS A 1 389 ? -20.026 16.961 27.600 1.00 88.75 389 LYS A O 1
ATOM 3141 N N . ALA A 1 390 ? -21.636 16.543 26.089 1.00 82.81 390 ALA A N 1
ATOM 3142 C CA . ALA A 1 390 ? -22.765 16.616 27.016 1.00 82.81 390 ALA A CA 1
ATOM 3143 C C . ALA A 1 390 ? -23.052 15.303 27.781 1.00 82.81 390 ALA A C 1
ATOM 3145 O O . ALA A 1 390 ? -23.864 15.311 28.703 1.00 82.81 390 ALA A O 1
ATOM 3146 N N . HIS A 1 391 ? -22.393 14.194 27.427 1.00 76.06 391 HIS A N 1
ATOM 3147 C CA . HIS A 1 391 ? -22.722 12.835 27.884 1.00 76.06 391 HIS A CA 1
ATOM 3148 C C . HIS A 1 391 ? -21.518 12.060 28.451 1.00 76.06 391 HIS A C 1
ATOM 3150 O O . HIS A 1 391 ? -21.625 10.869 28.731 1.00 76.06 391 HIS A O 1
ATOM 3156 N N . LEU A 1 392 ? -20.367 12.719 28.630 1.00 64.69 392 LEU A N 1
ATOM 3157 C CA . LEU A 1 392 ? -19.137 12.103 29.134 1.00 64.69 392 LEU A CA 1
ATOM 3158 C C . LEU A 1 392 ? -19.337 11.465 30.517 1.00 64.69 392 LEU A C 1
ATOM 3160 O O . LEU A 1 392 ? -19.482 12.156 31.527 1.00 64.69 392 LEU A O 1
ATOM 3164 N N . ARG A 1 393 ? -19.249 10.135 30.562 1.00 59.50 393 ARG A N 1
ATOM 3165 C CA . ARG A 1 393 ? -18.968 9.362 31.772 1.00 59.50 393 ARG A CA 1
ATOM 3166 C C . ARG A 1 393 ? -17.505 8.934 31.690 1.00 59.50 393 ARG A C 1
ATOM 3168 O O . ARG A 1 393 ? -17.065 8.407 30.677 1.00 59.50 393 ARG A O 1
ATOM 3175 N N . VAL A 1 394 ? -16.707 9.250 32.706 1.00 59.38 394 VAL A N 1
ATOM 3176 C CA . VAL A 1 394 ? -15.277 8.901 32.706 1.00 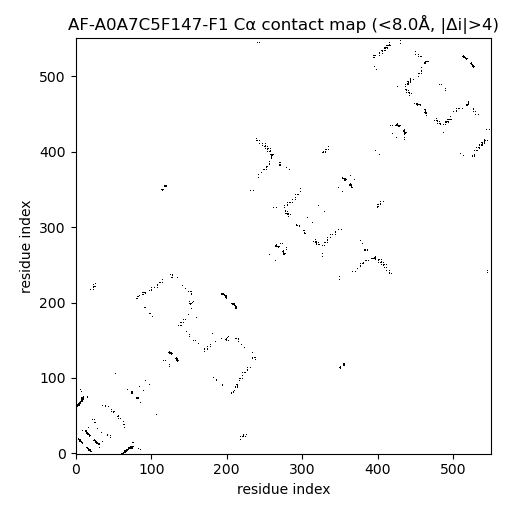59.38 394 VAL A CA 1
ATOM 3177 C C . VAL A 1 394 ? -15.092 7.573 33.438 1.00 59.38 394 VAL A C 1
ATOM 3179 O O . VAL A 1 394 ? -15.707 7.374 34.485 1.00 59.38 394 VAL A O 1
ATOM 3182 N N . LYS A 1 395 ? -14.189 6.738 32.897 1.00 65.88 395 LYS A N 1
ATOM 3183 C CA . LYS A 1 395 ? -13.586 5.497 33.433 1.00 65.88 395 LYS A CA 1
ATOM 3184 C C . LYS A 1 395 ? -14.090 4.147 32.886 1.00 65.88 395 LYS A C 1
ATOM 3186 O O . LYS A 1 395 ? -13.357 3.181 33.019 1.00 65.88 395 LYS A O 1
ATOM 3191 N N . SER A 1 396 ? -15.235 4.040 32.212 1.00 82.38 396 SER A N 1
ATOM 3192 C CA . SER A 1 396 ? -15.668 2.776 31.570 1.00 82.38 396 SER A CA 1
ATOM 3193 C C . SER A 1 396 ? -16.567 3.030 30.355 1.00 82.38 396 SER A C 1
ATOM 3195 O O . SER A 1 396 ? -16.977 4.166 30.141 1.00 82.38 396 SER A O 1
ATOM 3197 N N . GLY A 1 397 ? -16.878 2.003 29.563 1.00 91.06 397 GLY A N 1
ATOM 3198 C CA . GLY A 1 397 ? -17.776 2.066 28.409 1.00 91.06 397 GLY A CA 1
ATOM 3199 C C . GLY A 1 397 ? -18.200 0.680 27.914 1.00 91.06 397 GLY A C 1
ATOM 3200 O O . GLY A 1 397 ? -17.889 -0.337 28.530 1.00 91.06 397 GLY A O 1
ATOM 3201 N N . SER A 1 398 ? -18.919 0.630 26.791 1.00 94.88 398 SER A N 1
ATOM 3202 C CA . SER A 1 398 ? -19.385 -0.631 26.188 1.00 94.88 398 SER A CA 1
ATOM 3203 C C . SER A 1 398 ? -18.228 -1.548 25.750 1.00 94.88 398 SER A C 1
ATOM 3205 O O . SER A 1 398 ? -17.364 -1.133 24.973 1.00 94.88 398 SER A O 1
ATOM 3207 N N . LYS A 1 399 ? -18.253 -2.826 26.168 1.00 96.19 399 LYS A N 1
ATOM 3208 C CA . LYS A 1 399 ? -17.337 -3.879 25.686 1.00 96.19 399 LYS A CA 1
ATOM 3209 C C . LYS A 1 399 ? -17.397 -4.040 24.168 1.00 96.19 399 LYS A C 1
ATOM 3211 O O . LYS A 1 399 ? -16.353 -4.197 23.536 1.00 96.19 399 LYS A O 1
ATOM 3216 N N . ALA A 1 400 ? -18.600 -4.023 23.591 1.00 97.38 400 ALA A N 1
ATOM 3217 C CA . ALA A 1 400 ? -18.789 -4.209 22.154 1.00 97.38 400 ALA A CA 1
ATOM 3218 C C . ALA A 1 400 ? -18.072 -3.101 21.374 1.00 97.38 400 ALA A C 1
ATOM 3220 O O . ALA A 1 400 ? -17.303 -3.379 20.455 1.00 97.38 400 ALA A O 1
ATOM 3221 N N . LEU A 1 401 ? -18.240 -1.848 21.811 1.00 97.38 401 LEU A N 1
ATOM 3222 C CA . LEU A 1 401 ? -17.549 -0.714 21.211 1.00 97.38 401 LEU A CA 1
ATOM 3223 C C . LEU A 1 401 ? -16.032 -0.777 21.430 1.00 97.38 401 LEU A C 1
ATOM 3225 O O . LEU A 1 401 ? -15.290 -0.553 20.484 1.00 97.38 401 LEU A O 1
ATOM 3229 N N . LEU A 1 402 ? -15.562 -1.112 22.637 1.00 97.44 402 LEU A N 1
ATOM 3230 C CA . LEU A 1 402 ? -14.129 -1.268 22.912 1.00 97.44 402 LEU A CA 1
ATOM 3231 C C . LEU A 1 402 ? -13.485 -2.316 21.994 1.00 97.44 402 LEU A C 1
ATOM 3233 O O . LEU A 1 402 ? -12.444 -2.052 21.395 1.00 97.44 402 LEU A O 1
ATOM 3237 N N . SER A 1 403 ? -14.129 -3.475 21.848 1.00 98.19 403 SER A N 1
ATOM 3238 C CA . SER A 1 403 ? -13.668 -4.556 20.968 1.00 98.19 403 SER A CA 1
ATOM 3239 C C . SER A 1 403 ? -13.611 -4.082 19.515 1.00 98.19 403 SER A C 1
ATOM 3241 O O . SER A 1 403 ? -12.621 -4.312 18.819 1.00 98.19 403 SER A O 1
ATOM 3243 N N . ALA A 1 404 ? -14.639 -3.351 19.072 1.00 98.50 404 ALA A N 1
ATOM 3244 C CA . ALA A 1 404 ? -14.684 -2.824 17.718 1.00 98.50 404 ALA A CA 1
ATOM 3245 C C . ALA A 1 404 ? -13.614 -1.751 17.451 1.00 98.50 404 ALA A C 1
ATOM 3247 O O . ALA A 1 404 ? -13.008 -1.735 16.376 1.00 98.50 404 ALA A O 1
ATOM 3248 N N . SER A 1 405 ? -13.354 -0.887 18.433 1.00 98.44 405 SER A N 1
ATOM 3249 C CA . SER A 1 405 ? -12.322 0.150 18.371 1.00 98.44 405 SER A CA 1
ATOM 3250 C C . SER A 1 405 ? -10.912 -0.434 18.373 1.00 98.44 405 SER A C 1
ATOM 3252 O O . SER A 1 405 ? -10.077 0.039 17.611 1.00 98.44 405 SER A O 1
ATOM 3254 N N . LEU A 1 406 ? -10.640 -1.478 19.167 1.00 98.50 406 LEU A N 1
ATOM 3255 C CA . LEU A 1 406 ? -9.354 -2.188 19.148 1.00 98.50 406 LEU A CA 1
ATOM 3256 C C . LEU A 1 406 ? -9.067 -2.793 17.772 1.00 98.50 406 LEU A C 1
ATOM 3258 O O . LEU A 1 406 ? -7.977 -2.600 17.236 1.00 98.50 406 LEU A O 1
ATOM 3262 N N . ALA A 1 407 ? -10.059 -3.451 17.167 1.00 98.31 407 ALA A N 1
ATOM 3263 C CA . ALA A 1 407 ? -9.930 -3.980 15.813 1.00 98.31 407 ALA A CA 1
ATOM 3264 C C . ALA A 1 407 ? -9.673 -2.863 14.784 1.00 98.31 407 ALA A C 1
ATOM 3266 O O . ALA A 1 407 ? -8.736 -2.962 13.995 1.00 98.31 407 ALA A O 1
ATOM 3267 N N . ALA A 1 408 ? -10.432 -1.761 14.833 1.00 98.50 408 ALA A N 1
ATOM 3268 C CA . ALA A 1 408 ? -10.238 -0.632 13.921 1.00 98.50 408 ALA A CA 1
ATOM 3269 C C . ALA A 1 408 ? -8.880 0.071 14.109 1.00 98.50 408 ALA A C 1
ATOM 3271 O O . ALA A 1 408 ? -8.242 0.442 13.125 1.00 98.50 408 ALA A O 1
ATOM 3272 N N . GLY A 1 409 ? -8.408 0.227 15.349 1.00 98.19 409 GLY A N 1
ATOM 3273 C CA . GLY A 1 409 ? -7.085 0.777 15.647 1.00 98.19 409 GLY A CA 1
ATOM 3274 C C . GLY A 1 409 ? -5.954 -0.135 15.174 1.00 98.19 409 GLY A C 1
ATOM 3275 O O . GLY A 1 409 ? -4.950 0.340 14.639 1.00 98.19 409 GLY A O 1
ATOM 3276 N N . ARG A 1 410 ? -6.133 -1.457 15.282 1.00 98.12 410 ARG A N 1
ATOM 3277 C CA . ARG A 1 410 ? -5.187 -2.431 14.733 1.00 98.12 410 ARG A CA 1
ATOM 3278 C C . ARG A 1 410 ? -5.148 -2.379 13.207 1.00 98.12 410 ARG A C 1
ATOM 3280 O O . ARG A 1 410 ? -4.061 -2.368 12.634 1.00 98.12 410 ARG A O 1
ATOM 3287 N N . GLU A 1 411 ? -6.302 -2.310 12.546 1.00 98.19 411 GLU A N 1
ATOM 3288 C CA . GLU A 1 411 ? -6.389 -2.131 11.091 1.00 98.19 411 GLU A CA 1
ATOM 3289 C C . GLU A 1 411 ? -5.738 -0.822 10.635 1.00 98.19 411 GLU A C 1
ATOM 3291 O O . GLU A 1 411 ? -5.007 -0.810 9.645 1.00 98.19 411 GLU A O 1
ATOM 3296 N N . GLU A 1 412 ? -5.956 0.268 11.370 1.00 98.50 412 GLU A N 1
ATOM 3297 C CA . GLU A 1 412 ? -5.324 1.561 11.128 1.00 98.50 412 GLU A CA 1
ATOM 3298 C C . GLU A 1 412 ? -3.790 1.469 11.183 1.00 98.50 412 GLU A C 1
ATOM 3300 O O . GLU A 1 412 ? -3.115 1.938 10.260 1.00 98.50 412 GLU A O 1
ATOM 3305 N N . LEU A 1 413 ? -3.241 0.839 12.228 1.00 98.62 413 LEU A N 1
ATOM 3306 C CA . LEU A 1 413 ? -1.801 0.625 12.382 1.00 98.62 413 LEU A CA 1
ATOM 3307 C C . LEU A 1 413 ? -1.234 -0.244 11.255 1.00 98.62 413 LEU A C 1
ATOM 3309 O O . LEU A 1 413 ? -0.212 0.106 10.666 1.00 98.62 413 LEU A O 1
ATOM 3313 N N . LEU A 1 414 ? -1.903 -1.347 10.911 1.00 98.25 414 LEU A N 1
ATOM 3314 C CA . LEU A 1 414 ? -1.468 -2.242 9.836 1.00 98.25 414 LEU A CA 1
ATOM 3315 C C . LEU A 1 414 ? -1.512 -1.554 8.464 1.00 98.25 414 LEU A C 1
ATOM 3317 O O . LEU A 1 414 ? -0.568 -1.676 7.686 1.00 98.25 414 LEU A O 1
ATOM 3321 N N . ALA A 1 415 ? -2.562 -0.780 8.177 1.00 98.25 415 ALA A N 1
ATOM 3322 C CA . ALA A 1 415 ? -2.663 -0.016 6.936 1.00 98.25 415 ALA A CA 1
ATOM 3323 C C . ALA A 1 415 ? -1.589 1.082 6.842 1.00 98.25 415 ALA A C 1
ATOM 3325 O O . ALA A 1 415 ? -1.074 1.349 5.757 1.00 98.25 415 ALA A O 1
ATOM 3326 N N . ALA A 1 416 ? -1.216 1.704 7.966 1.00 98.12 416 ALA A N 1
ATOM 3327 C CA . ALA A 1 416 ? -0.108 2.654 8.014 1.00 98.12 416 ALA A CA 1
ATOM 3328 C C . ALA A 1 416 ? 1.263 1.963 7.873 1.00 98.12 416 ALA A C 1
ATOM 3330 O O . ALA A 1 416 ? 2.142 2.482 7.188 1.00 98.12 416 ALA A O 1
ATOM 3331 N N . ALA A 1 417 ? 1.441 0.773 8.455 1.00 97.25 417 ALA A N 1
ATOM 3332 C CA . ALA A 1 417 ? 2.656 -0.029 8.312 1.00 97.25 417 ALA A CA 1
ATOM 3333 C C . ALA A 1 417 ? 2.883 -0.481 6.861 1.00 97.25 417 ALA A C 1
ATOM 3335 O O . ALA A 1 417 ? 4.021 -0.492 6.397 1.00 97.25 417 ALA A O 1
ATOM 3336 N N . GLU A 1 418 ? 1.808 -0.765 6.114 1.00 96.06 418 GLU A N 1
ATOM 3337 C CA . GLU A 1 418 ? 1.875 -1.089 4.683 1.00 96.06 418 GLU A CA 1
ATOM 3338 C C . GLU A 1 418 ? 2.482 0.038 3.834 1.00 96.06 418 GLU A C 1
ATOM 3340 O O . GLU A 1 418 ? 2.906 -0.236 2.715 1.00 96.06 418 GLU A O 1
ATOM 3345 N N . LEU A 1 419 ? 2.563 1.285 4.318 1.00 94.81 419 LEU A N 1
ATOM 3346 C CA . LEU A 1 419 ? 3.244 2.376 3.606 1.00 94.81 419 LEU A CA 1
ATOM 3347 C C . LEU A 1 419 ? 4.747 2.128 3.454 1.00 94.81 419 LEU A C 1
ATOM 3349 O O . LEU A 1 419 ? 5.337 2.562 2.465 1.00 94.81 419 LEU A O 1
ATOM 3353 N N . VAL A 1 420 ? 5.344 1.410 4.405 1.00 93.50 420 VAL A N 1
ATOM 3354 C CA . VAL A 1 420 ? 6.766 1.074 4.408 1.00 93.50 420 VAL A CA 1
ATOM 3355 C C . VAL A 1 420 ? 6.996 -0.147 3.533 1.00 93.50 420 VAL A C 1
ATOM 3357 O O . VAL A 1 420 ? 6.395 -1.201 3.749 1.00 93.50 420 VAL A O 1
ATOM 3360 N N . SER A 1 421 ? 7.856 -0.012 2.522 1.00 89.31 421 SER A N 1
ATOM 3361 C CA . SER A 1 421 ? 8.231 -1.155 1.686 1.00 89.31 421 SER A CA 1
ATOM 3362 C C . SER A 1 421 ? 8.990 -2.208 2.508 1.00 89.31 421 SER A C 1
ATOM 3364 O O . SER A 1 421 ? 9.665 -1.840 3.474 1.00 89.31 421 SER A O 1
ATOM 3366 N N . PRO A 1 422 ? 8.917 -3.506 2.152 1.00 87.75 422 PRO A N 1
ATOM 3367 C CA . PRO A 1 422 ? 9.686 -4.566 2.810 1.00 87.75 422 PRO A CA 1
ATOM 3368 C C . PRO A 1 422 ? 11.182 -4.253 2.971 1.00 87.75 422 PRO A C 1
ATOM 3370 O O . PRO A 1 422 ? 11.782 -4.562 3.996 1.00 87.75 422 PRO A O 1
ATOM 3373 N N . GLU A 1 423 ? 11.777 -3.581 1.990 1.00 84.19 423 GLU A N 1
ATOM 3374 C CA . GLU A 1 423 ? 13.188 -3.191 1.964 1.00 84.19 423 GLU A CA 1
ATOM 3375 C C . GLU A 1 423 ? 13.535 -2.081 2.970 1.00 84.19 423 GLU A C 1
ATOM 3377 O O . GLU A 1 423 ? 14.683 -1.951 3.405 1.00 84.19 423 GLU A O 1
ATOM 3382 N N . GLU A 1 424 ? 12.549 -1.271 3.348 1.00 88.81 424 GLU A N 1
ATOM 3383 C CA . GLU A 1 424 ? 12.712 -0.117 4.230 1.00 88.81 424 GLU A CA 1
ATOM 3384 C C . GLU A 1 424 ? 12.405 -0.433 5.702 1.00 88.81 424 GLU A C 1
ATOM 3386 O O . GLU A 1 424 ? 12.760 0.361 6.576 1.00 88.81 424 GLU A O 1
ATOM 3391 N N . GLN A 1 425 ? 11.785 -1.583 6.005 1.00 92.06 425 GLN A N 1
ATOM 3392 C CA . GLN A 1 425 ? 11.226 -1.899 7.333 1.00 92.06 425 GLN A CA 1
ATOM 3393 C C . GLN A 1 425 ? 12.237 -1.773 8.482 1.00 92.06 425 GLN A C 1
ATOM 3395 O O . GLN A 1 425 ? 11.864 -1.334 9.570 1.00 92.06 425 GLN A O 1
ATOM 3400 N N . ALA A 1 426 ? 13.505 -2.112 8.231 1.00 90.69 426 ALA A N 1
ATOM 3401 C CA . ALA A 1 426 ? 14.594 -2.090 9.213 1.00 90.69 426 ALA A CA 1
ATOM 3402 C C . ALA A 1 426 ? 15.634 -0.976 8.974 1.00 90.69 426 ALA A C 1
ATOM 3404 O O . ALA A 1 426 ? 16.659 -0.934 9.654 1.00 90.69 426 ALA A O 1
ATOM 3405 N N . SER A 1 427 ? 15.417 -0.091 7.997 1.00 89.12 427 SER A N 1
ATOM 3406 C CA . SER A 1 427 ? 16.426 0.893 7.571 1.00 89.12 427 SER A CA 1
ATOM 3407 C C . SER A 1 427 ? 15.906 2.326 7.531 1.00 89.12 427 SER A C 1
ATOM 3409 O O . SER A 1 427 ? 16.651 3.256 7.845 1.00 89.12 427 SER A O 1
ATOM 3411 N N . ARG A 1 428 ? 14.630 2.526 7.188 1.00 89.88 428 ARG A N 1
ATOM 3412 C CA . ARG A 1 428 ? 14.029 3.852 7.071 1.00 89.88 428 ARG A CA 1
ATOM 3413 C C . ARG A 1 428 ? 13.474 4.326 8.414 1.00 89.88 428 ARG A C 1
ATOM 3415 O O . ARG A 1 428 ? 12.593 3.663 8.958 1.00 89.88 428 ARG A O 1
ATOM 3422 N N . PRO A 1 429 ? 13.895 5.496 8.921 1.00 92.81 429 PRO A N 1
ATOM 3423 C CA . PRO A 1 429 ? 13.250 6.113 10.071 1.00 92.81 429 PRO A CA 1
ATOM 3424 C C . PRO A 1 429 ? 11.818 6.551 9.737 1.00 92.81 429 PRO A C 1
ATOM 3426 O O . PRO A 1 429 ? 11.584 7.228 8.734 1.00 92.81 429 PRO A O 1
ATOM 3429 N N . VAL A 1 430 ? 10.868 6.170 10.588 1.00 93.94 430 VAL A N 1
ATOM 3430 C CA . VAL A 1 430 ? 9.432 6.470 10.457 1.00 93.94 430 VAL A CA 1
ATOM 3431 C C . VAL A 1 430 ? 8.826 7.098 11.716 1.00 93.94 430 VAL A C 1
ATOM 3433 O O . VAL A 1 430 ? 7.771 7.711 11.640 1.00 93.94 430 VAL A O 1
ATOM 3436 N N . CYS A 1 431 ? 9.502 7.008 12.862 1.00 93.81 431 CYS A N 1
ATOM 3437 C CA . CYS A 1 431 ? 9.124 7.703 14.092 1.00 93.81 431 CYS A CA 1
ATOM 3438 C C . CYS A 1 431 ? 10.390 8.223 14.782 1.00 93.81 431 CYS A C 1
ATOM 3440 O O . CYS A 1 431 ? 11.109 7.483 15.453 1.00 93.81 431 CYS A O 1
ATOM 3442 N N . GLY A 1 432 ? 10.732 9.494 14.551 1.00 91.56 432 GLY A N 1
ATOM 3443 C CA . GLY A 1 432 ? 12.024 10.037 14.972 1.00 91.56 432 GLY A CA 1
ATOM 3444 C C . GLY A 1 432 ? 13.182 9.250 14.347 1.00 91.56 432 GLY A C 1
ATOM 3445 O O . GLY A 1 432 ? 13.398 9.317 13.141 1.00 91.56 432 GLY A O 1
ATOM 3446 N N . VAL A 1 433 ? 13.923 8.501 15.168 1.00 92.31 433 VAL A N 1
ATOM 3447 C CA . VAL A 1 433 ? 15.035 7.636 14.723 1.00 92.31 433 VAL A CA 1
ATOM 3448 C C . VAL A 1 433 ? 14.647 6.160 14.584 1.00 92.31 433 VAL A C 1
ATOM 3450 O O . VAL A 1 433 ? 15.494 5.346 14.220 1.00 92.31 433 VAL A O 1
ATOM 3453 N N . TRP A 1 434 ? 13.406 5.800 14.912 1.00 95.19 434 TRP A N 1
ATOM 3454 C CA . TRP A 1 434 ? 12.923 4.422 14.893 1.00 95.19 434 TRP A CA 1
ATOM 3455 C C . TRP A 1 434 ? 12.445 4.016 13.509 1.00 95.19 434 TRP A C 1
ATOM 3457 O O . TRP A 1 434 ? 11.749 4.775 12.831 1.00 95.19 434 TRP A O 1
ATOM 3467 N N . THR A 1 435 ? 12.820 2.805 13.116 1.00 95.12 435 THR A N 1
ATOM 3468 C CA . THR A 1 435 ? 12.341 2.117 11.913 1.00 95.12 435 THR A CA 1
ATOM 3469 C C . THR A 1 435 ? 10.979 1.465 12.158 1.00 95.12 435 THR A C 1
ATOM 3471 O O . THR A 1 435 ? 10.511 1.429 13.297 1.00 95.12 435 THR A O 1
ATOM 3474 N N . LEU A 1 436 ? 10.322 0.931 11.119 1.00 96.06 436 LEU A N 1
ATOM 3475 C CA . LEU A 1 436 ? 9.066 0.195 11.323 1.00 96.06 436 LEU A CA 1
ATOM 3476 C C . LEU A 1 436 ? 9.280 -1.005 12.256 1.00 96.06 436 LEU A C 1
ATOM 3478 O O . LEU A 1 436 ? 8.462 -1.240 13.140 1.00 96.06 436 LEU A O 1
ATOM 3482 N N . GLN A 1 437 ? 10.390 -1.730 12.093 1.00 95.75 437 GLN A N 1
ATOM 3483 C CA . GLN A 1 437 ? 10.747 -2.841 12.975 1.00 95.75 437 GLN A CA 1
ATOM 3484 C C . GLN A 1 437 ? 10.882 -2.390 14.435 1.00 95.75 437 GLN A C 1
ATOM 3486 O O . GLN A 1 437 ? 10.363 -3.062 15.326 1.00 95.75 437 GLN A O 1
ATOM 3491 N N . ASP A 1 438 ? 11.535 -1.250 14.682 1.00 95.94 438 ASP A N 1
ATOM 3492 C CA . ASP A 1 438 ? 11.669 -0.699 16.035 1.00 95.94 438 ASP A CA 1
ATOM 3493 C C . ASP A 1 438 ? 10.293 -0.335 16.625 1.00 95.94 438 ASP A C 1
ATOM 3495 O O . ASP A 1 438 ? 10.006 -0.700 17.762 1.00 95.94 438 ASP A O 1
ATOM 3499 N N . VAL A 1 439 ? 9.425 0.325 15.844 1.00 97.00 439 VAL A N 1
ATOM 3500 C CA . VAL A 1 439 ? 8.070 0.727 16.271 1.00 97.00 439 VAL A CA 1
ATOM 3501 C C . VAL A 1 439 ? 7.203 -0.487 16.610 1.00 97.00 439 VAL A C 1
ATOM 3503 O O . VAL A 1 439 ? 6.627 -0.541 17.693 1.00 97.00 439 VAL A O 1
ATOM 3506 N N . LEU A 1 440 ? 7.117 -1.484 15.722 1.00 97.50 440 LEU A N 1
ATOM 3507 C CA . LEU A 1 440 ? 6.275 -2.663 15.964 1.00 97.50 440 LEU A CA 1
ATOM 3508 C C . LEU A 1 440 ? 6.797 -3.515 17.123 1.00 97.50 440 LEU A C 1
ATOM 3510 O O . LEU A 1 440 ? 6.005 -4.038 17.905 1.00 97.50 440 LEU A O 1
ATOM 3514 N N . GLY A 1 441 ? 8.120 -3.624 17.259 1.00 97.44 441 GLY A N 1
ATOM 3515 C CA . GLY A 1 441 ? 8.744 -4.279 18.402 1.00 97.44 441 GLY A CA 1
ATOM 3516 C C . GLY A 1 441 ? 8.427 -3.575 19.720 1.00 97.44 441 GLY A C 1
ATOM 3517 O O . GLY A 1 441 ? 8.024 -4.223 20.680 1.00 97.44 441 GLY A O 1
ATOM 3518 N N . HIS A 1 442 ? 8.537 -2.247 19.739 1.00 97.00 442 HIS A N 1
ATOM 3519 C CA . HIS A 1 442 ? 8.186 -1.423 20.892 1.00 97.00 442 HIS A CA 1
ATOM 3520 C C . HIS A 1 442 ? 6.709 -1.562 21.292 1.00 97.00 442 HIS A C 1
ATOM 3522 O O . HIS A 1 442 ? 6.415 -1.720 22.477 1.00 97.00 442 HIS A O 1
ATOM 3528 N N . ILE A 1 443 ? 5.785 -1.557 20.323 1.00 98.06 443 ILE A N 1
ATOM 3529 C CA . ILE A 1 443 ? 4.361 -1.815 20.588 1.00 98.06 443 ILE A CA 1
ATOM 3530 C C . ILE A 1 443 ? 4.185 -3.208 21.195 1.00 98.06 443 ILE A C 1
ATOM 3532 O O . ILE A 1 443 ? 3.486 -3.353 22.194 1.00 98.06 443 ILE A O 1
ATOM 3536 N N . ALA A 1 444 ? 4.857 -4.225 20.647 1.00 98.31 444 ALA A N 1
ATOM 3537 C CA . ALA A 1 444 ? 4.768 -5.587 21.164 1.00 98.31 444 ALA A CA 1
ATOM 3538 C C . ALA A 1 444 ? 5.245 -5.698 22.624 1.00 98.31 444 ALA A C 1
ATOM 3540 O O . ALA A 1 444 ? 4.647 -6.428 23.414 1.00 98.31 444 ALA A O 1
ATOM 3541 N N . ASP A 1 445 ? 6.300 -4.968 22.997 1.00 98.12 445 ASP A N 1
ATOM 3542 C CA . ASP A 1 445 ? 6.820 -4.961 24.367 1.00 98.12 445 ASP A CA 1
ATOM 3543 C C . ASP A 1 445 ? 5.832 -4.323 25.356 1.00 98.12 445 ASP A C 1
ATOM 3545 O O . ASP A 1 445 ? 5.587 -4.881 26.430 1.00 98.12 445 ASP A O 1
ATOM 3549 N N . TRP A 1 446 ? 5.233 -3.181 25.001 1.00 98.06 446 TRP A N 1
ATOM 3550 C CA . TRP A 1 446 ? 4.224 -2.529 25.843 1.00 98.06 446 TRP A CA 1
ATOM 3551 C C . TRP A 1 446 ? 2.925 -3.328 25.919 1.00 98.06 446 TRP A C 1
ATOM 3553 O O . TRP A 1 446 ? 2.380 -3.505 27.009 1.00 98.06 446 TRP A O 1
ATOM 3563 N N . GLU A 1 447 ? 2.459 -3.892 24.804 1.00 98.44 447 GLU A N 1
ATOM 3564 C CA . GLU A 1 447 ? 1.312 -4.802 24.802 1.00 98.44 447 GLU A CA 1
ATOM 3565 C C . GLU A 1 447 ? 1.580 -6.032 25.687 1.00 98.44 447 GLU A C 1
ATOM 3567 O O . GLU A 1 447 ? 0.681 -6.471 26.402 1.00 98.44 447 GLU A O 1
ATOM 3572 N N . ALA A 1 448 ? 2.811 -6.560 25.723 1.00 98.50 448 ALA A N 1
ATOM 3573 C CA . ALA A 1 448 ? 3.166 -7.696 26.579 1.00 98.50 448 ALA A CA 1
ATOM 3574 C C . ALA A 1 448 ? 3.134 -7.327 28.068 1.00 98.50 448 ALA A C 1
ATOM 3576 O O . ALA A 1 448 ? 2.649 -8.111 28.893 1.00 98.50 448 ALA A O 1
ATOM 3577 N N . TYR A 1 449 ? 3.615 -6.129 28.405 1.00 98.12 449 TYR A N 1
ATOM 3578 C CA . TYR A 1 449 ? 3.523 -5.573 29.750 1.00 98.12 449 TYR A CA 1
ATOM 3579 C C . TYR A 1 449 ? 2.055 -5.415 30.181 1.00 98.12 449 TYR A C 1
ATOM 3581 O O . TYR A 1 449 ? 1.653 -5.919 31.234 1.00 98.12 449 TYR A O 1
ATOM 3589 N N . LEU A 1 450 ? 1.223 -4.793 29.340 1.00 98.31 450 LEU A N 1
ATOM 3590 C CA . LEU A 1 450 ? -0.200 -4.585 29.621 1.00 98.31 450 LEU A CA 1
ATOM 3591 C C . LEU A 1 450 ? -0.961 -5.914 29.720 1.00 98.31 450 LEU A C 1
ATOM 3593 O O . LEU A 1 450 ? -1.763 -6.103 30.635 1.00 98.31 450 LEU A O 1
ATOM 3597 N N . LEU A 1 451 ? -0.662 -6.875 28.842 1.00 98.75 451 LEU A N 1
ATOM 3598 C CA . LEU A 1 451 ? -1.250 -8.215 28.847 1.00 98.75 451 LEU A CA 1
ATOM 3599 C C . LEU A 1 451 ? -1.023 -8.945 30.175 1.00 98.75 451 LEU A C 1
ATOM 3601 O O . LEU A 1 451 ? -1.922 -9.638 30.657 1.00 98.75 451 LEU A O 1
ATOM 3605 N N . ALA A 1 452 ? 0.160 -8.810 30.779 1.00 98.50 452 ALA A N 1
ATOM 3606 C CA . ALA A 1 452 ? 0.451 -9.438 32.064 1.00 98.50 452 ALA A CA 1
ATOM 3607 C C . ALA A 1 452 ? -0.469 -8.907 33.178 1.00 98.50 452 ALA A C 1
ATOM 3609 O O . ALA A 1 452 ? -1.091 -9.704 33.884 1.00 98.50 452 ALA A O 1
ATOM 3610 N N . GLY A 1 453 ? -0.635 -7.585 33.287 1.00 98.25 453 GLY A N 1
ATOM 3611 C CA . GLY A 1 453 ? -1.550 -6.992 34.269 1.00 98.25 453 GLY A CA 1
ATOM 3612 C C . GLY A 1 453 ? -3.027 -7.265 33.963 1.00 98.25 453 GLY A C 1
ATOM 3613 O O . GLY A 1 453 ? -3.798 -7.569 34.873 1.00 98.25 453 GLY A O 1
ATOM 3614 N N . LEU A 1 454 ? -3.419 -7.261 32.685 1.00 98.56 454 LEU A N 1
ATOM 3615 C CA . LEU A 1 454 ? -4.771 -7.634 32.253 1.00 98.56 454 LEU A CA 1
ATOM 3616 C C . LEU A 1 454 ? -5.123 -9.079 32.633 1.00 98.56 454 LEU A C 1
ATOM 3618 O O . LEU A 1 454 ? -6.236 -9.334 33.088 1.00 98.56 454 LEU A O 1
ATOM 3622 N N . ARG A 1 455 ? -4.176 -10.021 32.535 1.00 98.69 455 ARG A N 1
ATOM 3623 C CA . ARG A 1 455 ? -4.370 -11.410 32.994 1.00 98.69 455 ARG A CA 1
ATOM 3624 C C . ARG A 1 455 ? -4.574 -11.512 34.504 1.00 98.69 455 ARG A C 1
ATOM 3626 O O . ARG A 1 455 ? -5.379 -12.331 34.950 1.00 98.69 455 ARG A O 1
ATOM 3633 N N . ASP A 1 456 ? -3.873 -10.703 35.295 1.00 98.50 456 ASP A N 1
ATOM 3634 C CA . ASP A 1 456 ? -4.097 -10.650 36.742 1.00 98.50 456 ASP A CA 1
ATOM 3635 C C . ASP A 1 456 ? -5.496 -10.132 37.077 1.00 98.50 456 ASP A C 1
ATOM 3637 O O . ASP A 1 456 ? -6.211 -10.763 37.865 1.00 98.50 456 ASP A O 1
ATOM 3641 N N . MET A 1 457 ? -5.914 -9.044 36.426 1.00 98.25 457 MET A N 1
ATOM 3642 C CA . MET A 1 457 ? -7.238 -8.456 36.630 1.00 98.25 457 MET A CA 1
ATOM 3643 C C . MET A 1 457 ? -8.365 -9.378 36.157 1.00 98.25 457 MET A C 1
ATOM 3645 O O . MET A 1 457 ? -9.353 -9.543 36.875 1.00 98.25 457 MET A O 1
ATOM 3649 N N . ALA A 1 458 ? -8.194 -10.067 35.025 1.00 98.00 458 ALA A N 1
ATOM 3650 C CA . ALA A 1 458 ? -9.116 -11.106 34.561 1.00 98.00 458 ALA A CA 1
ATOM 3651 C C . ALA A 1 458 ? -9.231 -12.269 35.565 1.00 98.00 458 ALA A C 1
ATOM 3653 O O . ALA A 1 458 ? -10.298 -12.855 35.735 1.00 98.00 458 ALA A O 1
ATOM 3654 N N . ALA A 1 459 ? -8.158 -12.567 36.304 1.00 97.75 459 ALA A N 1
ATOM 3655 C CA . ALA A 1 459 ? -8.172 -13.534 37.400 1.00 97.75 459 ALA A CA 1
ATOM 3656 C C . ALA A 1 459 ? -8.657 -12.945 38.745 1.00 97.75 459 ALA A C 1
ATOM 3658 O O . ALA A 1 459 ? -8.563 -13.607 39.784 1.00 97.75 459 ALA A O 1
ATOM 3659 N N . GLY A 1 460 ? -9.162 -11.709 38.750 1.00 97.38 460 GLY A N 1
ATOM 3660 C CA . GLY A 1 460 ? -9.718 -11.035 39.919 1.00 97.38 460 GLY A CA 1
ATOM 3661 C C . GLY A 1 460 ? -8.683 -10.533 40.926 1.00 97.38 460 GLY A C 1
ATOM 3662 O O . GLY A 1 460 ? -9.056 -10.281 42.077 1.00 97.38 460 GLY A O 1
ATOM 3663 N N . ARG A 1 461 ? -7.413 -10.395 40.525 1.00 97.25 461 ARG A N 1
ATOM 3664 C CA . ARG A 1 461 ? -6.318 -9.861 41.350 1.00 97.25 461 ARG A CA 1
ATOM 3665 C C . ARG A 1 461 ? -5.848 -8.498 40.822 1.00 97.25 461 ARG A C 1
ATOM 3667 O O . ARG A 1 461 ? -5.965 -8.249 39.630 1.00 97.25 461 ARG A O 1
ATOM 3674 N N . PRO A 1 462 ? -5.286 -7.627 41.677 1.00 97.25 462 PRO A N 1
ATOM 3675 C CA . PRO A 1 462 ? -4.629 -6.410 41.207 1.00 97.25 462 PRO A CA 1
ATOM 3676 C C . PRO A 1 462 ? -3.456 -6.741 40.268 1.00 97.25 462 PRO A C 1
ATOM 3678 O O . PRO A 1 462 ? -2.794 -7.761 40.504 1.00 97.25 462 PRO A O 1
ATOM 3681 N N . PRO A 1 463 ? -3.161 -5.895 39.267 1.00 97.19 463 PRO A N 1
ATOM 3682 C CA . PRO A 1 463 ? -2.010 -6.085 38.386 1.00 97.19 463 PRO A CA 1
ATOM 3683 C C . PRO A 1 463 ? -0.706 -6.177 39.195 1.00 97.19 463 PRO A C 1
ATOM 3685 O O . PRO A 1 463 ? -0.487 -5.386 40.110 1.00 97.19 463 PRO A O 1
ATOM 3688 N N . GLN A 1 464 ? 0.144 -7.163 38.886 1.00 96.56 464 GLN A N 1
ATOM 3689 C CA . GLN A 1 464 ? 1.424 -7.388 39.585 1.00 96.56 464 GLN A CA 1
ATOM 3690 C C . GLN A 1 464 ? 2.653 -6.914 38.795 1.00 96.56 464 GLN A C 1
ATOM 3692 O O . GLN A 1 464 ? 3.786 -7.185 39.193 1.00 96.56 464 GLN A O 1
ATOM 3697 N N . VAL A 1 465 ? 2.449 -6.243 37.662 1.00 96.06 465 VAL A N 1
ATOM 3698 C CA . VAL A 1 465 ? 3.543 -5.699 36.850 1.00 96.06 465 VAL A CA 1
ATOM 3699 C C . VAL A 1 465 ? 4.271 -4.568 37.581 1.00 96.06 465 VAL A C 1
ATOM 3701 O O . VAL A 1 465 ? 3.680 -3.827 38.365 1.00 96.06 465 VAL A O 1
ATOM 3704 N N . GLU A 1 466 ? 5.575 -4.448 37.342 1.00 94.38 466 GLU A N 1
ATOM 3705 C CA . GLU A 1 466 ? 6.415 -3.456 38.018 1.00 94.38 466 GLU A CA 1
ATOM 3706 C C . GLU A 1 466 ? 6.219 -2.059 37.427 1.00 94.38 466 GLU A C 1
ATOM 3708 O O . GLU A 1 466 ? 6.236 -1.896 36.210 1.00 94.38 466 GLU A O 1
ATOM 3713 N N . TYR A 1 467 ? 6.098 -1.037 38.277 1.00 93.94 467 TYR A N 1
ATOM 3714 C CA . TYR A 1 467 ? 6.061 0.360 37.840 1.00 93.94 467 TYR A CA 1
ATOM 3715 C C . TYR A 1 467 ? 7.335 0.735 37.066 1.00 93.94 467 TYR A C 1
ATOM 3717 O O . TYR A 1 467 ? 8.448 0.505 37.546 1.00 93.94 467 TYR A O 1
ATOM 3725 N N . VAL A 1 468 ? 7.170 1.356 35.894 1.00 94.50 468 VAL A N 1
ATOM 3726 C CA . VAL A 1 468 ? 8.272 1.812 35.035 1.00 94.50 468 VAL A CA 1
ATOM 3727 C C . VAL A 1 468 ? 8.482 3.320 35.246 1.00 94.50 468 VAL A C 1
ATOM 3729 O O . VAL A 1 468 ? 7.712 4.114 34.721 1.00 94.50 468 VAL A O 1
ATOM 3732 N N . PRO A 1 469 ? 9.501 3.757 36.016 1.00 91.56 469 PRO A N 1
ATOM 3733 C CA . PRO A 1 469 ? 9.690 5.175 36.344 1.00 91.56 469 PRO A CA 1
ATOM 3734 C C . PRO A 1 469 ? 10.271 6.016 35.200 1.00 91.56 469 PRO A C 1
ATOM 3736 O O . PRO A 1 469 ? 10.103 7.232 35.199 1.00 91.56 469 PRO A O 1
ATOM 3739 N N . ASP A 1 470 ? 11.002 5.385 34.280 1.00 95.50 470 ASP A N 1
ATOM 3740 C CA . ASP A 1 470 ? 11.645 6.023 33.129 1.00 95.50 470 ASP A CA 1
ATOM 3741 C C . ASP A 1 470 ? 11.304 5.208 31.877 1.00 95.50 470 ASP A C 1
ATOM 3743 O O . ASP A 1 470 ? 12.023 4.286 31.477 1.00 95.50 470 ASP A O 1
ATOM 3747 N N . GLU A 1 471 ? 10.145 5.526 31.303 1.00 93.81 471 GLU A N 1
ATOM 3748 C CA . GLU A 1 471 ? 9.613 4.873 30.105 1.00 93.81 471 GLU A CA 1
ATOM 3749 C C . GLU A 1 471 ? 10.555 5.042 28.911 1.00 93.81 471 GLU A C 1
ATOM 3751 O O . GLU A 1 471 ? 10.724 4.120 28.119 1.00 93.81 471 GLU A O 1
ATOM 3756 N N . GLU A 1 472 ? 11.259 6.172 28.802 1.00 94.25 472 GLU A N 1
ATOM 3757 C CA . GLU A 1 472 ? 12.213 6.372 27.717 1.00 94.25 472 GLU A CA 1
ATOM 3758 C C . GLU A 1 472 ? 13.437 5.456 27.841 1.00 94.25 472 GLU A C 1
ATOM 3760 O O . GLU A 1 472 ? 13.919 4.916 26.840 1.00 94.25 472 GLU A O 1
ATOM 3765 N N . ALA A 1 473 ? 13.981 5.280 29.050 1.00 94.88 473 ALA A N 1
ATOM 3766 C CA . ALA A 1 473 ? 15.089 4.356 29.282 1.00 94.88 473 ALA A CA 1
ATOM 3767 C C . ALA A 1 473 ? 14.672 2.906 29.029 1.00 94.88 473 ALA A C 1
ATOM 3769 O O . ALA A 1 473 ? 15.451 2.136 28.454 1.00 94.88 473 ALA A O 1
ATOM 3770 N N . TRP A 1 474 ? 13.442 2.555 29.405 1.00 95.75 474 TRP A N 1
ATOM 3771 C CA . TRP A 1 474 ? 12.847 1.264 29.091 1.00 95.75 474 TRP A CA 1
ATOM 3772 C C . TRP A 1 474 ? 12.731 1.075 27.571 1.00 95.75 474 TRP A C 1
ATOM 3774 O O . TRP A 1 474 ? 13.333 0.148 27.027 1.00 95.75 474 TRP A O 1
ATOM 3784 N N . ASN A 1 475 ? 12.121 2.031 26.861 1.00 95.38 475 ASN A N 1
ATOM 3785 C CA . ASN A 1 475 ? 11.973 2.027 25.403 1.00 95.38 475 ASN A CA 1
ATOM 3786 C C . ASN A 1 475 ? 13.316 1.861 24.683 1.00 95.38 475 ASN A C 1
ATOM 3788 O O . ASN A 1 475 ? 13.452 1.017 23.799 1.00 95.38 475 ASN A O 1
ATOM 3792 N N . ARG A 1 476 ? 14.346 2.620 25.087 1.00 93.38 476 ARG A N 1
ATOM 3793 C CA . ARG A 1 476 ? 15.699 2.505 24.512 1.00 93.38 476 ARG A CA 1
ATOM 3794 C C . ARG A 1 476 ? 16.300 1.116 24.715 1.00 93.38 476 ARG A C 1
ATOM 3796 O O . ARG A 1 476 ? 16.946 0.599 23.806 1.00 93.38 476 ARG A O 1
ATOM 3803 N N . THR A 1 477 ? 16.112 0.526 25.894 1.00 94.38 477 THR A N 1
ATOM 3804 C CA . THR A 1 477 ? 16.666 -0.792 26.235 1.00 94.38 477 THR A CA 1
ATOM 3805 C C . THR A 1 477 ? 16.026 -1.894 25.394 1.00 94.38 477 THR A C 1
ATOM 3807 O O . THR A 1 477 ? 16.738 -2.712 24.809 1.00 94.38 477 THR A O 1
ATOM 3810 N N . TYR A 1 478 ? 14.698 -1.888 25.287 1.00 94.25 478 TYR A N 1
ATOM 3811 C CA . TYR A 1 478 ? 13.950 -2.902 24.545 1.00 94.25 478 TYR A CA 1
ATOM 3812 C C . TYR A 1 478 ? 14.116 -2.758 23.027 1.00 94.25 478 TYR A C 1
ATOM 3814 O O . TYR A 1 478 ? 14.433 -3.741 22.355 1.00 94.25 478 TYR A O 1
ATOM 3822 N N . ALA A 1 479 ? 14.064 -1.533 22.491 1.00 91.12 479 ALA A N 1
ATOM 3823 C CA . ALA A 1 479 ? 14.352 -1.286 21.076 1.00 91.12 479 ALA A CA 1
ATOM 3824 C C . ALA A 1 479 ? 15.767 -1.765 20.694 1.00 91.12 479 ALA A C 1
ATOM 3826 O O . ALA A 1 479 ? 15.955 -2.439 19.679 1.00 91.12 479 ALA A O 1
ATOM 3827 N N . LEU A 1 480 ? 16.774 -1.508 21.543 1.00 90.12 480 LEU A N 1
ATOM 3828 C CA . LEU A 1 480 ? 18.137 -1.999 21.317 1.00 90.12 480 LEU A CA 1
ATOM 3829 C C . LEU A 1 480 ? 18.214 -3.535 21.321 1.00 90.12 480 LEU A C 1
ATOM 3831 O O . LEU A 1 480 ? 18.935 -4.108 20.503 1.00 90.12 480 LEU A O 1
ATOM 3835 N N . ALA A 1 481 ? 17.474 -4.201 22.211 1.00 91.88 481 ALA A N 1
ATOM 3836 C CA . ALA A 1 481 ? 17.422 -5.661 22.277 1.00 91.88 481 ALA A CA 1
ATOM 3837 C C . ALA A 1 481 ? 16.763 -6.289 21.033 1.00 91.88 481 ALA A C 1
ATOM 3839 O O . ALA A 1 481 ? 17.143 -7.391 20.624 1.00 91.88 481 ALA A O 1
ATOM 3840 N N . ARG A 1 482 ? 15.812 -5.584 20.407 1.00 90.69 482 ARG A N 1
ATOM 3841 C CA . ARG A 1 482 ? 15.111 -6.031 19.192 1.00 90.69 482 ARG A CA 1
ATOM 3842 C C . ARG A 1 482 ? 15.847 -5.729 17.889 1.00 90.69 482 ARG A C 1
ATOM 3844 O O . ARG A 1 482 ? 15.633 -6.434 16.907 1.00 90.69 482 ARG A O 1
ATOM 3851 N N . ARG A 1 483 ? 16.750 -4.745 17.870 1.00 83.38 483 ARG A N 1
ATOM 3852 C CA . ARG A 1 483 ? 17.408 -4.250 16.644 1.00 83.38 483 ARG A CA 1
ATOM 3853 C C . ARG A 1 483 ? 18.126 -5.321 15.807 1.00 83.38 483 ARG A C 1
ATOM 3855 O O . ARG A 1 483 ? 18.217 -5.174 14.596 1.00 83.38 483 ARG A O 1
ATOM 3862 N N . ASN A 1 484 ? 18.632 -6.387 16.430 1.00 83.75 484 ASN A N 1
ATOM 3863 C CA . ASN A 1 484 ? 19.331 -7.476 15.726 1.00 83.75 484 ASN A CA 1
ATOM 3864 C C . ASN A 1 484 ? 18.470 -8.736 15.532 1.00 83.75 484 ASN A C 1
ATOM 3866 O O . ASN A 1 484 ? 18.990 -9.774 15.119 1.00 83.75 484 ASN A O 1
ATOM 3870 N N . GLN A 1 485 ? 17.184 -8.687 15.882 1.00 93.00 485 GLN A N 1
ATOM 3871 C CA . GLN A 1 485 ? 16.278 -9.811 15.678 1.00 93.00 485 GLN A CA 1
ATOM 3872 C C . GLN A 1 485 ? 15.797 -9.852 14.220 1.00 93.00 485 GLN A C 1
ATOM 3874 O O . GLN A 1 485 ? 15.645 -8.794 13.603 1.00 93.00 485 GLN A O 1
ATOM 3879 N N . PRO A 1 486 ? 15.537 -11.052 13.667 1.00 93.50 486 PRO A N 1
ATOM 3880 C CA . PRO A 1 486 ? 14.882 -11.181 12.371 1.00 93.50 486 PRO A CA 1
ATOM 3881 C C . PRO A 1 486 ? 13.513 -10.497 12.375 1.00 93.50 486 PRO A C 1
ATOM 3883 O O . PRO A 1 486 ? 12.786 -10.572 13.372 1.00 93.50 486 PRO A O 1
ATOM 3886 N N . TRP A 1 487 ? 13.149 -9.884 11.248 1.00 93.19 487 TRP A N 1
ATOM 3887 C CA . TRP A 1 487 ? 11.840 -9.257 11.055 1.00 93.19 487 TRP A CA 1
ATOM 3888 C C . TRP A 1 487 ? 10.696 -10.217 11.400 1.00 93.19 487 TRP A C 1
ATOM 3890 O O . TRP A 1 487 ? 9.753 -9.838 12.088 1.00 93.19 487 TRP A O 1
ATOM 3900 N N . GLU A 1 488 ? 10.810 -11.482 10.992 1.00 94.75 488 GLU A N 1
ATOM 3901 C CA . GLU A 1 488 ? 9.795 -12.511 11.219 1.00 94.75 488 GLU A CA 1
ATOM 3902 C C . GLU A 1 488 ? 9.537 -12.751 12.709 1.00 94.75 488 GLU A C 1
ATOM 3904 O O . GLU A 1 488 ? 8.397 -12.997 13.097 1.00 94.75 488 GLU A O 1
ATOM 3909 N N . THR A 1 489 ? 10.573 -12.649 13.548 1.00 96.44 489 THR A N 1
ATOM 3910 C CA . THR A 1 489 ? 10.444 -12.779 15.004 1.00 96.44 489 THR A CA 1
ATOM 3911 C C . THR A 1 489 ? 9.702 -11.583 15.587 1.00 96.44 489 THR A C 1
ATOM 3913 O O . THR A 1 489 ? 8.731 -11.764 16.314 1.00 96.44 489 THR A O 1
ATOM 3916 N N . VAL A 1 490 ? 10.115 -10.362 15.229 1.00 96.75 490 VAL A N 1
ATOM 3917 C CA . VAL A 1 490 ? 9.467 -9.130 15.712 1.00 96.75 490 VAL A CA 1
ATOM 3918 C C . VAL A 1 490 ? 8.001 -9.089 15.280 1.00 96.75 490 VAL A C 1
ATOM 3920 O O . VAL A 1 490 ? 7.121 -8.772 16.078 1.00 96.75 490 VAL A O 1
ATOM 3923 N N . TRP A 1 491 ? 7.727 -9.469 14.033 1.00 96.88 491 TRP A N 1
ATOM 3924 C CA . TRP A 1 491 ? 6.377 -9.560 13.498 1.00 96.88 491 TRP A CA 1
ATOM 3925 C C . TRP A 1 491 ? 5.533 -10.617 14.219 1.00 96.88 491 TRP A C 1
ATOM 3927 O O . TRP A 1 491 ? 4.380 -10.349 14.556 1.00 96.88 491 TRP A O 1
ATOM 3937 N N . ALA A 1 492 ? 6.089 -11.804 14.486 1.00 97.94 492 ALA A N 1
ATOM 3938 C CA . ALA A 1 492 ? 5.385 -12.861 15.208 1.00 97.94 492 ALA A CA 1
ATOM 3939 C C . ALA A 1 492 ? 5.039 -12.448 16.647 1.00 97.94 492 ALA A C 1
ATOM 3941 O O . ALA A 1 492 ? 3.907 -12.674 17.073 1.00 97.94 492 ALA A O 1
ATOM 3942 N N . ASP A 1 493 ? 5.965 -11.801 17.362 1.00 98.06 493 ASP A N 1
ATOM 3943 C CA . ASP A 1 493 ? 5.716 -11.261 18.703 1.00 98.06 493 ASP A CA 1
ATOM 3944 C C . ASP A 1 493 ? 4.587 -10.223 18.675 1.00 98.06 493 ASP A C 1
ATOM 3946 O O . ASP A 1 493 ? 3.618 -10.343 19.426 1.00 98.06 493 ASP A O 1
ATOM 3950 N N . PHE A 1 494 ? 4.678 -9.248 17.762 1.00 97.94 494 PHE A N 1
ATOM 3951 C CA . PHE A 1 494 ? 3.688 -8.184 17.570 1.00 97.94 494 PHE A CA 1
ATOM 3952 C C . PHE A 1 494 ? 2.284 -8.718 17.261 1.00 97.94 494 PHE A C 1
ATOM 3954 O O . PHE A 1 494 ? 1.288 -8.158 17.720 1.00 97.94 494 PHE A O 1
ATOM 3961 N N . GLN A 1 495 ? 2.170 -9.792 16.478 1.00 97.94 495 GLN A N 1
ATOM 3962 C CA . GLN A 1 495 ? 0.880 -10.436 16.206 1.00 97.94 495 GLN A CA 1
ATOM 3963 C C . GLN A 1 495 ? 0.398 -11.273 17.396 1.00 97.94 495 GLN A C 1
ATOM 3965 O O . GLN A 1 495 ? -0.766 -11.183 17.785 1.00 97.94 495 GLN A O 1
ATOM 3970 N N . GLY A 1 496 ? 1.286 -12.074 17.987 1.00 98.38 496 GLY A N 1
ATOM 3971 C CA . GLY A 1 496 ? 0.939 -13.014 19.049 1.00 98.38 496 GLY A CA 1
ATOM 3972 C C . GLY A 1 496 ? 0.472 -12.331 20.331 1.00 98.38 496 GLY A C 1
ATOM 3973 O O . GLY A 1 496 ? -0.492 -12.781 20.950 1.00 98.38 496 GLY A O 1
ATOM 3974 N N . VAL A 1 497 ? 1.117 -11.230 20.723 1.00 98.56 497 VAL A N 1
ATOM 3975 C CA . VAL A 1 497 ? 0.751 -10.502 21.944 1.00 98.56 497 VAL A CA 1
ATOM 3976 C C . VAL A 1 497 ? -0.603 -9.804 21.818 1.00 98.56 497 VAL A C 1
ATOM 3978 O O . VAL A 1 497 ? -1.431 -9.922 22.723 1.00 98.56 497 VAL A O 1
ATOM 3981 N N . HIS A 1 498 ? -0.880 -9.190 20.666 1.00 98.12 498 HIS A N 1
ATOM 3982 C CA . HIS A 1 498 ? -2.173 -8.575 20.385 1.00 98.12 498 HIS A CA 1
ATOM 3983 C C . HIS A 1 498 ? -3.299 -9.614 20.368 1.00 98.12 498 HIS A C 1
ATOM 3985 O O . HIS A 1 498 ? -4.348 -9.412 20.974 1.00 98.12 498 HIS A O 1
ATOM 3991 N N . GLN A 1 499 ? -3.070 -10.772 19.740 1.00 98.38 499 GLN A N 1
ATOM 3992 C CA . GLN A 1 499 ? -4.048 -11.860 19.743 1.00 98.38 499 GLN A CA 1
ATOM 3993 C C . GLN A 1 499 ? -4.354 -12.341 21.170 1.00 98.38 499 GLN A C 1
ATOM 3995 O O . GLN A 1 499 ? -5.517 -12.514 21.528 1.00 98.38 499 GLN A O 1
ATOM 4000 N N . ALA A 1 500 ? -3.331 -12.486 22.015 1.00 98.69 500 ALA A N 1
ATOM 4001 C CA . ALA A 1 500 ? -3.517 -12.871 23.411 1.00 98.69 500 ALA A CA 1
ATOM 4002 C C . ALA A 1 500 ? -4.257 -11.801 24.241 1.00 98.69 500 ALA A C 1
ATOM 4004 O O . ALA A 1 500 ? -4.977 -12.150 25.178 1.00 98.69 500 ALA A O 1
ATOM 4005 N N . LEU A 1 501 ? -4.109 -10.512 23.914 1.00 98.25 501 LEU A N 1
ATOM 4006 C CA . LEU A 1 501 ? -4.910 -9.430 24.503 1.00 98.25 501 LEU A CA 1
ATOM 4007 C C . LEU A 1 501 ? -6.391 -9.564 24.134 1.00 98.25 501 LEU A C 1
ATOM 4009 O O . LEU A 1 501 ? -7.248 -9.449 25.012 1.00 98.25 501 LEU A O 1
ATOM 4013 N N . LEU A 1 502 ? -6.690 -9.852 22.864 1.00 98.06 502 LEU A N 1
ATOM 4014 C CA . LEU A 1 502 ? -8.063 -10.065 22.400 1.00 98.06 502 LEU A CA 1
ATOM 4015 C C . LEU A 1 502 ? -8.709 -11.288 23.066 1.00 98.06 502 LEU A C 1
ATOM 4017 O O . LEU A 1 502 ? -9.861 -11.204 23.479 1.00 98.06 502 LEU A O 1
ATOM 4021 N N . GLU A 1 503 ? -7.964 -12.379 23.260 1.00 98.56 503 GLU A N 1
ATOM 4022 C CA . GLU A 1 503 ? -8.442 -13.563 23.994 1.00 98.56 503 GLU A CA 1
ATOM 4023 C C . GLU A 1 503 ? -8.811 -13.236 25.453 1.00 98.56 503 GLU A C 1
ATOM 4025 O O . GLU A 1 503 ? -9.816 -13.724 25.975 1.00 98.56 503 GLU A O 1
ATOM 4030 N N . VAL A 1 504 ? -8.024 -12.383 26.123 1.00 98.69 504 VAL A N 1
ATOM 4031 C CA . VAL A 1 504 ? -8.353 -11.913 27.479 1.00 98.69 504 VAL A CA 1
ATOM 4032 C C . VAL A 1 504 ? -9.619 -11.058 27.461 1.00 98.69 504 VAL A C 1
ATOM 4034 O O . VAL A 1 504 ? -10.507 -11.288 28.280 1.00 98.69 504 VAL A O 1
ATOM 4037 N N . LEU A 1 505 ? -9.740 -10.112 26.523 1.00 98.31 505 LEU A N 1
ATOM 4038 C CA . LEU A 1 505 ? -10.937 -9.277 26.383 1.00 98.31 505 LEU A CA 1
ATOM 4039 C C . LEU A 1 505 ? -12.191 -10.116 26.110 1.00 98.31 505 LEU A C 1
ATOM 4041 O O . LEU A 1 505 ? -13.242 -9.873 26.706 1.00 98.31 505 LEU A O 1
ATOM 4045 N N . GLU A 1 506 ? -12.094 -11.113 25.230 1.00 97.81 506 GLU A N 1
ATOM 4046 C CA . GLU A 1 506 ? -13.187 -12.030 24.912 1.00 97.81 506 GLU A CA 1
ATOM 4047 C C . GLU A 1 506 ? -13.693 -12.725 26.183 1.00 97.81 506 GLU A C 1
ATOM 4049 O O . GLU A 1 506 ? -14.900 -12.714 26.444 1.00 97.81 506 GLU A O 1
ATOM 4054 N N . GLY A 1 507 ? -12.772 -13.210 27.023 1.00 98.00 507 GLY A N 1
ATOM 4055 C CA . GLY A 1 507 ? -13.074 -13.876 28.290 1.00 98.00 507 GLY A CA 1
ATOM 4056 C C . GLY A 1 507 ? -13.646 -12.984 29.401 1.00 98.00 507 GLY A C 1
ATOM 4057 O O . GLY A 1 507 ? -14.214 -13.517 30.353 1.00 98.00 507 GLY A O 1
ATOM 4058 N N . MET A 1 508 ? -13.529 -11.655 29.307 1.00 97.88 508 MET A N 1
ATOM 4059 C CA . MET A 1 508 ? -14.036 -10.715 30.319 1.00 97.88 508 MET A CA 1
ATOM 4060 C C . MET A 1 508 ? -15.461 -10.254 30.004 1.00 97.88 508 MET A C 1
ATOM 4062 O O . MET A 1 508 ? -15.743 -9.775 28.909 1.00 97.88 508 MET A O 1
ATOM 4066 N N . GLY A 1 509 ? -16.387 -10.343 30.957 1.00 96.69 509 GLY A N 1
ATOM 4067 C CA . GLY A 1 509 ? -17.711 -9.732 30.824 1.00 96.69 509 GLY A CA 1
ATOM 4068 C C . GLY A 1 509 ? -17.676 -8.206 30.983 1.00 96.69 509 GLY A C 1
ATOM 4069 O O . GLY A 1 509 ? -16.690 -7.637 31.447 1.00 96.69 509 GLY A O 1
ATOM 4070 N N . GLN A 1 510 ? -18.789 -7.530 30.673 1.00 95.31 510 GLN A N 1
ATOM 4071 C CA . GLN A 1 510 ? -18.931 -6.077 30.888 1.00 95.31 510 GLN A CA 1
ATOM 4072 C C . GLN A 1 510 ? -18.606 -5.673 32.340 1.00 95.31 510 GLN A C 1
ATOM 4074 O O . GLN A 1 510 ? -17.857 -4.731 32.572 1.00 95.31 510 GLN A O 1
ATOM 4079 N N . ALA A 1 511 ? -19.110 -6.432 33.320 1.00 95.19 511 ALA A N 1
ATOM 4080 C CA . ALA A 1 511 ? -18.867 -6.166 34.738 1.00 95.19 511 ALA A CA 1
ATOM 4081 C C . ALA A 1 511 ? -17.399 -6.376 35.156 1.00 95.19 511 ALA A C 1
ATOM 4083 O O . ALA A 1 511 ? -16.936 -5.732 36.095 1.00 95.19 511 ALA A O 1
ATOM 4084 N N . ASP A 1 512 ? -16.662 -7.256 34.470 1.00 96.75 512 ASP A N 1
ATOM 4085 C CA . ASP A 1 512 ? -15.237 -7.465 34.742 1.00 96.75 512 ASP A CA 1
ATOM 4086 C C . ASP A 1 512 ? -14.415 -6.262 34.268 1.00 96.75 512 ASP A C 1
ATOM 4088 O O . ASP A 1 512 ? -13.502 -5.830 34.966 1.00 96.75 512 ASP A O 1
ATOM 4092 N N . LEU A 1 513 ? -14.774 -5.679 33.119 1.00 95.88 513 LEU A N 1
ATOM 4093 C CA . LEU A 1 513 ? -14.131 -4.474 32.581 1.00 95.88 513 LEU A CA 1
ATOM 4094 C C . LEU A 1 513 ? -14.346 -3.235 33.463 1.00 95.88 513 LEU A C 1
ATOM 4096 O O . LEU A 1 513 ? -13.496 -2.345 33.489 1.00 95.88 513 LEU A O 1
ATOM 4100 N N . GLU A 1 514 ? -15.454 -3.205 34.203 1.00 94.00 514 GLU A N 1
ATOM 4101 C CA . GLU A 1 514 ? -15.834 -2.152 35.154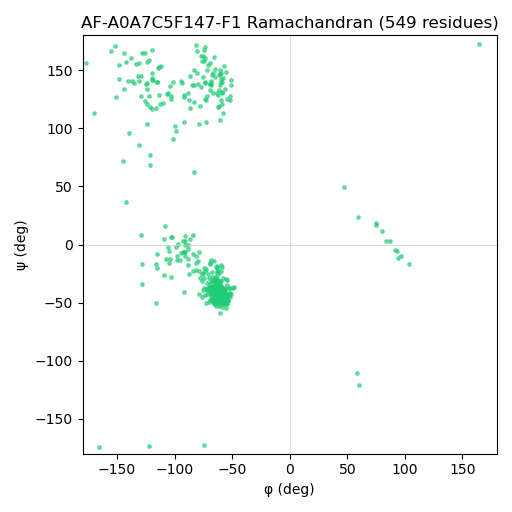 1.00 94.00 514 GLU A CA 1
ATOM 4102 C C . GLU A 1 514 ? -15.301 -2.378 36.573 1.00 94.00 514 GLU A C 1
ATOM 4104 O O . GLU A 1 514 ? -15.496 -1.539 37.458 1.00 94.00 514 GLU A O 1
ATOM 4109 N N . ARG A 1 515 ? -14.633 -3.506 36.824 1.00 95.31 515 ARG A N 1
ATOM 4110 C CA . ARG A 1 515 ? -14.150 -3.843 38.158 1.00 95.31 515 ARG A CA 1
ATOM 4111 C C . ARG A 1 515 ? -12.876 -3.076 38.500 1.00 95.31 515 ARG A C 1
ATOM 4113 O O . ARG A 1 515 ? -11.838 -3.274 37.878 1.00 95.31 515 ARG A O 1
ATOM 4120 N N . ALA A 1 516 ? -12.957 -2.278 39.560 1.00 95.75 516 ALA A N 1
ATOM 4121 C CA . ALA A 1 516 ? -11.843 -1.535 40.136 1.00 95.75 516 ALA A CA 1
ATOM 4122 C C . ALA A 1 516 ? -10.791 -2.425 40.813 1.00 95.75 516 ALA A C 1
ATOM 4124 O O . ALA A 1 516 ? -11.115 -3.337 41.585 1.00 95.75 516 ALA A O 1
ATOM 4125 N N . PHE A 1 517 ? -9.524 -2.088 40.580 1.00 96.94 517 PHE A N 1
ATOM 4126 C CA . PHE A 1 517 ? -8.351 -2.649 41.246 1.00 96.94 517 PHE A CA 1
ATOM 4127 C C . PHE A 1 517 ? -7.403 -1.526 41.685 1.00 96.94 517 PHE A C 1
ATOM 4129 O O . PHE A 1 517 ? -7.402 -0.471 41.059 1.00 96.94 517 PHE A O 1
ATOM 4136 N N . PRO A 1 518 ? -6.556 -1.730 42.711 1.00 96.75 518 PRO A N 1
ATOM 4137 C CA . PRO A 1 518 ? -5.413 -0.852 42.953 1.00 96.75 518 PRO A CA 1
ATOM 4138 C C . PRO A 1 518 ? -4.576 -0.687 41.676 1.00 96.75 518 PRO A C 1
ATOM 4140 O O . PRO A 1 518 ? -4.233 -1.690 41.044 1.00 96.75 518 PRO A O 1
ATOM 4143 N N . GLY A 1 519 ? -4.298 0.558 41.285 1.00 92.56 519 GLY A N 1
ATOM 4144 C CA . GLY A 1 519 ? -3.532 0.868 40.076 1.00 92.56 519 GLY A CA 1
ATOM 4145 C C . GLY A 1 519 ? -2.019 0.733 40.261 1.00 92.56 519 GLY A C 1
ATOM 4146 O O . GLY A 1 519 ? -1.516 0.613 41.380 1.00 92.56 519 GLY A O 1
ATOM 4147 N N . VAL A 1 520 ? -1.297 0.726 39.136 1.00 92.88 520 VAL A N 1
ATOM 4148 C CA . VAL A 1 520 ? 0.180 0.702 39.107 1.00 92.88 520 VAL A CA 1
ATOM 4149 C C . VAL A 1 520 ? 0.736 2.126 39.060 1.00 92.88 520 VAL A C 1
ATOM 4151 O O . VAL A 1 520 ? 1.708 2.423 39.754 1.00 92.88 520 VAL A O 1
ATOM 4154 N N . TRP A 1 521 ? 0.112 3.008 38.272 1.00 88.69 521 TRP A N 1
ATOM 4155 C CA . TRP A 1 521 ? 0.494 4.419 38.130 1.00 88.69 521 TRP A CA 1
ATOM 4156 C C . TRP A 1 521 ? -0.442 5.352 38.914 1.00 88.69 521 TRP A C 1
ATOM 4158 O O . TRP A 1 521 ? -0.050 6.430 39.359 1.00 88.69 521 TRP A O 1
ATOM 4168 N N . GLU A 1 522 ? -1.683 4.923 39.095 1.00 89.44 522 GLU A N 1
ATOM 4169 C CA . GLU A 1 522 ? -2.797 5.637 39.694 1.00 89.44 522 GLU A CA 1
ATOM 4170 C C . GLU A 1 522 ? -3.333 4.915 40.944 1.00 89.44 522 GLU A C 1
ATOM 4172 O O . GLU A 1 522 ? -3.008 3.759 41.201 1.00 89.44 522 GLU A O 1
ATOM 4177 N N . GLU A 1 523 ? -4.181 5.578 41.741 1.00 91.81 523 GLU A N 1
ATOM 4178 C CA . GLU A 1 523 ? -4.759 4.954 42.947 1.00 91.81 523 GLU A CA 1
ATOM 4179 C C . GLU A 1 523 ? -5.644 3.739 42.616 1.00 91.81 523 GLU A C 1
ATOM 4181 O O . GLU A 1 523 ? -5.613 2.727 43.319 1.00 91.81 523 GLU A O 1
ATOM 4186 N N . GLU A 1 524 ? -6.420 3.828 41.535 1.00 94.25 524 GLU A N 1
ATOM 4187 C CA . GLU A 1 524 ? -7.371 2.805 41.105 1.00 94.25 524 GLU A CA 1
ATOM 4188 C C . GLU A 1 524 ? -7.407 2.715 39.580 1.00 94.25 524 GLU A C 1
ATOM 4190 O O . GLU A 1 524 ? -7.524 3.736 38.901 1.00 94.25 524 GLU A O 1
ATOM 4195 N N . THR A 1 525 ? -7.369 1.489 39.064 1.00 94.88 525 THR A N 1
ATOM 4196 C CA . THR A 1 525 ? -7.397 1.172 37.639 1.00 94.88 525 THR A CA 1
ATOM 4197 C C . THR A 1 525 ? -8.510 0.187 37.287 1.00 94.88 525 THR A C 1
ATOM 4199 O O . THR A 1 525 ? -9.082 -0.481 38.155 1.00 94.88 525 THR A O 1
ATOM 4202 N N . LEU A 1 526 ? -8.807 0.100 35.992 1.00 95.81 526 LEU A N 1
ATOM 4203 C CA . LEU A 1 526 ? -9.834 -0.760 35.412 1.00 95.81 526 LEU A CA 1
ATOM 4204 C C . LEU A 1 526 ? -9.254 -1.513 34.213 1.00 95.81 526 LEU A C 1
ATOM 4206 O O . LEU A 1 526 ? -8.500 -0.912 33.441 1.00 95.81 526 LEU A O 1
ATOM 4210 N N . PRO A 1 527 ? -9.666 -2.767 33.962 1.00 97.19 527 PRO A N 1
ATOM 4211 C CA . PRO A 1 527 ? -9.281 -3.464 32.739 1.00 97.19 527 PRO A CA 1
ATOM 4212 C C . PRO A 1 527 ? -9.666 -2.686 31.477 1.00 97.19 527 PRO A C 1
ATOM 4214 O O . PRO A 1 527 ? -8.876 -2.617 30.539 1.00 97.19 527 PRO A O 1
ATOM 4217 N N . TYR A 1 528 ? -10.835 -2.026 31.476 1.00 96.31 528 TYR A N 1
ATOM 4218 C CA . TYR A 1 528 ? -11.258 -1.157 30.373 1.00 96.31 528 TYR A CA 1
ATOM 4219 C C . TYR A 1 528 ? -10.217 -0.068 30.060 1.00 96.31 528 TYR A C 1
ATOM 4221 O O . TYR A 1 528 ? -9.887 0.150 28.898 1.00 96.31 528 TYR A O 1
ATOM 4229 N N . ALA A 1 529 ? -9.661 0.584 31.087 1.00 94.62 529 ALA A N 1
ATOM 4230 C CA . ALA A 1 529 ? -8.667 1.643 30.915 1.00 94.62 529 ALA A CA 1
ATOM 4231 C C . ALA A 1 529 ? -7.351 1.115 30.318 1.00 94.62 529 ALA A C 1
ATOM 4233 O O . ALA A 1 529 ? -6.752 1.778 29.481 1.00 94.62 529 ALA A O 1
ATOM 4234 N N . TRP A 1 530 ? -6.932 -0.101 30.675 1.00 96.81 530 TRP A N 1
ATOM 4235 C CA . TRP A 1 530 ? -5.723 -0.711 30.110 1.00 96.81 530 TRP A CA 1
ATOM 4236 C C . TRP A 1 530 ? -5.893 -1.075 28.634 1.00 96.81 530 TRP A C 1
ATOM 4238 O O . TRP A 1 530 ? -4.973 -0.881 27.845 1.00 96.81 530 TRP A O 1
ATOM 4248 N N . PHE A 1 531 ? -7.077 -1.539 28.229 1.00 97.81 531 PHE A N 1
ATOM 4249 C CA . PHE A 1 531 ? -7.381 -1.732 26.810 1.00 97.81 531 PHE A CA 1
ATOM 4250 C C . PHE A 1 531 ? -7.451 -0.410 26.032 1.00 97.81 531 PHE A C 1
ATOM 4252 O O . PHE A 1 531 ? -7.086 -0.388 24.857 1.00 97.81 531 PHE A O 1
ATOM 4259 N N . LEU A 1 532 ? -7.868 0.696 26.662 1.00 95.69 532 LEU A N 1
ATOM 4260 C CA . LEU A 1 532 ? -7.762 2.019 26.036 1.00 95.69 532 LEU A CA 1
ATOM 4261 C C . LEU A 1 532 ? -6.303 2.408 25.780 1.00 95.69 532 LEU A C 1
ATOM 4263 O O . LEU A 1 532 ? -6.011 2.869 24.684 1.00 95.69 532 LEU A O 1
ATOM 4267 N N . LEU A 1 533 ? -5.391 2.155 26.727 1.00 95.62 533 LEU A N 1
ATOM 4268 C CA . LEU A 1 533 ? -3.960 2.422 26.530 1.00 95.62 533 LEU A CA 1
ATOM 4269 C C . LEU A 1 533 ? -3.395 1.652 25.326 1.00 95.62 533 LEU A C 1
ATOM 4271 O O . LEU A 1 533 ? -2.674 2.235 24.521 1.00 95.62 533 LEU A O 1
ATOM 4275 N N . VAL A 1 534 ? -3.772 0.375 25.157 1.00 97.81 534 VAL A N 1
ATOM 4276 C CA . VAL A 1 534 ? -3.393 -0.429 23.974 1.00 97.81 534 VAL A CA 1
ATOM 4277 C C . VAL A 1 534 ? -3.844 0.254 22.678 1.00 97.81 534 VAL A C 1
ATOM 4279 O O . VAL A 1 534 ? -3.067 0.392 21.733 1.00 97.81 534 VAL A O 1
ATOM 4282 N N . LEU A 1 535 ? -5.104 0.695 22.626 1.00 97.38 535 LEU A N 1
ATOM 4283 C CA . LEU A 1 535 ? -5.665 1.355 21.451 1.00 97.38 535 LEU A CA 1
ATOM 4284 C C . LEU A 1 535 ? -4.992 2.703 21.164 1.00 97.38 535 LEU A C 1
ATOM 4286 O O . LEU A 1 535 ? -4.619 2.972 20.023 1.00 97.38 535 LEU A O 1
ATOM 4290 N N . GLU A 1 536 ? -4.877 3.562 22.174 1.00 96.44 536 GLU A N 1
ATOM 4291 C CA . GLU A 1 536 ? -4.304 4.904 22.048 1.00 96.44 536 GLU A CA 1
ATOM 4292 C C . GLU A 1 536 ? -2.855 4.830 21.558 1.00 96.44 536 GLU A C 1
ATOM 4294 O O . GLU A 1 536 ? -2.503 5.509 20.592 1.00 96.44 536 GLU A O 1
ATOM 4299 N N . HIS A 1 537 ? -2.060 3.923 22.131 1.00 96.25 537 HIS A N 1
ATOM 4300 C CA . HIS A 1 537 ? -0.665 3.709 21.747 1.00 96.25 537 HIS A CA 1
ATOM 4301 C C . HIS A 1 537 ? -0.515 3.216 20.302 1.00 96.25 537 HIS A C 1
ATOM 4303 O O . HIS A 1 537 ? 0.280 3.760 19.531 1.00 96.25 537 HIS A O 1
ATOM 4309 N N . ALA A 1 538 ? -1.323 2.235 19.883 1.00 97.12 538 ALA A N 1
ATOM 4310 C CA . ALA A 1 538 ? -1.311 1.751 18.502 1.00 97.12 538 ALA A CA 1
ATOM 4311 C C . ALA A 1 538 ? -1.654 2.865 17.497 1.00 97.12 538 ALA A C 1
ATOM 4313 O O . ALA A 1 538 ? -1.058 2.951 16.420 1.00 97.12 538 ALA A O 1
ATOM 4314 N N . ARG A 1 539 ? -2.603 3.738 17.850 1.00 97.75 539 ARG A N 1
ATOM 4315 C CA . ARG A 1 539 ? -3.050 4.839 16.989 1.00 97.75 539 ARG A CA 1
ATOM 4316 C C . ARG A 1 539 ? -2.052 5.983 16.917 1.00 97.75 539 ARG A C 1
ATOM 4318 O O . ARG A 1 539 ? -1.861 6.521 15.828 1.00 97.75 539 ARG A O 1
ATOM 4325 N N . GLU A 1 540 ? -1.380 6.310 18.019 1.00 97.56 540 GLU A N 1
ATOM 4326 C CA . GLU A 1 540 ? -0.285 7.286 18.035 1.00 97.56 540 GLU A CA 1
ATOM 4327 C C . GLU A 1 540 ? 0.790 6.920 17.002 1.00 97.56 540 GLU A C 1
ATOM 4329 O O . GLU A 1 540 ? 1.142 7.732 16.141 1.00 97.56 540 GLU A O 1
ATOM 4334 N N . HIS A 1 541 ? 1.226 5.659 16.998 1.00 97.81 541 HIS A N 1
ATOM 4335 C CA . HIS A 1 541 ? 2.219 5.193 16.035 1.00 97.81 541 HIS A CA 1
ATOM 4336 C C . HIS A 1 541 ? 1.669 5.000 14.620 1.00 97.81 541 HIS A C 1
ATOM 4338 O O . HIS A 1 541 ? 2.398 5.205 13.648 1.00 97.81 541 HIS A O 1
ATOM 4344 N N . ALA A 1 542 ? 0.383 4.679 14.453 1.00 98.12 542 ALA A N 1
ATOM 4345 C CA . ALA A 1 542 ? -0.242 4.716 13.133 1.00 98.12 542 ALA A CA 1
ATOM 4346 C C . ALA A 1 542 ? -0.216 6.138 12.535 1.00 98.12 542 ALA A C 1
ATOM 4348 O O . ALA A 1 542 ? 0.015 6.315 11.333 1.00 98.12 542 ALA A O 1
ATOM 4349 N N . ASP A 1 543 ? -0.410 7.157 13.374 1.00 97.00 543 ASP A N 1
ATOM 4350 C CA . ASP A 1 543 ? -0.271 8.567 13.018 1.00 97.00 543 ASP A CA 1
ATOM 4351 C C . ASP A 1 543 ? 1.178 8.934 12.656 1.00 97.00 543 ASP A C 1
ATOM 4353 O O . ASP A 1 543 ? 1.393 9.596 11.636 1.00 97.00 543 ASP A O 1
ATOM 4357 N N . ASP A 1 544 ? 2.175 8.480 13.424 1.00 96.19 544 ASP A N 1
ATOM 4358 C CA . ASP A 1 544 ? 3.598 8.672 13.097 1.00 96.19 544 ASP A CA 1
ATOM 4359 C C . ASP A 1 544 ? 3.955 8.099 11.724 1.00 96.19 544 ASP A C 1
ATOM 4361 O O . ASP A 1 544 ? 4.522 8.802 10.882 1.00 96.19 544 ASP A O 1
ATOM 4365 N N . LEU A 1 545 ? 3.546 6.855 11.458 1.00 96.00 545 LEU A N 1
ATOM 4366 C CA . LEU A 1 545 ? 3.776 6.179 10.182 1.00 96.00 545 LEU A CA 1
ATOM 4367 C C . LEU A 1 545 ? 3.155 6.953 9.015 1.00 96.00 545 LEU A C 1
ATOM 4369 O O . LEU A 1 545 ? 3.810 7.175 7.997 1.00 96.00 545 LEU A O 1
ATOM 4373 N N . ARG A 1 546 ? 1.914 7.436 9.153 1.00 94.56 546 ARG A N 1
ATOM 4374 C CA . ARG A 1 546 ? 1.292 8.267 8.109 1.00 94.56 546 ARG A CA 1
ATOM 4375 C C . ARG A 1 546 ? 2.012 9.599 7.921 1.00 94.56 546 ARG A C 1
ATOM 4377 O O . ARG A 1 546 ? 2.171 10.032 6.779 1.00 94.56 546 ARG A O 1
ATOM 4384 N N . ARG A 1 547 ? 2.461 10.246 9.003 1.00 92.06 547 ARG A N 1
ATOM 4385 C CA . ARG A 1 547 ? 3.216 11.511 8.943 1.00 92.06 547 ARG A CA 1
ATOM 4386 C C . ARG A 1 547 ? 4.572 11.342 8.263 1.00 92.06 547 ARG A C 1
ATOM 4388 O O . ARG A 1 547 ? 4.935 12.197 7.464 1.00 92.06 547 ARG A O 1
ATOM 4395 N N . ALA A 1 548 ? 5.278 10.239 8.503 1.00 89.50 548 ALA A N 1
ATOM 4396 C CA . ALA A 1 548 ? 6.560 9.943 7.857 1.00 89.50 548 ALA A CA 1
ATOM 4397 C C . ALA A 1 548 ? 6.463 9.797 6.331 1.00 89.50 548 ALA A C 1
ATOM 4399 O O . ALA A 1 548 ? 7.460 9.948 5.620 1.00 89.50 548 ALA A O 1
ATOM 4400 N N . TYR A 1 549 ? 5.260 9.510 5.837 1.00 85.31 549 TYR A N 1
ATOM 4401 C CA . TYR A 1 549 ? 4.966 9.423 4.416 1.00 85.31 549 TYR A CA 1
ATOM 4402 C C . TYR A 1 549 ? 4.198 10.631 3.897 1.00 85.31 549 TYR A C 1
ATOM 4404 O O . TYR A 1 549 ? 4.036 10.700 2.690 1.00 85.31 549 TYR A O 1
ATOM 4412 N N . ALA A 1 550 ? 3.757 11.582 4.733 1.00 77.81 550 ALA A N 1
ATOM 4413 C CA . ALA A 1 550 ? 3.084 12.810 4.304 1.00 77.81 550 ALA A CA 1
ATOM 4414 C C . ALA A 1 550 ? 3.978 13.637 3.356 1.00 77.81 550 ALA A C 1
ATOM 4416 O O . ALA A 1 550 ? 5.191 13.711 3.547 1.00 77.81 550 ALA A O 1
ATOM 4417 N N . VAL A 1 551 ? 3.379 14.224 2.312 1.00 59.53 551 VAL A N 1
ATOM 4418 C CA . VAL A 1 551 ? 4.078 15.053 1.311 1.00 59.53 551 VAL A CA 1
ATOM 4419 C C . VAL A 1 551 ? 3.464 16.432 1.266 1.00 59.53 551 VAL A C 1
ATOM 4421 O O . VAL A 1 551 ? 2.215 16.491 1.333 1.00 59.53 551 VAL A O 1
#